Protein AF-0000000084700064 (afdb_homodimer)

Secondary structure (DSSP, 8-state):
--EEEEEES-TTS-HHHHHHHTTT--EEEEEESSHHHHHHHHHHS----SEEEEEEEE-S--HHHHHHHHHHHHTT----EEEEESS--HHHHHHHHHTT-SEEEESSPPHHHHHHHHHHHHHHHHHHHHHHHHHHHHHHHHHTS-HHHHHHHHHHHTT--HHHHHHHHT--HHHHHHHHHHHHHHHT--SHHHHHHHHHHHHHHHHH-/--EEEEEES-TTS-HHHHHHHTTT---EEEEESSHHHHHHHHHHS----SEEEEEEEE-S--HHHHHHHHHHHHTT----EEEEESS--HHHHHHHHHTT-SEEEESSPPHHHHHHHHHHHHHHHHHHHHHHHHHHHHHHHHHTS-HHHHHHHHHHHTT--HHHHHHHHT--HHHHHHHHHHHHHHHT--SHHHHHHHHHHHHHHHHH-

Solvent-accessible surface area (backbone atoms only — not comparable to full-atom values): 22577 Å² total; per-residue (Å²): 116,54,35,37,39,38,32,27,51,41,81,86,58,48,60,66,53,50,40,55,65,48,68,63,71,64,56,47,71,45,80,28,87,34,58,64,58,44,52,54,49,58,77,71,44,83,91,72,62,50,22,34,31,35,38,38,45,37,54,90,68,45,65,61,54,50,49,46,52,51,48,38,50,73,67,64,56,68,63,32,34,32,37,35,23,80,61,74,38,41,66,59,48,51,54,43,51,74,63,62,44,73,45,79,43,54,58,83,71,56,66,69,60,52,45,52,50,49,51,52,23,31,53,52,18,36,55,51,49,52,52,48,52,52,36,51,53,43,50,56,41,59,64,70,52,50,73,64,34,47,52,52,49,52,34,44,77,72,68,42,47,58,60,55,38,9,63,77,67,74,49,50,46,68,56,46,48,51,38,49,51,51,44,30,60,68,56,71,48,91,43,69,66,53,49,50,55,52,47,50,50,33,50,53,52,54,72,72,100,115,52,34,37,38,38,32,27,51,41,82,84,58,48,59,67,54,49,40,56,65,50,70,63,70,66,55,47,71,45,79,29,87,32,57,64,58,42,52,54,49,58,77,72,43,83,91,70,62,50,22,34,32,36,39,37,44,39,54,90,69,48,64,60,56,50,50,45,50,52,48,39,50,74,68,63,56,66,62,32,36,34,37,34,24,80,62,73,37,42,66,62,47,51,53,43,51,76,65,62,44,75,46,77,45,55,57,82,68,57,66,70,59,52,45,51,51,51,50,51,23,31,54,51,17,36,55,50,48,52,51,48,52,52,35,50,54,44,50,55,41,62,64,69,52,50,74,66,32,46,51,50,49,52,35,44,76,72,69,42,49,57,62,55,38,8,63,76,66,73,48,50,46,68,56,45,49,51,37,50,51,52,43,30,60,69,56,70,46,89,45,69,66,54,50,50,56,53,47,50,50,36,51,53,52,55,71,73,102

InterPro domains:
  IPR000792 Transcription regulator LuxR, C-terminal [PF00196] (144-197)
  IPR000792 Transcription regulator LuxR, C-terminal [PR00038] (145-159)
  IPR000792 Transcription regulator LuxR, C-terminal [PR00038] (159-175)
  IPR000792 Transcription regulator LuxR, C-terminal [PR00038] (175-187)
  IPR000792 Transcription regulator LuxR, C-terminal [PS50043] (138-203)
  IPR000792 Transcription regulator LuxR, C-terminal [SM00421] (142-199)
  IPR000792 Transcription regulator LuxR, C-terminal [cd06170] (145-196)
  IPR001789 Signal transduction response regulator, receiver domain [PF00072] (17-118)
  IPR001789 Signal transduction response regulator, receiver domain [PS50110] (4-122)
  IPR011006 CheY-like superfamily [SSF52172] (18-168)
  IPR016032 Signal transduction response regulator, C-terminal effector [SSF46894] (132-197)
  IPR036388 Winged helix-like DNA-binding domain superfamily [G3DSA:1.10.10.10] (134-199)

Radius of gyration: 26.42 Å; Cα contacts (8 Å, |Δi|>4): 545; chains: 2; bounding box: 53×73×58 Å

Organism: NCBI:txid1124991

Foldseek 3Di:
DAAEEEEECPPPCDPVLLCVLLVNSVYHYHYDDFLVRVVVVVVPDDDDDQFYAYEYEAEPDRVRVLVSLQVCVVVVPQQAYEYEYQDDDPVVVVSNVVSPHQYYYYPPDDSVVVSVSRVVRRVSSNVVVVLVVLLVLLVVLVVPQDPVLVLLLVCVLVPDDLCRSCVVVVHDSVVSVVSPVVSCVSNVHDDPVVSNVSVVSNVVVVVVD/DAAEEEEECPPVCDPVLLCVLLVNSVYHYHYDDFLVRVVVVVVPDDDDDQFYAYEYEAEPDRVRVLVSLQVCVVVVPQQAYEYEYQDDDPVVVVSNVVSPHQYYYHPPDDSVVVSVSRVVRRVSSNVVVVLVVLLVLLVVLVVPQDPVLVLLLVCVLVPDDLCRSCVVVVHDSVVSVVSPVVSCVSNVHDDPVVSNVSVVSNVVVVVVD

Sequence (418 aa):
MDAVIHLINCADLPGNNINFMLDNMNCEVKSYSSEQAFLKYYVNTPKEHARECIILEVGESSAEAFYLIDELKRLKSIIPVIVITAYPSFETCRRAFKAGILEFFKKPINSELLVNAIHDAFNQYENSLTKYHRYQRFKDKFSKLSAREKEVMDMILEGNTSKEAAQKLSLSPRTVEVHRSNMYTKLRIKSLLQLVQEYDFYKNYSDSIMDAVIHLINCADLPGNNINFMLDNMNCEVKSYSSEQAFLKYYVNTPKEHARECIILEVGESSAEAFYLIDELKRLKSIIPVIVITAYPSFETCRRAFKAGILEFFKKPINSELLVNAIHDAFNQYENSLTKYHRYQRFKDKFSKLSAREKEVMDMILEGNTSKEAAQKLSLSPRTVEVHRSNMYTKLRIKSLLQLVQEYDFYKNYSDSI

pLDDT: mean 91.68, std 9.05, range [56.03, 98.56]

Structure (mmCIF, N/CA/C/O backbone):
data_AF-0000000084700064-model_v1
#
loop_
_entity.id
_entity.type
_entity.pdbx_description
1 polymer 'Two-component nitrogen fixation transcriptional regulator FixJ'
#
loop_
_atom_site.group_PDB
_atom_site.id
_atom_site.type_symbol
_atom_site.label_atom_id
_atom_site.label_alt_id
_atom_site.label_comp_id
_atom_site.label_asym_id
_atom_site.label_entity_id
_atom_site.label_seq_id
_atom_site.pdbx_PDB_ins_code
_atom_site.Cartn_x
_atom_site.Cartn_y
_atom_site.Cartn_z
_atom_site.occupancy
_atom_site.B_iso_or_equiv
_atom_site.auth_seq_id
_atom_site.auth_comp_id
_atom_site.auth_asym_id
_atom_site.auth_atom_id
_atom_site.pdbx_PDB_model_num
ATOM 1 N N . MET A 1 1 ? 25.094 -4.039 7.844 1 57.53 1 MET A N 1
ATOM 2 C CA . MET A 1 1 ? 24.938 -2.791 7.105 1 57.53 1 MET A CA 1
ATOM 3 C C . MET A 1 1 ? 24.172 -1.764 7.93 1 57.53 1 MET A C 1
ATOM 5 O O . MET A 1 1 ? 23.25 -2.119 8.672 1 57.53 1 MET A O 1
ATOM 9 N N . ASP A 1 2 ? 24.656 -0.481 8.062 1 80.38 2 ASP A N 1
ATOM 10 C CA . ASP A 1 2 ? 24.438 0.455 9.164 1 80.38 2 ASP A CA 1
ATOM 11 C C . ASP A 1 2 ? 23.203 1.319 8.93 1 80.38 2 ASP A C 1
ATOM 13 O O . ASP A 1 2 ? 22.812 1.548 7.781 1 80.38 2 ASP A O 1
ATOM 17 N N . ALA A 1 3 ? 22.484 1.476 9.953 1 88.5 3 ALA A N 1
ATOM 18 C CA . ALA A 1 3 ? 21.391 2.434 9.992 1 88.5 3 ALA A CA 1
ATOM 19 C C . ALA A 1 3 ? 21.906 3.865 9.867 1 88.5 3 ALA A C 1
ATOM 21 O O . ALA A 1 3 ? 22.922 4.219 10.469 1 88.5 3 ALA A O 1
ATOM 22 N N . VAL A 1 4 ? 21.297 4.645 8.938 1 92 4 VAL A N 1
ATOM 23 C CA . VAL A 1 4 ? 21.719 6.027 8.727 1 92 4 VAL A CA 1
ATOM 24 C C . VAL A 1 4 ? 20.516 6.957 8.914 1 92 4 VAL A C 1
ATOM 26 O O . VAL A 1 4 ? 19.422 6.688 8.414 1 92 4 VAL A O 1
ATOM 29 N N . ILE A 1 5 ? 20.719 8.008 9.664 1 93.56 5 ILE A N 1
ATOM 30 C CA . ILE A 1 5 ? 19.734 9.078 9.812 1 93.56 5 ILE A CA 1
ATOM 31 C C . ILE A 1 5 ? 20.266 10.352 9.156 1 93.56 5 ILE A C 1
ATOM 33 O O . ILE A 1 5 ? 21.328 10.844 9.516 1 93.56 5 ILE A O 1
ATOM 37 N N . HIS A 1 6 ? 19.5 10.836 8.195 1 94.75 6 HIS A N 1
ATOM 38 C CA . HIS A 1 6 ? 19.859 12.086 7.527 1 94.75 6 HIS A CA 1
ATOM 39 C C . HIS A 1 6 ? 19.141 13.273 8.148 1 94.75 6 HIS A C 1
ATOM 41 O O . HIS A 1 6 ? 17.906 13.344 8.125 1 94.75 6 HIS A O 1
ATOM 47 N N . LEU A 1 7 ? 19.938 14.156 8.758 1 95 7 LEU A N 1
ATOM 48 C CA . LEU A 1 7 ? 19.391 15.383 9.336 1 95 7 LEU A CA 1
ATOM 49 C C . LEU A 1 7 ? 19.547 16.547 8.375 1 95 7 LEU A C 1
ATOM 51 O O . LEU A 1 7 ? 20.672 16.938 8.039 1 95 7 LEU A O 1
ATOM 55 N N . ILE A 1 8 ? 18.422 17.094 7.996 1 96.56 8 ILE A N 1
ATOM 56 C CA . ILE A 1 8 ? 18.469 18.219 7.062 1 96.56 8 ILE A CA 1
ATOM 57 C C . ILE A 1 8 ? 17.969 19.484 7.754 1 96.56 8 ILE A C 1
ATOM 59 O O . ILE A 1 8 ? 16.797 19.578 8.133 1 96.56 8 ILE A O 1
ATOM 63 N N . ASN A 1 9 ? 18.812 20.5 7.934 1 93.56 9 ASN A N 1
ATOM 64 C CA . ASN A 1 9 ? 18.531 21.797 8.547 1 93.56 9 ASN A CA 1
ATOM 65 C C . ASN A 1 9 ? 18.188 21.656 10.031 1 93.56 9 ASN A C 1
ATOM 67 O O . ASN A 1 9 ? 17.359 22.391 10.555 1 93.56 9 ASN A O 1
ATOM 71 N N . CYS A 1 10 ? 18.688 20.578 10.625 1 90.19 10 CYS A N 1
ATOM 72 C CA . CYS A 1 10 ? 18.375 20.312 12.031 1 90.19 10 CYS A CA 1
ATOM 73 C C . CYS A 1 10 ? 19.5 20.766 12.93 1 90.19 10 CYS A C 1
ATOM 75 O O . CYS A 1 10 ? 20.047 19.984 13.711 1 90.19 10 CYS A O 1
ATOM 77 N N . ALA A 1 11 ? 19.812 21.953 12.906 1 77.38 11 ALA A N 1
ATOM 78 C CA . ALA A 1 11 ? 20.953 22.469 13.664 1 77.38 11 ALA A CA 1
ATOM 79 C C . ALA A 1 11 ? 20.781 22.234 15.156 1 77.38 11 ALA A C 1
ATOM 81 O O . ALA A 1 11 ? 21.75 21.984 15.883 1 77.38 11 ALA A O 1
ATOM 82 N N . ASP A 1 12 ? 19.531 22.328 15.688 1 73.19 12 ASP A N 1
ATOM 83 C CA . ASP A 1 12 ? 19.281 22.25 17.125 1 73.19 12 ASP A CA 1
ATOM 84 C C . ASP A 1 12 ? 18.969 20.812 17.547 1 73.19 12 ASP A C 1
ATOM 86 O O . ASP A 1 12 ? 18.703 20.562 18.719 1 73.19 12 ASP A O 1
ATOM 90 N N . LEU A 1 13 ? 18.75 20.016 16.656 1 66.5 13 LEU A N 1
ATOM 91 C CA . LEU A 1 13 ? 18.578 18.609 16.984 1 66.5 13 LEU A CA 1
ATOM 92 C C . LEU A 1 13 ? 19.922 17.891 16.984 1 66.5 13 LEU A C 1
ATOM 94 O O . LEU A 1 13 ? 20.406 17.453 15.945 1 66.5 13 LEU A O 1
ATOM 98 N N . PRO A 1 14 ? 20.594 18.031 18.062 1 58.25 14 PRO A N 1
ATOM 99 C CA . PRO A 1 14 ? 21.953 17.484 17.984 1 58.25 14 PRO A CA 1
ATOM 100 C C . PRO A 1 14 ? 21.969 15.984 17.734 1 58.25 14 PRO A C 1
ATOM 102 O O . PRO A 1 14 ? 21.156 15.242 18.297 1 58.25 14 PRO A O 1
ATOM 105 N N . GLY A 1 15 ? 22.703 15.625 16.625 1 56.19 15 GLY A N 1
ATOM 106 C CA . GLY A 1 15 ? 22.969 14.234 16.281 1 56.19 15 GLY A CA 1
ATOM 107 C C . GLY A 1 15 ? 23.281 13.375 17.484 1 56.19 15 GLY A C 1
ATOM 108 O O . GLY A 1 15 ? 22.797 12.242 17.578 1 56.19 15 GLY A O 1
ATOM 109 N N . ASN A 1 16 ? 24.031 13.922 18.297 1 56.16 16 ASN A N 1
ATOM 110 C CA . ASN A 1 16 ? 24.406 13.203 19.5 1 56.16 16 ASN A CA 1
ATOM 111 C C . ASN A 1 16 ? 23.188 12.875 20.359 1 56.16 16 ASN A C 1
ATOM 113 O O . ASN A 1 16 ? 23.125 11.805 20.969 1 56.16 16 ASN A O 1
ATOM 117 N N . ASN A 1 17 ? 22.266 13.781 20.266 1 64.06 17 ASN A N 1
ATOM 118 C CA . ASN A 1 17 ? 21.062 13.555 21.031 1 64.06 17 ASN A CA 1
ATOM 119 C C . ASN A 1 17 ? 20.203 12.445 20.438 1 64.06 17 ASN A C 1
ATOM 121 O O . ASN A 1 17 ? 19.672 11.594 21.156 1 64.06 17 ASN A O 1
ATOM 125 N N . ILE A 1 18 ? 20.297 12.43 19.203 1 67.88 18 ILE A N 1
ATOM 126 C CA . ILE A 1 18 ? 19.5 11.406 18.547 1 67.88 18 ILE A CA 1
ATOM 127 C C . ILE A 1 18 ? 20.109 10.031 18.797 1 67.88 18 ILE A C 1
ATOM 129 O O . ILE A 1 18 ? 19.406 9.07 19.109 1 67.88 18 ILE A O 1
ATOM 133 N N . ASN A 1 19 ? 21.406 10.016 18.672 1 64.75 19 ASN A N 1
ATOM 134 C CA . ASN A 1 19 ? 22.094 8.742 18.922 1 64.75 19 ASN A CA 1
ATOM 135 C C . ASN A 1 19 ? 21.875 8.273 20.359 1 64.75 19 ASN A C 1
ATOM 137 O O . ASN A 1 19 ? 21.703 7.078 20.594 1 64.75 19 ASN A O 1
ATOM 141 N N . PHE A 1 20 ? 21.922 9.289 21.109 1 65.69 20 PHE A N 1
ATOM 142 C CA . PHE A 1 20 ? 21.688 8.938 22.5 1 65.69 20 PHE A CA 1
ATOM 143 C C . PHE A 1 20 ? 20.266 8.414 22.688 1 65.69 20 PHE A C 1
ATOM 145 O O . PHE A 1 20 ? 20.062 7.402 23.359 1 65.69 20 PHE A O 1
ATOM 152 N N . MET A 1 21 ? 19.422 9.031 22 1 68.88 21 MET A N 1
ATOM 153 C CA . MET A 1 21 ? 18.016 8.672 22.109 1 68.88 21 MET A CA 1
ATOM 154 C C . MET A 1 21 ? 17.766 7.277 21.547 1 68.88 21 MET A C 1
ATOM 156 O O . MET A 1 21 ? 16.922 6.539 22.047 1 68.88 21 MET A O 1
ATOM 160 N N . LEU A 1 22 ? 18.609 6.969 20.609 1 73.44 22 LEU A N 1
ATOM 161 C CA . LEU A 1 22 ? 18.391 5.691 19.938 1 73.44 22 LEU A CA 1
ATOM 162 C C . LEU A 1 22 ? 19.188 4.582 20.609 1 73.44 22 LEU A C 1
ATOM 164 O O . LEU A 1 22 ? 19.281 3.473 20.078 1 73.44 22 LEU A O 1
ATOM 168 N N . ASP A 1 23 ? 19.438 4.816 21.859 1 63.5 23 ASP A N 1
ATOM 169 C CA . ASP A 1 23 ? 20.156 3.889 22.719 1 63.5 23 ASP A CA 1
ATOM 170 C C . ASP A 1 23 ? 21.297 3.219 21.969 1 63.5 23 ASP A C 1
ATOM 172 O O . ASP A 1 23 ? 21.484 2.002 22.062 1 63.5 23 ASP A O 1
ATOM 176 N N . ASN A 1 24 ? 22.016 3.842 21.266 1 58.97 24 ASN A N 1
ATOM 177 C CA . ASN A 1 24 ? 23.266 3.404 20.656 1 58.97 24 ASN A CA 1
ATOM 178 C C . ASN A 1 24 ? 23.031 2.373 19.547 1 58.97 24 ASN A C 1
ATOM 180 O O . ASN A 1 24 ? 23.734 1.37 19.469 1 58.97 24 ASN A O 1
ATOM 184 N N . MET A 1 25 ? 21.969 2.389 18.828 1 62.66 25 MET A N 1
ATOM 185 C CA . MET A 1 25 ? 21.703 1.447 17.734 1 62.66 25 MET A CA 1
ATOM 186 C C . MET A 1 25 ? 22.781 1.546 16.656 1 62.66 25 MET A C 1
ATOM 188 O O . MET A 1 25 ? 22.703 0.854 15.648 1 62.66 25 MET A O 1
ATOM 192 N N . ASN A 1 26 ? 24 2.029 17.109 1 73.62 26 ASN A N 1
ATOM 193 C CA . ASN A 1 26 ? 25.062 2.141 16.109 1 73.62 26 ASN A CA 1
ATOM 194 C C . ASN A 1 26 ? 24.547 2.775 14.812 1 73.62 26 ASN A C 1
ATOM 196 O O . ASN A 1 26 ? 24.812 2.271 13.727 1 73.62 26 ASN A O 1
ATOM 200 N N . CYS A 1 27 ? 23.812 3.809 14.891 1 82.12 27 CYS A N 1
ATOM 201 C CA . CYS A 1 27 ? 23.266 4.535 13.75 1 82.12 27 CYS A CA 1
ATOM 202 C C . CYS A 1 27 ? 24.172 5.703 13.359 1 82.12 27 CYS A C 1
ATOM 204 O O . CYS A 1 27 ? 24.656 6.434 14.227 1 82.12 27 CYS A O 1
ATOM 206 N N . GLU A 1 28 ? 24.531 5.738 12.18 1 87.31 28 GLU A N 1
ATOM 207 C CA . GLU A 1 28 ? 25.266 6.895 11.664 1 87.31 28 GLU A CA 1
ATOM 208 C C . GLU A 1 28 ? 24.328 8.07 11.414 1 87.31 28 GLU A C 1
ATOM 210 O O . GLU A 1 28 ? 23.25 7.902 10.82 1 87.31 28 GLU A O 1
ATOM 215 N N . VAL A 1 29 ? 24.703 9.234 11.953 1 89.62 29 VAL A N 1
ATOM 216 C CA . VAL A 1 29 ? 23.906 10.445 11.727 1 89.62 29 VAL A CA 1
ATOM 217 C C . VAL A 1 29 ? 24.656 11.383 10.781 1 89.62 29 VAL A C 1
ATOM 219 O O . VAL A 1 29 ? 25.812 11.758 11.055 1 89.62 29 VAL A O 1
ATOM 222 N N . LYS A 1 30 ? 24.062 11.664 9.68 1 90.31 30 LYS A N 1
ATOM 223 C CA . LYS A 1 30 ? 24.625 12.594 8.711 1 90.31 30 LYS A CA 1
ATOM 224 C C . LYS A 1 30 ? 23.797 13.875 8.641 1 90.31 30 LYS A C 1
ATOM 226 O O . LYS A 1 30 ? 22.578 13.828 8.477 1 90.31 30 LYS A O 1
ATOM 231 N N . SER A 1 31 ? 24.516 15.023 8.734 1 92.94 31 SER A N 1
ATOM 232 C CA . SER A 1 31 ? 23.828 16.312 8.734 1 92.94 31 SER A CA 1
ATOM 233 C C . SER A 1 31 ? 24.078 17.078 7.434 1 92.94 31 SER A C 1
ATOM 235 O O . SER A 1 31 ? 25.188 17.047 6.895 1 92.94 31 SER A O 1
ATOM 237 N N . TYR A 1 32 ? 23 17.75 7 1 95.06 32 TYR A N 1
ATOM 238 C CA . TYR A 1 32 ? 23.062 18.578 5.801 1 95.06 32 TYR A CA 1
ATOM 239 C C . TYR A 1 32 ? 22.547 19.984 6.09 1 95.06 32 TYR A C 1
ATOM 241 O O . TYR A 1 32 ? 21.547 20.156 6.801 1 95.06 32 TYR A O 1
ATOM 249 N N . SER A 1 33 ? 23.188 21.016 5.516 1 93.31 33 SER A N 1
ATOM 250 C CA . SER A 1 33 ? 22.859 22.406 5.805 1 93.31 33 SER A CA 1
ATOM 251 C C . SER A 1 33 ? 21.734 22.906 4.91 1 93.31 33 SER A C 1
ATOM 253 O O . SER A 1 33 ? 21.25 24.031 5.086 1 93.31 33 SER A O 1
ATOM 255 N N . SER A 1 34 ? 21.453 22.094 3.918 1 95.81 34 SER A N 1
ATOM 256 C CA . SER A 1 34 ? 20.359 22.5 3.023 1 95.81 34 SER A CA 1
ATOM 257 C C . SER A 1 34 ? 19.719 21.281 2.371 1 95.81 34 SER A C 1
ATOM 259 O O . SER A 1 34 ? 20.312 20.203 2.336 1 95.81 34 SER A O 1
ATOM 261 N N . GLU A 1 35 ? 18.516 21.438 1.84 1 97.81 35 GLU A N 1
ATOM 262 C CA . GLU A 1 35 ? 17.828 20.422 1.065 1 97.81 35 GLU A CA 1
ATOM 263 C C . GLU A 1 35 ? 18.625 20.031 -0.177 1 97.81 35 GLU A C 1
ATOM 265 O O . GLU A 1 35 ? 18.719 18.844 -0.51 1 97.81 35 GLU A O 1
ATOM 270 N N . GLN A 1 36 ? 19.203 21.031 -0.753 1 97.12 36 GLN A N 1
ATOM 271 C CA . GLN A 1 36 ? 19.969 20.812 -1.973 1 97.12 36 GLN A CA 1
ATOM 272 C C . GLN A 1 36 ? 21.203 19.953 -1.693 1 97.12 36 GLN A C 1
ATOM 274 O O . GLN A 1 36 ? 21.578 19.109 -2.508 1 97.12 36 GLN A O 1
ATOM 279 N N . ALA A 1 37 ? 21.875 20.219 -0.598 1 97.06 37 ALA A N 1
ATOM 280 C CA . ALA A 1 37 ? 23.062 19.438 -0.228 1 97.06 37 ALA A CA 1
ATOM 281 C C . ALA A 1 37 ? 22.703 17.969 -0.072 1 97.06 37 ALA A C 1
ATOM 283 O O . ALA A 1 37 ? 23.438 17.094 -0.539 1 97.06 37 ALA A O 1
ATOM 284 N N . PHE A 1 38 ? 21.625 17.688 0.531 1 97.81 38 PHE A N 1
ATOM 285 C CA . PHE A 1 38 ? 21.203 16.297 0.691 1 97.81 38 PHE A CA 1
ATOM 286 C C . PHE A 1 38 ? 20.859 15.68 -0.656 1 97.81 38 PHE A C 1
ATOM 288 O O . PHE A 1 38 ? 21.25 14.547 -0.948 1 97.81 38 PHE A O 1
ATOM 295 N N . LEU A 1 39 ? 20.016 16.422 -1.473 1 97.38 39 LEU A N 1
ATOM 296 C CA . LEU A 1 39 ? 19.594 15.906 -2.773 1 97.38 39 LEU A CA 1
ATOM 297 C C . LEU A 1 39 ? 20.812 15.539 -3.627 1 97.38 39 LEU A C 1
ATOM 299 O O . LEU A 1 39 ? 20.797 14.516 -4.316 1 97.38 39 LEU A O 1
ATOM 303 N N . LYS A 1 40 ? 21.859 16.375 -3.553 1 96 40 LYS A N 1
ATOM 304 C CA . LYS A 1 40 ? 23.109 16.078 -4.266 1 96 40 LYS A CA 1
ATOM 305 C C . LYS A 1 40 ? 23.719 14.773 -3.775 1 96 40 LYS A C 1
ATOM 307 O O . LYS A 1 40 ? 24.125 13.938 -4.582 1 96 40 LYS A O 1
ATOM 312 N N . TYR A 1 41 ? 23.766 14.633 -2.508 1 94.44 41 TYR A N 1
ATOM 313 C CA . TYR A 1 41 ? 24.25 13.391 -1.924 1 94.44 41 TYR A CA 1
ATOM 314 C C . TYR A 1 41 ? 23.391 12.211 -2.379 1 94.44 41 TYR A C 1
ATOM 316 O O . TYR 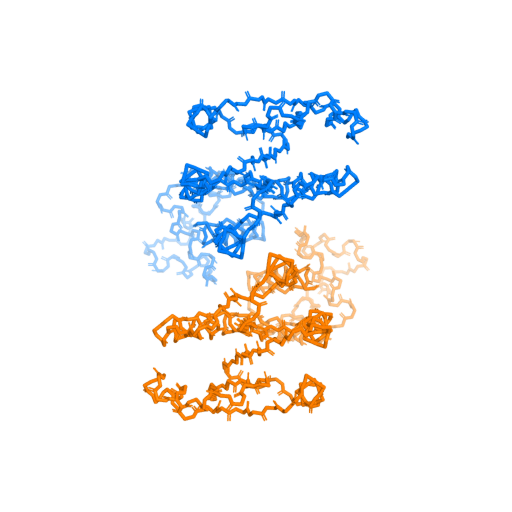A 1 41 ? 23.922 11.188 -2.814 1 94.44 41 TYR A O 1
ATOM 324 N N . TYR A 1 42 ? 22.062 12.32 -2.297 1 95.31 42 TYR A N 1
ATOM 325 C CA . TYR A 1 42 ? 21.109 11.266 -2.584 1 95.31 42 TYR A CA 1
ATOM 326 C C . TYR A 1 42 ? 21.266 10.758 -4.012 1 95.31 42 TYR A C 1
ATOM 328 O O . TYR A 1 42 ? 21.281 9.547 -4.25 1 95.31 42 TYR A O 1
ATOM 336 N N . VAL A 1 43 ? 21.406 11.648 -4.969 1 93.5 43 VAL A N 1
ATOM 337 C CA . VAL A 1 43 ? 21.422 11.281 -6.379 1 93.5 43 VAL A CA 1
ATOM 338 C C . VAL A 1 43 ? 22.781 10.672 -6.734 1 93.5 43 VAL A C 1
ATOM 340 O O . VAL A 1 43 ? 22.891 9.883 -7.676 1 93.5 43 VAL A O 1
ATOM 343 N N . ASN A 1 44 ? 23.812 11 -5.891 1 91.38 44 ASN A N 1
ATOM 344 C CA . ASN A 1 44 ? 25.156 10.609 -6.262 1 91.38 44 ASN A CA 1
ATOM 345 C C . ASN A 1 44 ? 25.625 9.398 -5.453 1 91.38 44 ASN A C 1
ATOM 347 O O . ASN A 1 44 ? 26.734 8.898 -5.668 1 91.38 44 ASN A O 1
ATOM 351 N N . THR A 1 45 ? 24.859 8.969 -4.535 1 84.19 45 THR A N 1
ATOM 352 C CA . THR A 1 45 ? 25.297 7.879 -3.672 1 84.19 45 THR A CA 1
ATOM 353 C C . THR A 1 45 ? 24.453 6.629 -3.904 1 84.19 45 THR A C 1
ATOM 355 O O . THR A 1 45 ? 23.234 6.707 -3.973 1 84.19 45 THR A O 1
ATOM 358 N N . PRO A 1 46 ? 25.156 5.504 -4.023 1 76.5 46 PRO A N 1
ATOM 359 C CA . PRO A 1 46 ? 24.406 4.254 -4.156 1 76.5 46 PRO A CA 1
ATOM 360 C C . PRO A 1 46 ? 23.547 3.949 -2.93 1 76.5 46 PRO A C 1
ATOM 362 O O . PRO A 1 46 ? 23.906 4.312 -1.81 1 76.5 46 PRO A O 1
ATOM 365 N N . LYS A 1 47 ? 22.438 3.342 -3.094 1 72.12 47 LYS A N 1
ATOM 366 C CA . LYS A 1 47 ? 21.5 3.008 -2.021 1 72.12 47 LYS A CA 1
ATOM 367 C C . LYS A 1 47 ? 21.828 1.646 -1.415 1 72.12 47 LYS A C 1
ATOM 369 O O . LYS A 1 47 ? 21.344 0.617 -1.888 1 72.12 47 LYS A O 1
ATOM 374 N N . GLU A 1 48 ? 22.719 1.656 -0.438 1 76.56 48 GLU A N 1
ATOM 375 C CA . GLU A 1 48 ? 23.25 0.391 0.064 1 76.56 48 GLU A CA 1
ATOM 376 C C . GLU A 1 48 ? 22.969 0.23 1.556 1 76.56 48 GLU A C 1
ATOM 378 O O . GLU A 1 48 ? 23.281 -0.808 2.143 1 76.56 48 GLU A O 1
ATOM 383 N N . HIS A 1 49 ? 22.359 1.173 2.064 1 80.94 49 HIS A N 1
ATOM 384 C CA . HIS A 1 49 ? 22.172 1.1 3.51 1 80.94 49 HIS A CA 1
ATOM 385 C C . HIS A 1 49 ? 21.047 0.151 3.871 1 80.94 49 HIS A C 1
ATOM 387 O O . HIS A 1 49 ? 20.109 -0.027 3.09 1 80.94 49 HIS A O 1
ATOM 393 N N . ALA A 1 50 ? 21.219 -0.392 5.055 1 84.62 50 ALA A N 1
ATOM 394 C CA . ALA A 1 50 ? 20.219 -1.354 5.516 1 84.62 50 ALA A CA 1
ATOM 395 C C . ALA A 1 50 ? 18.953 -0.647 5.996 1 84.62 50 ALA A C 1
ATOM 397 O O . ALA A 1 50 ? 17.859 -1.168 5.84 1 84.62 50 ALA A O 1
ATOM 398 N N . ARG A 1 51 ? 19.188 0.463 6.633 1 92.44 51 ARG A N 1
ATOM 399 C CA . ARG A 1 51 ? 18.109 1.302 7.121 1 92.44 51 ARG A CA 1
ATOM 400 C C . ARG A 1 51 ? 18.422 2.781 6.934 1 92.44 51 ARG A C 1
ATOM 402 O O . ARG A 1 51 ? 19.547 3.213 7.188 1 92.44 51 ARG A O 1
ATOM 409 N N . GLU A 1 52 ? 17.438 3.566 6.527 1 94 52 GLU A N 1
ATOM 410 C CA . GLU A 1 52 ? 17.609 5.004 6.336 1 94 52 GLU A CA 1
ATOM 411 C C . GLU A 1 52 ? 16.344 5.766 6.715 1 94 52 GLU A C 1
ATOM 413 O O . GLU A 1 52 ? 15.234 5.25 6.566 1 94 52 GLU A O 1
ATOM 418 N N . CYS A 1 53 ? 16.594 6.895 7.199 1 95.56 53 CYS A N 1
ATOM 419 C CA . CYS A 1 53 ? 15.516 7.816 7.523 1 95.56 53 CYS A CA 1
ATOM 420 C C . CYS A 1 53 ? 15.945 9.266 7.328 1 95.56 53 CYS A C 1
ATOM 422 O O . CYS A 1 53 ? 17.109 9.602 7.57 1 95.56 53 CYS A O 1
ATOM 424 N N . ILE A 1 54 ? 15.039 10.062 6.859 1 97.06 54 ILE A N 1
ATOM 425 C CA . ILE A 1 54 ? 15.281 11.492 6.723 1 97.06 54 ILE A CA 1
ATOM 426 C C . ILE A 1 54 ? 14.508 12.25 7.797 1 97.06 54 ILE A C 1
ATOM 428 O O . ILE A 1 54 ? 13.32 12.008 8 1 97.06 54 ILE A O 1
ATOM 432 N N . ILE A 1 55 ? 15.148 13.039 8.516 1 96.56 55 ILE A N 1
ATOM 433 C CA . ILE A 1 55 ? 14.523 14.039 9.375 1 96.56 55 ILE A CA 1
ATOM 434 C C . ILE A 1 55 ? 14.766 15.438 8.812 1 96.56 55 ILE A C 1
ATOM 436 O O . ILE A 1 55 ? 15.914 15.875 8.688 1 96.56 55 ILE A O 1
ATOM 440 N N . LEU A 1 56 ? 13.711 16.094 8.438 1 97.5 56 LEU A N 1
ATOM 441 C CA . LEU A 1 56 ? 13.758 17.359 7.734 1 97.5 56 LEU A CA 1
ATOM 442 C C . LEU A 1 56 ? 13.102 18.469 8.562 1 97.5 56 LEU A C 1
ATOM 444 O O . LEU A 1 56 ? 11.914 18.391 8.883 1 97.5 56 LEU A O 1
ATOM 448 N N . GLU A 1 57 ? 13.859 19.406 8.938 1 95.62 57 GLU A N 1
ATOM 449 C CA . GLU A 1 57 ? 13.266 20.562 9.617 1 95.62 57 GLU A CA 1
ATOM 450 C C . GLU A 1 57 ? 12.789 21.609 8.609 1 95.62 57 GLU A C 1
ATOM 452 O O . GLU A 1 57 ? 13.555 22.047 7.75 1 95.62 57 GLU A O 1
ATOM 457 N N . VAL A 1 58 ? 11.555 21.953 8.742 1 96.06 58 VAL A N 1
ATOM 458 C CA . VAL A 1 58 ? 10.945 22.953 7.867 1 96.06 58 VAL A CA 1
ATOM 459 C C . VAL A 1 58 ? 10.852 24.281 8.594 1 96.06 58 VAL A C 1
ATOM 461 O O . VAL A 1 58 ? 10.344 24.359 9.719 1 96.06 58 VAL A O 1
ATOM 464 N N . GLY A 1 59 ? 11.32 25.359 7.977 1 93.81 59 GLY A N 1
ATOM 465 C CA . GLY A 1 59 ? 11.266 26.688 8.555 1 93.81 59 GLY A CA 1
ATOM 466 C C . GLY A 1 59 ? 9.992 27.438 8.203 1 93.81 59 GLY A C 1
ATOM 467 O O . GLY A 1 59 ? 8.984 26.828 7.84 1 93.81 59 GLY A O 1
ATOM 468 N N . GLU A 1 60 ? 10.086 28.75 8.406 1 93.25 60 GLU A N 1
ATOM 469 C CA . GLU A 1 60 ? 8.945 29.594 8.062 1 93.25 60 GLU A CA 1
ATOM 470 C C . GLU A 1 60 ? 8.57 29.453 6.594 1 93.25 60 GLU A C 1
ATOM 472 O O . GLU A 1 60 ? 7.39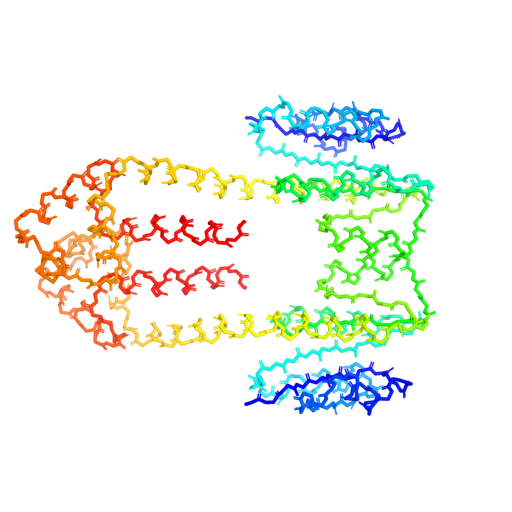1 29.344 6.254 1 93.25 60 GLU A O 1
ATOM 477 N N . SER A 1 61 ? 9.656 29.547 5.848 1 94.31 61 SER A N 1
ATOM 478 C CA . SER A 1 61 ? 9.453 29.219 4.441 1 94.31 61 SER A CA 1
ATOM 479 C C . SER A 1 61 ? 9.609 27.719 4.195 1 94.31 61 SER A C 1
ATOM 481 O O . SER A 1 61 ? 10.586 27.109 4.641 1 94.31 61 SER A O 1
ATOM 483 N N . SER A 1 62 ? 8.656 27.156 3.541 1 95.38 62 SER A N 1
ATOM 484 C CA . SER A 1 62 ? 8.664 25.703 3.387 1 95.38 62 SER A CA 1
ATOM 485 C C . SER A 1 62 ? 8.93 25.297 1.938 1 95.38 62 SER A C 1
ATOM 487 O O . SER A 1 62 ? 8.875 24.125 1.597 1 95.38 62 SER A O 1
ATOM 489 N N . ALA A 1 63 ? 9.227 26.188 1.082 1 96.06 63 ALA A N 1
ATOM 490 C CA . ALA A 1 63 ? 9.328 25.938 -0.353 1 96.06 63 ALA A CA 1
ATOM 491 C C . ALA A 1 63 ? 10.422 24.922 -0.655 1 96.06 63 ALA A C 1
ATOM 493 O O . ALA A 1 63 ? 10.188 23.953 -1.386 1 96.06 63 ALA A O 1
ATOM 494 N N . GLU A 1 64 ? 11.57 25.109 -0.117 1 97.12 64 GLU A N 1
ATOM 495 C CA . GLU A 1 64 ? 12.695 24.219 -0.389 1 97.12 64 GLU A CA 1
ATOM 496 C C . GLU A 1 64 ? 12.438 22.812 0.175 1 97.12 64 GLU A C 1
ATOM 498 O O . GLU A 1 64 ? 12.797 21.812 -0.447 1 97.12 64 GLU A O 1
ATOM 503 N N . ALA A 1 65 ? 11.891 22.797 1.313 1 97.75 65 ALA A N 1
ATOM 504 C CA . ALA A 1 65 ? 11.555 21.516 1.935 1 97.75 65 ALA A CA 1
ATOM 505 C C . ALA A 1 65 ? 10.594 20.719 1.06 1 97.75 65 ALA A C 1
ATOM 507 O O . ALA A 1 65 ? 10.805 19.531 0.826 1 97.75 65 ALA A O 1
ATOM 508 N N . PHE A 1 66 ? 9.609 21.359 0.54 1 97.69 66 PHE A N 1
ATOM 509 C CA . PHE A 1 66 ? 8.602 20.656 -0.252 1 97.69 66 PHE A CA 1
ATOM 510 C C . PHE A 1 66 ? 9.141 20.328 -1.639 1 97.69 66 PHE A C 1
ATOM 512 O O . PHE A 1 66 ? 8.773 19.312 -2.227 1 97.69 66 PHE A O 1
ATOM 519 N N . TYR A 1 67 ? 10.023 21.156 -2.133 1 97.81 67 TYR A N 1
ATOM 520 C CA . TYR A 1 67 ? 10.719 20.781 -3.354 1 97.81 67 TYR A CA 1
ATOM 521 C C . TYR A 1 67 ? 11.469 19.453 -3.164 1 97.81 67 TYR A C 1
ATOM 523 O O . TYR A 1 67 ? 11.383 18.562 -4.004 1 97.81 67 TYR A O 1
ATOM 531 N N . LEU A 1 68 ? 12.18 19.359 -2.074 1 98.38 68 LEU A N 1
ATOM 532 C CA . LEU A 1 68 ? 12.914 18.125 -1.774 1 98.38 68 LEU A CA 1
ATOM 533 C C . LEU A 1 68 ? 11.969 16.938 -1.684 1 98.38 68 LEU A C 1
ATOM 535 O O . LEU A 1 68 ? 12.211 15.891 -2.291 1 98.38 68 LEU A O 1
ATOM 539 N N . ILE A 1 69 ? 10.898 17.078 -0.937 1 98.12 69 ILE A N 1
ATOM 540 C CA . ILE A 1 69 ? 9.938 16 -0.735 1 98.12 69 ILE A CA 1
ATOM 541 C C . ILE A 1 69 ? 9.359 15.562 -2.082 1 98.12 69 ILE A C 1
ATOM 543 O O . ILE A 1 69 ? 9.281 14.367 -2.369 1 98.12 69 ILE A O 1
ATOM 547 N N . ASP A 1 70 ? 9.008 16.516 -2.932 1 97.75 70 ASP A N 1
ATOM 548 C CA . ASP A 1 70 ? 8.469 16.203 -4.254 1 97.75 70 ASP A CA 1
ATOM 549 C C . ASP A 1 70 ? 9.508 15.508 -5.129 1 97.75 70 ASP A C 1
ATOM 551 O O . ASP A 1 70 ? 9.172 14.578 -5.871 1 97.75 70 ASP A O 1
ATOM 555 N N . GLU A 1 71 ? 10.727 15.961 -5.074 1 97.5 71 GLU A N 1
ATOM 556 C CA . GLU A 1 71 ? 11.789 15.344 -5.852 1 97.5 71 GLU A CA 1
ATOM 557 C C . GLU A 1 71 ? 12.031 13.906 -5.41 1 97.5 71 GLU A C 1
ATOM 559 O O . GLU A 1 71 ? 12.227 13.016 -6.242 1 97.5 71 GLU A O 1
ATOM 564 N N . LEU A 1 72 ? 12.055 13.688 -4.152 1 97.19 72 LEU A N 1
ATOM 565 C CA . LEU A 1 72 ? 12.227 12.336 -3.629 1 97.19 72 LEU A CA 1
ATOM 566 C C . LEU A 1 72 ? 11.125 11.414 -4.129 1 97.19 72 LEU A C 1
ATOM 568 O O . LEU A 1 72 ? 11.383 10.266 -4.496 1 97.19 72 LEU A O 1
ATOM 572 N N . LYS A 1 73 ? 9.938 11.945 -4.113 1 95.88 73 LYS A N 1
ATOM 573 C CA . LYS A 1 73 ? 8.805 11.188 -4.641 1 95.88 73 LYS A CA 1
ATOM 574 C C . LYS A 1 73 ? 8.984 10.883 -6.121 1 95.88 73 LYS A C 1
ATOM 576 O O . LYS A 1 73 ? 8.758 9.758 -6.562 1 95.88 73 LYS A O 1
ATOM 581 N N . ARG A 1 74 ? 9.328 11.906 -6.863 1 95.06 74 ARG A N 1
ATOM 582 C CA . ARG A 1 74 ? 9.562 11.75 -8.297 1 95.06 74 ARG A CA 1
ATOM 583 C C . ARG A 1 74 ? 10.617 10.68 -8.562 1 95.06 74 ARG A C 1
ATOM 585 O O . ARG A 1 74 ? 10.477 9.891 -9.5 1 95.06 74 ARG A O 1
ATOM 592 N N . LEU A 1 75 ? 11.594 10.641 -7.73 1 93.81 75 LEU A N 1
ATOM 593 C CA . LEU A 1 75 ? 12.703 9.711 -7.879 1 93.81 75 LEU A CA 1
ATOM 594 C C . LEU A 1 75 ? 12.359 8.352 -7.281 1 93.81 75 LEU A C 1
ATOM 596 O O . LEU A 1 75 ? 13.211 7.457 -7.23 1 93.81 75 LEU A O 1
ATOM 600 N N . LYS A 1 76 ? 11.148 8.211 -6.773 1 92.12 76 LYS A N 1
ATOM 601 C CA . LYS A 1 76 ? 10.641 6.977 -6.184 1 92.12 76 LYS A CA 1
ATOM 602 C C . LYS A 1 76 ? 11.508 6.527 -5.016 1 92.12 76 LYS A C 1
ATOM 604 O O . LYS A 1 76 ? 11.836 5.344 -4.895 1 92.12 76 LYS A O 1
ATOM 609 N N . SER A 1 77 ? 11.93 7.496 -4.219 1 95.25 77 SER A N 1
ATOM 610 C CA . SER A 1 77 ? 12.719 7.188 -3.033 1 95.25 77 SER A CA 1
ATOM 611 C C . SER A 1 77 ? 11.922 6.344 -2.045 1 95.25 77 SER A C 1
ATOM 613 O O . SER A 1 77 ? 10.742 6.605 -1.807 1 95.25 77 SER A O 1
ATOM 615 N N . ILE A 1 78 ? 12.609 5.387 -1.431 1 94.88 78 ILE A N 1
ATOM 616 C CA . ILE A 1 78 ? 11.93 4.551 -0.444 1 94.88 78 ILE A CA 1
ATOM 617 C C . ILE A 1 78 ? 12.297 5.016 0.964 1 94.88 78 ILE A C 1
ATOM 619 O O . ILE A 1 78 ? 11.844 4.438 1.953 1 94.88 78 ILE A O 1
ATOM 623 N N . ILE A 1 79 ? 13.18 6.082 1.088 1 96.94 79 ILE A N 1
ATOM 624 C CA . ILE A 1 79 ? 13.594 6.559 2.404 1 96.94 79 ILE A CA 1
ATOM 625 C C . ILE A 1 79 ? 12.445 7.332 3.051 1 96.94 79 ILE A C 1
ATOM 627 O O . ILE A 1 79 ? 12 8.352 2.52 1 96.94 79 ILE A O 1
ATOM 631 N N . PRO A 1 80 ? 11.953 6.922 4.211 1 98.12 80 PRO A N 1
ATOM 632 C CA . PRO A 1 80 ? 10.867 7.652 4.871 1 98.12 80 PRO A CA 1
ATOM 633 C C . PRO A 1 80 ? 11.297 9.031 5.371 1 98.12 80 PRO A C 1
ATOM 635 O O . PRO A 1 80 ? 12.438 9.203 5.812 1 98.12 80 PRO A O 1
ATOM 638 N N . VAL A 1 81 ? 10.383 9.938 5.352 1 98.56 81 VAL A N 1
ATOM 639 C CA . VAL A 1 81 ? 10.68 11.312 5.734 1 98.56 81 VAL A CA 1
ATOM 640 C C . VAL A 1 81 ? 9.875 11.688 6.98 1 98.56 81 VAL A C 1
ATOM 642 O O . VAL A 1 81 ? 8.656 11.5 7.02 1 98.56 81 VAL A O 1
ATOM 645 N N . ILE A 1 82 ? 10.523 12.125 7.941 1 98 82 ILE A N 1
ATOM 646 C CA . ILE A 1 82 ? 9.945 12.742 9.133 1 98 82 ILE A CA 1
ATOM 647 C C . ILE A 1 82 ? 10.188 14.25 9.102 1 98 82 ILE A C 1
ATOM 649 O O . ILE A 1 82 ? 11.336 14.695 8.984 1 98 82 ILE A O 1
ATOM 653 N N . VAL A 1 83 ? 9.156 15 9.211 1 98 83 VAL A N 1
ATOM 654 C CA . VAL A 1 83 ? 9.266 16.453 9.18 1 98 83 VAL A CA 1
ATOM 655 C C . VAL A 1 83 ? 9.125 17.016 10.594 1 98 83 VAL A C 1
ATOM 657 O O . VAL A 1 83 ? 8.289 16.562 11.367 1 98 83 VAL A O 1
ATOM 660 N N . ILE A 1 84 ? 9.906 17.984 10.906 1 95.81 84 ILE A N 1
ATOM 661 C CA . ILE A 1 84 ? 9.805 18.719 12.156 1 95.81 84 ILE A CA 1
ATOM 662 C C . ILE A 1 84 ? 9.773 20.219 11.875 1 95.81 84 ILE A C 1
ATOM 664 O O . ILE A 1 84 ? 10.383 20.688 10.914 1 95.81 84 ILE A O 1
ATOM 668 N N . THR A 1 85 ? 9.047 20.953 12.688 1 95.81 85 THR A N 1
ATOM 669 C CA . THR A 1 85 ? 8.984 22.391 12.453 1 95.81 85 THR A CA 1
ATOM 670 C C . THR A 1 85 ? 8.633 23.141 13.734 1 95.81 85 THR A C 1
ATOM 672 O O . THR A 1 85 ? 7.977 22.578 14.625 1 95.81 85 THR A O 1
ATOM 675 N N . ALA A 1 86 ? 9.023 24.359 13.867 1 94.94 86 ALA A N 1
ATOM 676 C CA . ALA A 1 86 ? 8.578 25.266 14.914 1 94.94 86 ALA A CA 1
ATOM 677 C C . ALA A 1 86 ? 7.391 26.109 14.453 1 94.94 86 ALA A C 1
ATOM 679 O O . ALA A 1 86 ? 6.797 26.844 15.242 1 94.94 86 ALA A O 1
ATOM 680 N N . TYR A 1 87 ? 7.031 26.016 13.18 1 95.88 87 TYR A N 1
ATOM 681 C CA . TYR A 1 87 ? 5.977 26.812 12.57 1 95.88 87 TYR A CA 1
ATOM 682 C C . TYR A 1 87 ? 4.883 25.938 11.992 1 95.88 87 TYR A C 1
ATOM 684 O O . TYR A 1 87 ? 4.613 25.969 10.789 1 95.88 87 TYR A O 1
ATOM 692 N N . PRO A 1 88 ? 4.246 25.172 12.867 1 95.75 88 PRO A N 1
ATOM 693 C CA . PRO A 1 88 ? 3.23 24.25 12.352 1 95.75 88 PRO A CA 1
ATOM 694 C C . PRO A 1 88 ? 2.025 24.969 11.758 1 95.75 88 PRO A C 1
ATOM 696 O O . PRO A 1 88 ? 1.573 25.984 12.297 1 95.75 88 PRO A O 1
ATOM 699 N N . SER A 1 89 ? 1.567 24.562 10.617 1 96.62 89 SER A N 1
ATOM 700 C CA . SER 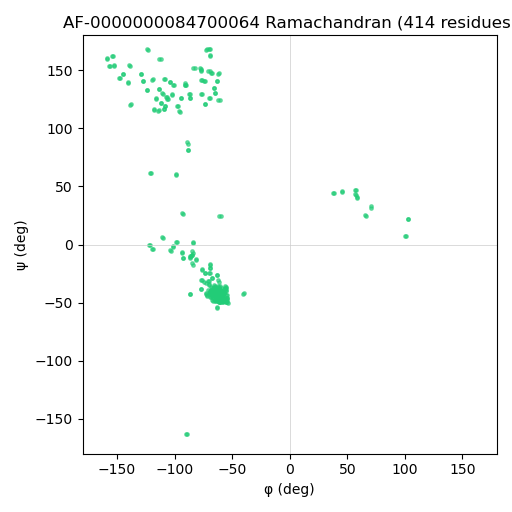A 1 89 ? 0.337 25.047 10.008 1 96.62 89 SER A CA 1
ATOM 701 C C . SER A 1 89 ? -0.459 23.922 9.375 1 96.62 89 SER A C 1
ATOM 703 O O . SER A 1 89 ? 0.093 22.859 9.078 1 96.62 89 SER A O 1
ATOM 705 N N . PHE A 1 90 ? -1.723 24.125 9.289 1 96.94 90 PHE A N 1
ATOM 706 C CA . PHE A 1 90 ? -2.59 23.156 8.609 1 96.94 90 PHE A CA 1
ATOM 707 C C . PHE A 1 90 ? -2.102 22.906 7.191 1 96.94 90 PHE A C 1
ATOM 709 O O . PHE A 1 90 ? -1.992 21.75 6.77 1 96.94 90 PHE A O 1
ATOM 716 N N . GLU A 1 91 ? -1.737 23.938 6.488 1 96.25 91 GLU A N 1
ATOM 717 C CA . GLU A 1 91 ? -1.377 23.859 5.074 1 96.25 91 GLU A CA 1
ATOM 718 C C . GLU A 1 91 ? -0.133 23 4.863 1 96.25 91 GLU A C 1
ATOM 720 O O . GLU A 1 91 ? -0.118 22.125 3.998 1 96.25 91 GLU A O 1
ATOM 725 N N . THR A 1 92 ? 0.871 23.25 5.648 1 97 92 THR A N 1
ATOM 726 C CA . THR A 1 92 ? 2.109 22.5 5.473 1 97 92 THR A CA 1
ATOM 727 C C . THR A 1 92 ? 1.931 21.047 5.906 1 97 92 THR A C 1
ATOM 729 O O . THR A 1 92 ? 2.496 20.141 5.297 1 97 92 THR A O 1
ATOM 732 N N . CYS A 1 93 ? 1.145 20.875 6.895 1 98 93 CYS A N 1
ATOM 733 C CA . CYS A 1 93 ? 0.854 19.516 7.363 1 98 93 CYS A CA 1
ATOM 734 C C . CYS A 1 93 ? 0.135 18.703 6.289 1 98 93 CYS A C 1
ATOM 736 O O . CYS A 1 93 ? 0.588 17.625 5.914 1 98 93 CYS A O 1
ATOM 738 N N . ARG A 1 94 ? -0.944 19.234 5.801 1 98 94 ARG A N 1
ATOM 739 C CA . ARG A 1 94 ? -1.72 18.578 4.754 1 98 94 ARG A CA 1
ATOM 740 C C . ARG A 1 94 ? -0.85 18.266 3.541 1 98 94 ARG A C 1
ATOM 742 O O . ARG A 1 94 ? -0.862 17.141 3.035 1 98 94 ARG A O 1
ATOM 749 N N . ARG A 1 95 ? -0.126 19.234 3.09 1 97.19 95 ARG A N 1
ATOM 750 C CA . ARG A 1 95 ? 0.718 19.062 1.911 1 97.19 95 ARG A CA 1
ATOM 751 C C . ARG A 1 95 ? 1.749 17.969 2.127 1 97.19 95 ARG A C 1
ATOM 753 O O . ARG A 1 95 ? 1.992 17.141 1.232 1 97.19 95 ARG A O 1
ATOM 760 N N . ALA A 1 96 ? 2.373 17.984 3.279 1 98.12 96 ALA A N 1
ATOM 761 C CA . ALA A 1 96 ? 3.418 17 3.584 1 98.12 96 ALA A CA 1
ATOM 762 C C . ALA A 1 96 ? 2.865 15.586 3.564 1 98.12 96 ALA A C 1
ATOM 764 O O . ALA A 1 96 ? 3.445 14.695 2.938 1 98.12 96 ALA A O 1
ATOM 765 N N . PHE A 1 97 ? 1.737 15.359 4.215 1 98 97 PHE A N 1
ATOM 766 C CA . PHE A 1 97 ? 1.168 14.016 4.266 1 98 97 PHE A CA 1
ATOM 767 C C . PHE A 1 97 ? 0.677 13.586 2.893 1 98 97 PHE A C 1
ATOM 769 O O . PHE A 1 97 ? 0.828 12.422 2.512 1 98 97 PHE A O 1
ATOM 776 N N . LYS A 1 98 ? 0.122 14.547 2.148 1 96.56 98 LYS A N 1
ATOM 777 C CA . LYS A 1 98 ? -0.294 14.242 0.785 1 96.56 98 LYS A CA 1
ATOM 778 C C . LYS A 1 98 ? 0.902 13.859 -0.083 1 96.56 98 LYS A C 1
ATOM 780 O O . LYS A 1 98 ? 0.764 13.094 -1.035 1 96.56 98 LYS A O 1
ATOM 785 N N . ALA A 1 99 ? 2.035 14.352 0.284 1 96.62 99 ALA A N 1
ATOM 786 C CA . ALA A 1 99 ? 3.248 14.039 -0.468 1 96.62 99 ALA A CA 1
ATOM 787 C C . ALA A 1 99 ? 3.861 12.719 -0.001 1 96.62 99 ALA A C 1
ATOM 789 O O . ALA A 1 99 ? 4.832 12.242 -0.589 1 96.62 99 ALA A O 1
ATOM 790 N N . GLY A 1 100 ? 3.34 12.18 1.072 1 96.62 100 GLY A N 1
ATOM 791 C CA . GLY A 1 100 ? 3.701 10.812 1.432 1 96.62 100 GLY A CA 1
ATOM 792 C C . GLY A 1 100 ? 4.711 10.742 2.561 1 96.62 100 GLY A C 1
ATOM 793 O O . GLY A 1 100 ? 5.43 9.75 2.697 1 96.62 100 GLY A O 1
ATOM 794 N N . ILE A 1 101 ? 4.84 11.773 3.383 1 98.25 101 ILE A N 1
ATOM 795 C CA . ILE A 1 101 ? 5.766 11.703 4.508 1 98.25 101 ILE A CA 1
ATOM 796 C C . ILE A 1 101 ? 5.25 10.703 5.543 1 98.25 101 ILE A C 1
ATOM 798 O O . ILE A 1 101 ? 4.066 10.344 5.535 1 98.25 101 ILE A O 1
ATOM 802 N N . LEU A 1 102 ? 6.141 10.297 6.41 1 98.25 102 LEU A N 1
ATOM 803 C CA . LEU A 1 102 ? 5.797 9.297 7.418 1 98.25 102 LEU A CA 1
ATOM 804 C C . LEU A 1 102 ? 5.188 9.961 8.648 1 98.25 102 LEU A C 1
ATOM 806 O O . LEU A 1 102 ? 4.254 9.43 9.25 1 98.25 102 LEU A O 1
ATOM 810 N N . GLU A 1 103 ? 5.82 11.094 9.031 1 98.19 103 GLU A N 1
ATOM 811 C CA . GLU A 1 103 ? 5.445 11.75 10.281 1 98.19 103 GLU A CA 1
ATOM 812 C C . GLU A 1 103 ? 5.73 13.25 10.219 1 98.19 103 GLU A C 1
ATOM 814 O O . GLU A 1 103 ? 6.605 13.688 9.469 1 98.19 103 GLU A O 1
ATOM 819 N N . PHE A 1 104 ? 4.996 14 11.016 1 98.19 104 PHE A N 1
ATOM 820 C CA . PHE A 1 104 ? 5.156 15.445 11.117 1 98.19 104 PHE A CA 1
ATOM 821 C C . PHE A 1 104 ? 5.055 15.898 12.57 1 98.19 104 PHE A C 1
ATOM 823 O O . PHE A 1 104 ? 4.004 15.758 13.195 1 98.19 104 PHE A O 1
ATOM 830 N N . PHE A 1 105 ? 6.152 16.531 13.055 1 96.5 105 PHE A N 1
ATOM 831 C CA . PHE A 1 105 ? 6.168 16.938 14.461 1 96.5 105 PHE A CA 1
ATOM 832 C C . PHE A 1 105 ? 6.305 18.453 14.586 1 96.5 105 PHE A C 1
ATOM 834 O O . PHE A 1 105 ? 7.043 19.078 13.828 1 96.5 105 PHE A O 1
ATOM 841 N N . LYS A 1 106 ? 5.605 18.953 15.555 1 95.81 106 LYS A N 1
ATOM 842 C CA . LYS A 1 106 ? 5.812 20.328 16.016 1 95.81 106 LYS A CA 1
ATOM 843 C C . LYS A 1 106 ? 6.832 20.391 17.141 1 95.81 106 LYS A C 1
ATOM 845 O O . LYS A 1 106 ? 6.801 19.562 18.062 1 95.81 106 LYS A O 1
ATOM 850 N N . LYS A 1 107 ? 7.746 21.391 17.094 1 91.88 107 LYS A N 1
ATOM 851 C CA . LYS A 1 107 ? 8.711 21.609 18.172 1 91.88 107 LYS A CA 1
ATOM 852 C C . LYS A 1 107 ? 8.062 22.297 19.359 1 91.88 107 LYS A C 1
ATOM 854 O O . LYS A 1 107 ? 7.133 23.094 19.188 1 91.88 107 LYS A O 1
ATOM 859 N N . PRO A 1 108 ? 8.539 22.047 20.578 1 90.69 108 PRO A N 1
ATOM 860 C CA . PRO A 1 108 ? 9.562 21.047 20.938 1 90.69 108 PRO A CA 1
ATOM 861 C C . PRO A 1 108 ? 9.055 19.609 20.797 1 90.69 108 PRO A C 1
ATOM 863 O O . PRO A 1 108 ? 7.875 19.344 21.047 1 90.69 108 PRO A O 1
ATOM 866 N N . ILE A 1 109 ? 9.945 18.734 20.484 1 87.62 109 ILE A N 1
ATOM 867 C CA . ILE A 1 109 ? 9.547 17.359 20.203 1 87.62 109 ILE A CA 1
ATOM 868 C C . ILE A 1 109 ? 9.836 16.484 21.438 1 87.62 109 ILE A C 1
ATOM 870 O O . ILE A 1 109 ? 10.875 16.641 22.078 1 87.62 109 ILE A O 1
ATOM 874 N N . ASN A 1 110 ? 8.891 15.664 21.703 1 87.06 110 ASN A N 1
ATOM 875 C CA . ASN A 1 110 ? 9.117 14.602 22.672 1 87.06 110 ASN A CA 1
ATOM 876 C C . ASN A 1 110 ? 10.094 13.555 22.156 1 87.06 110 ASN A C 1
ATOM 878 O O . ASN A 1 110 ? 9.883 12.977 21.094 1 87.06 110 ASN A O 1
ATOM 882 N N . SER A 1 111 ? 11.133 13.312 22.938 1 85.62 111 SER A N 1
ATOM 883 C CA . SER A 1 111 ? 12.211 12.422 22.5 1 85.62 111 SER A CA 1
ATOM 884 C C . SER A 1 111 ? 11.688 11.016 22.234 1 85.62 111 SER A C 1
ATOM 886 O O . SER A 1 111 ? 12.094 10.367 21.281 1 85.62 111 SER A O 1
ATOM 888 N N . GLU A 1 112 ? 10.812 10.586 23.094 1 87.94 112 GLU A N 1
ATOM 889 C CA . GLU A 1 112 ? 10.258 9.242 22.938 1 87.94 112 GLU A CA 1
ATOM 890 C C . GLU A 1 112 ? 9.453 9.117 21.656 1 87.94 112 GLU A C 1
ATOM 892 O O . GLU A 1 112 ? 9.539 8.102 20.953 1 87.94 112 GLU A O 1
ATOM 897 N N . LEU A 1 113 ? 8.734 10.141 21.281 1 91.38 113 LEU A N 1
ATOM 898 C CA . LEU A 1 113 ? 7.934 10.141 20.062 1 91.38 113 LEU A CA 1
ATOM 899 C C . LEU A 1 113 ? 8.828 10.141 18.828 1 91.38 113 LEU A C 1
ATOM 901 O O . LEU A 1 113 ? 8.547 9.453 17.844 1 91.38 113 LEU A O 1
ATOM 905 N N . LEU A 1 114 ? 9.867 10.898 18.938 1 91.81 114 LEU A N 1
ATOM 906 C CA . LEU A 1 114 ? 10.805 10.953 17.828 1 91.81 114 LEU A CA 1
ATOM 907 C C . LEU A 1 114 ? 11.492 9.602 17.625 1 91.81 114 LEU A C 1
ATOM 909 O O . LEU A 1 114 ? 11.617 9.125 16.5 1 91.81 114 LEU A O 1
ATOM 913 N N . VAL A 1 115 ? 11.867 8.961 18.703 1 90.5 115 VAL A N 1
ATOM 914 C CA . VAL A 1 115 ? 12.531 7.664 18.656 1 90.5 115 VAL A CA 1
ATOM 915 C C . VAL A 1 115 ? 11.586 6.633 18.031 1 90.5 115 VAL A C 1
ATOM 917 O O . VAL A 1 115 ? 12 5.852 17.172 1 90.5 115 VAL A O 1
ATOM 920 N N . ASN A 1 116 ? 10.391 6.672 18.469 1 93.56 116 ASN A N 1
ATOM 921 C CA . ASN A 1 116 ? 9.406 5.746 17.906 1 93.56 116 ASN A CA 1
ATOM 922 C C . ASN A 1 116 ? 9.211 5.977 16.406 1 93.56 116 ASN A C 1
ATOM 924 O O . ASN A 1 116 ? 9.133 5.02 15.641 1 93.56 116 ASN A O 1
ATOM 928 N N . ALA A 1 117 ? 9.18 7.234 16.031 1 95.44 117 ALA A N 1
ATOM 929 C CA . ALA A 1 117 ? 9.023 7.559 14.609 1 95.44 117 ALA A CA 1
ATOM 930 C C . ALA A 1 117 ? 10.219 7.078 13.797 1 95.44 117 ALA A C 1
ATOM 932 O O . ALA A 1 117 ? 10.062 6.617 12.664 1 95.44 117 ALA A O 1
ATOM 933 N N . ILE A 1 118 ? 11.367 7.152 14.359 1 94.38 118 ILE A N 1
ATOM 934 C CA . ILE A 1 118 ? 12.586 6.703 13.688 1 94.38 118 ILE A CA 1
ATOM 935 C C . ILE A 1 118 ? 12.547 5.184 13.516 1 94.38 118 ILE A C 1
ATOM 937 O O . ILE A 1 118 ? 12.875 4.664 12.453 1 94.38 118 ILE A O 1
ATOM 941 N N . HIS A 1 119 ? 12.117 4.523 14.531 1 93.69 119 HIS A N 1
ATOM 942 C CA . HIS A 1 119 ? 11.984 3.076 14.43 1 93.69 119 HIS A CA 1
ATOM 943 C C . HIS A 1 119 ? 10.969 2.689 13.359 1 93.69 119 HIS A C 1
ATOM 945 O O . HIS A 1 119 ? 11.211 1.776 12.57 1 93.69 119 HIS A O 1
ATOM 951 N N . ASP A 1 120 ? 9.859 3.379 13.359 1 96.69 120 ASP A N 1
ATOM 952 C CA . ASP A 1 120 ? 8.867 3.143 12.32 1 96.69 120 ASP A CA 1
ATOM 953 C C . ASP A 1 120 ? 9.461 3.367 10.93 1 96.69 120 ASP A C 1
ATOM 955 O O . ASP A 1 120 ? 9.203 2.594 10.008 1 96.69 120 ASP A O 1
ATOM 959 N N . ALA A 1 121 ? 10.25 4.375 10.805 1 96.81 121 ALA A N 1
ATOM 960 C CA . ALA A 1 121 ? 10.898 4.707 9.539 1 96.81 121 ALA A CA 1
ATOM 961 C C . ALA A 1 121 ? 11.859 3.604 9.109 1 96.81 121 ALA A C 1
ATOM 963 O O . ALA A 1 121 ? 11.867 3.193 7.945 1 96.81 121 ALA A O 1
ATOM 964 N N . PHE A 1 122 ? 12.602 3.123 10.039 1 94.81 122 PHE A N 1
ATOM 965 C CA . PHE A 1 122 ? 13.555 2.055 9.75 1 94.81 122 PHE A CA 1
ATOM 966 C C . PHE A 1 122 ? 12.828 0.792 9.305 1 94.81 122 PHE A C 1
ATOM 968 O O . PHE A 1 122 ? 13.234 0.152 8.328 1 94.81 122 PHE A O 1
ATOM 975 N N . ASN A 1 123 ? 11.797 0.497 10.008 1 95.94 123 ASN A N 1
ATOM 976 C CA . ASN A 1 123 ? 11.016 -0.678 9.633 1 95.94 123 ASN A CA 1
ATOM 977 C C . ASN A 1 123 ? 10.422 -0.537 8.234 1 95.94 123 ASN A C 1
ATOM 979 O O . ASN A 1 123 ? 10.477 -1.475 7.438 1 95.94 123 ASN A O 1
ATOM 983 N N . GLN A 1 124 ? 9.891 0.607 7.973 1 96.81 124 GLN A N 1
ATOM 984 C CA . GLN A 1 124 ? 9.336 0.862 6.648 1 96.81 124 GLN A CA 1
ATOM 985 C C . GLN A 1 124 ? 10.406 0.753 5.57 1 96.81 124 GLN A C 1
ATOM 987 O O . GLN A 1 124 ? 10.18 0.154 4.516 1 96.81 124 GLN A O 1
ATOM 992 N N . TYR A 1 125 ? 11.492 1.319 5.82 1 96.12 125 TYR A N 1
ATOM 993 C CA . TYR A 1 125 ? 12.594 1.27 4.863 1 96.12 125 TYR A CA 1
ATOM 994 C C . TYR A 1 125 ? 13.023 -0.169 4.602 1 96.12 125 TYR A C 1
ATOM 996 O O . TYR A 1 125 ? 13.156 -0.582 3.447 1 96.12 125 TYR A O 1
ATOM 1004 N N . GLU A 1 126 ? 13.242 -0.945 5.648 1 95 126 GLU A N 1
ATOM 1005 C CA . GLU A 1 126 ? 13.703 -2.326 5.527 1 95 126 GLU A CA 1
ATOM 1006 C C . GLU A 1 126 ? 12.734 -3.162 4.699 1 95 126 GLU A C 1
ATOM 1008 O O . GLU A 1 126 ? 13.148 -3.947 3.848 1 95 126 GLU A O 1
ATOM 1013 N N . ASN A 1 127 ? 11.523 -2.988 4.957 1 94.38 127 ASN A N 1
ATOM 1014 C CA . ASN A 1 127 ? 10.508 -3.715 4.203 1 94.38 127 ASN A CA 1
ATOM 1015 C C . ASN A 1 127 ? 10.531 -3.346 2.723 1 94.38 127 ASN A C 1
ATOM 1017 O O . ASN A 1 127 ? 10.477 -4.223 1.858 1 94.38 127 ASN A O 1
ATOM 1021 N N . SER A 1 128 ? 10.617 -2.08 2.482 1 94.75 128 SER A N 1
ATOM 1022 C CA . SER A 1 128 ? 10.664 -1.606 1.103 1 94.75 128 SER A CA 1
ATOM 1023 C C . SER A 1 128 ? 11.938 -2.07 0.403 1 94.75 128 SER A C 1
ATOM 1025 O O . SER A 1 128 ? 11.906 -2.473 -0.761 1 94.75 128 SER A O 1
ATOM 1027 N N . LEU A 1 129 ? 13.008 -1.998 1.118 1 94.31 129 LEU A N 1
ATOM 1028 C CA . LEU A 1 129 ? 14.297 -2.398 0.561 1 94.31 129 LEU A CA 1
ATOM 1029 C C . LEU A 1 129 ? 14.297 -3.883 0.208 1 94.31 129 LEU A C 1
ATOM 1031 O O . LEU A 1 129 ? 14.789 -4.27 -0.853 1 94.31 129 LEU A O 1
ATOM 1035 N N . THR A 1 130 ? 13.789 -4.66 1.115 1 94.31 130 THR A N 1
ATOM 1036 C CA . THR A 1 130 ? 13.711 -6.098 0.886 1 94.31 130 THR A CA 1
ATOM 1037 C C . THR A 1 130 ? 12.93 -6.398 -0.391 1 94.31 130 THR A C 1
ATOM 1039 O O . THR A 1 130 ? 13.383 -7.191 -1.224 1 94.31 130 THR A O 1
ATOM 1042 N N . LYS A 1 131 ? 11.836 -5.793 -0.55 1 94 131 LYS A N 1
ATOM 1043 C CA . LYS A 1 131 ? 11.023 -5.984 -1.75 1 94 131 LYS A CA 1
ATOM 1044 C C . LYS A 1 131 ? 11.75 -5.48 -2.992 1 94 131 LYS A C 1
ATOM 1046 O O . LYS A 1 131 ? 11.711 -6.121 -4.043 1 94 131 LYS A O 1
ATOM 1051 N N . TYR A 1 132 ? 12.375 -4.391 -2.832 1 93.62 132 TYR A N 1
ATOM 1052 C CA . TYR A 1 132 ? 13.109 -3.803 -3.947 1 93.62 132 TYR A CA 1
ATOM 1053 C C . TYR A 1 132 ? 14.242 -4.719 -4.398 1 93.62 132 TYR A C 1
ATOM 1055 O O . TYR A 1 132 ? 14.422 -4.949 -5.598 1 93.62 132 TYR A O 1
ATOM 1063 N N . HIS A 1 133 ? 14.992 -5.238 -3.475 1 94.38 133 HIS A N 1
ATOM 1064 C CA . HIS A 1 133 ? 16.094 -6.137 -3.805 1 94.38 133 HIS A CA 1
ATOM 1065 C C . HIS A 1 133 ? 15.578 -7.41 -4.469 1 94.38 133 HIS A C 1
ATOM 1067 O O . HIS A 1 133 ? 16.188 -7.906 -5.422 1 94.38 133 HIS A O 1
ATOM 1073 N N . ARG A 1 134 ? 14.508 -7.906 -3.92 1 94.81 134 ARG A N 1
ATOM 1074 C CA . ARG A 1 134 ? 13.906 -9.086 -4.523 1 94.81 134 ARG A CA 1
ATOM 1075 C C . ARG A 1 134 ? 13.477 -8.812 -5.957 1 94.81 134 ARG A C 1
ATOM 1077 O O . ARG A 1 134 ? 13.75 -9.609 -6.859 1 94.81 134 ARG A O 1
ATOM 1084 N N . TYR A 1 135 ? 12.836 -7.688 -6.152 1 96 135 TYR A N 1
ATOM 1085 C CA . TYR A 1 135 ? 12.422 -7.27 -7.484 1 96 135 TYR A CA 1
ATOM 1086 C C . TYR A 1 135 ? 13.617 -7.156 -8.422 1 96 135 TYR A C 1
ATOM 1088 O O . TYR A 1 135 ? 13.578 -7.664 -9.547 1 96 135 TYR A O 1
ATOM 1096 N N . GLN A 1 136 ? 14.664 -6.535 -7.965 1 94.69 136 GLN A N 1
ATOM 1097 C CA . GLN A 1 136 ? 15.844 -6.332 -8.797 1 94.69 136 GLN A CA 1
ATOM 1098 C C . GLN A 1 136 ? 16.484 -7.668 -9.18 1 94.69 136 GLN A C 1
ATOM 1100 O O . GLN A 1 136 ? 16.922 -7.844 -10.32 1 94.69 136 GLN A O 1
ATOM 1105 N N . ARG A 1 137 ? 16.547 -8.539 -8.242 1 95.88 137 ARG A N 1
ATOM 1106 C CA . ARG A 1 137 ? 17.078 -9.867 -8.508 1 95.88 137 ARG A CA 1
ATOM 1107 C C . ARG A 1 137 ? 16.297 -10.57 -9.609 1 95.88 137 ARG A C 1
ATOM 1109 O O . ARG A 1 137 ? 16.891 -11.148 -10.531 1 95.88 137 ARG A O 1
ATOM 1116 N N . PHE A 1 138 ? 14.977 -10.5 -9.492 1 96.5 138 PHE A N 1
ATOM 1117 C CA . PHE A 1 138 ? 14.141 -11.156 -10.492 1 96.5 138 PHE A CA 1
ATOM 1118 C C . PHE A 1 138 ? 14.242 -10.438 -11.836 1 96.5 138 PHE A C 1
ATOM 1120 O O . PHE A 1 138 ? 14.258 -11.086 -12.883 1 96.5 138 PHE A O 1
ATOM 1127 N N . LYS A 1 139 ? 14.266 -9.18 -11.82 1 95.88 139 LYS A N 1
ATOM 1128 C CA . LYS A 1 139 ? 14.445 -8.406 -13.039 1 95.88 139 LYS A CA 1
ATOM 1129 C C . LYS A 1 139 ? 15.703 -8.828 -13.789 1 95.88 139 LYS A C 1
ATOM 1131 O O . LYS A 1 139 ? 15.672 -9.039 -15 1 95.88 139 LYS A O 1
ATOM 1136 N N . ASP A 1 140 ? 16.766 -8.961 -13.047 1 96.19 140 ASP A N 1
ATOM 1137 C CA . ASP A 1 140 ? 18.031 -9.406 -13.617 1 96.19 140 ASP A CA 1
ATOM 1138 C C . ASP A 1 140 ? 17.906 -10.812 -14.195 1 96.19 140 ASP A C 1
ATOM 1140 O O . ASP A 1 140 ? 18.406 -11.086 -15.289 1 96.19 140 ASP A O 1
ATOM 1144 N N . LYS A 1 141 ? 17.266 -11.656 -13.438 1 95.81 141 LYS A N 1
ATOM 1145 C CA . LYS A 1 141 ? 17.062 -13.031 -13.883 1 95.81 141 LYS A CA 1
ATOM 1146 C C . LYS A 1 141 ? 16.281 -13.07 -15.195 1 95.81 141 LYS A C 1
ATOM 1148 O O . LYS A 1 141 ? 16.703 -13.711 -16.156 1 95.81 141 LYS A O 1
ATOM 1153 N N . PHE A 1 142 ? 15.227 -12.352 -15.242 1 96.81 142 PHE A N 1
ATOM 1154 C CA . PHE A 1 142 ? 14.336 -12.414 -16.391 1 96.81 142 PHE A CA 1
ATOM 1155 C C . PHE A 1 142 ? 14.953 -11.719 -17.594 1 96.81 142 PHE A C 1
ATOM 1157 O O . PHE A 1 142 ? 14.617 -12.039 -18.734 1 96.81 142 PHE A O 1
ATOM 1164 N N . SER A 1 143 ? 15.844 -10.797 -17.375 1 96.56 143 SER A N 1
ATOM 1165 C CA . SER A 1 143 ? 16.5 -10.07 -18.453 1 96.56 143 SER A CA 1
ATOM 1166 C C . SER A 1 143 ? 17.438 -10.977 -19.234 1 96.56 143 SER A C 1
ATOM 1168 O O . SER A 1 143 ? 17.828 -10.656 -20.359 1 96.56 143 SER A O 1
ATOM 1170 N N . LYS A 1 144 ? 17.812 -12.062 -18.734 1 96.62 144 LYS A N 1
ATOM 1171 C CA . LYS A 1 144 ? 18.766 -12.984 -19.359 1 96.62 144 LYS A CA 1
ATOM 1172 C C . LYS A 1 144 ? 18.078 -13.859 -20.391 1 96.62 144 LYS A C 1
ATOM 1174 O O . LYS A 1 144 ? 18.75 -14.539 -21.188 1 96.62 144 LYS A O 1
ATOM 1179 N N . LEU A 1 145 ? 16.781 -13.852 -20.375 1 97.81 145 LEU A N 1
ATOM 1180 C CA . LEU A 1 145 ? 16.047 -14.711 -21.297 1 97.81 145 LEU A CA 1
ATOM 1181 C C . LEU A 1 145 ? 16.109 -14.164 -22.719 1 97.81 145 LEU A C 1
ATOM 1183 O O . LEU A 1 145 ? 16.031 -12.953 -22.922 1 97.81 145 LEU A O 1
ATOM 1187 N N . SER A 1 146 ? 16.25 -15.047 -23.719 1 96.81 146 SER A N 1
ATOM 1188 C CA . SER A 1 146 ? 16.125 -14.672 -25.125 1 96.81 146 SER A CA 1
ATOM 1189 C C . SER A 1 146 ? 14.688 -14.312 -25.484 1 96.81 146 SER A C 1
ATOM 1191 O O . SER A 1 146 ? 13.766 -14.609 -24.719 1 96.81 146 SER A O 1
ATOM 1193 N N . ALA A 1 147 ? 14.516 -13.75 -26.641 1 96.38 147 ALA A N 1
ATOM 1194 C CA . ALA A 1 147 ? 13.18 -13.375 -27.094 1 96.38 147 ALA A CA 1
ATOM 1195 C C . ALA A 1 147 ? 12.273 -14.602 -27.188 1 96.38 147 ALA A C 1
ATOM 1197 O O . ALA A 1 147 ? 11.117 -14.547 -26.766 1 96.38 147 ALA A O 1
ATOM 1198 N N . ARG A 1 148 ? 12.805 -15.578 -27.656 1 95.69 148 ARG A N 1
ATOM 1199 C CA . ARG A 1 148 ? 12.016 -16.797 -27.828 1 95.69 148 ARG A CA 1
ATOM 1200 C C . ARG A 1 148 ? 11.672 -17.422 -26.484 1 95.69 148 ARG A C 1
ATOM 1202 O O . ARG A 1 148 ? 10.555 -17.922 -26.297 1 95.69 148 ARG A O 1
ATOM 1209 N N . GLU A 1 149 ? 12.617 -17.453 -25.578 1 96.75 149 GLU A N 1
ATOM 1210 C CA . GLU A 1 149 ? 12.375 -18 -24.25 1 96.75 149 GLU A CA 1
ATOM 1211 C C . GLU A 1 149 ? 11.305 -17.188 -23.516 1 96.75 149 GLU A C 1
ATOM 1213 O O . GLU A 1 149 ? 10.477 -17.766 -22.812 1 96.75 149 GLU A O 1
ATOM 1218 N N . LYS A 1 150 ? 11.359 -15.922 -23.719 1 97.12 150 LYS A N 1
ATOM 1219 C CA . LYS A 1 150 ? 10.336 -15.062 -23.125 1 97.12 150 LYS A CA 1
ATOM 1220 C C . LYS A 1 150 ? 8.953 -15.383 -23.688 1 97.12 150 LYS A C 1
ATOM 1222 O O . LYS A 1 150 ? 7.969 -15.406 -22.953 1 97.12 150 LYS A O 1
ATOM 1227 N N . GLU A 1 151 ? 8.898 -15.562 -24.891 1 97.06 151 GLU A N 1
ATOM 1228 C CA . GLU A 1 151 ? 7.633 -15.938 -25.531 1 97.06 151 GLU A CA 1
ATOM 1229 C C . GLU A 1 151 ? 7.086 -17.234 -24.938 1 97.06 151 GLU A C 1
ATOM 1231 O O . GLU A 1 151 ? 5.895 -17.328 -24.625 1 97.06 151 GLU A O 1
ATOM 1236 N N . VAL A 1 152 ? 7.93 -18.188 -24.859 1 96.5 152 VAL A N 1
ATOM 1237 C CA . VAL A 1 152 ? 7.527 -19.469 -24.297 1 96.5 152 VAL A CA 1
ATOM 1238 C C . VAL A 1 152 ? 7.062 -19.281 -22.859 1 96.5 152 VAL A C 1
ATOM 1240 O O . VAL A 1 152 ? 6.043 -19.844 -22.438 1 96.5 152 VAL A O 1
ATOM 1243 N N . MET A 1 153 ? 7.816 -18.516 -22.078 1 96.06 153 MET A N 1
ATOM 1244 C CA . MET A 1 153 ? 7.445 -18.219 -20.703 1 96.06 153 MET A CA 1
ATOM 1245 C C . MET A 1 153 ? 6.039 -17.625 -20.641 1 96.06 153 MET A C 1
ATOM 1247 O O . MET A 1 153 ? 5.223 -18.062 -19.828 1 96.06 153 MET A O 1
ATOM 1251 N N . ASP A 1 154 ? 5.816 -16.672 -21.5 1 95.88 154 ASP A N 1
ATOM 1252 C CA . ASP A 1 154 ? 4.512 -16.016 -21.531 1 95.88 154 ASP A CA 1
ATOM 1253 C C . ASP A 1 154 ? 3.398 -17.016 -21.812 1 95.88 154 ASP A C 1
ATOM 1255 O O . ASP A 1 154 ? 2.342 -16.984 -21.188 1 95.88 154 ASP A O 1
ATOM 1259 N N . MET A 1 155 ? 3.615 -17.891 -22.703 1 94.38 155 MET A N 1
ATOM 1260 C CA . MET A 1 155 ? 2.633 -18.922 -23.047 1 94.38 155 MET A CA 1
ATOM 1261 C C . MET A 1 155 ? 2.344 -19.828 -21.859 1 94.38 155 MET A C 1
ATOM 1263 O O . MET A 1 155 ? 1.185 -20.141 -21.578 1 94.38 155 MET A O 1
ATOM 1267 N N . ILE A 1 156 ? 3.361 -20.156 -21.188 1 91.81 156 ILE A N 1
ATOM 1268 C CA . ILE A 1 156 ? 3.232 -21.047 -20.031 1 91.81 156 ILE A CA 1
ATOM 1269 C C . ILE A 1 156 ? 2.469 -20.328 -18.922 1 91.81 156 ILE A C 1
ATOM 1271 O O . ILE A 1 156 ? 1.566 -20.906 -18.312 1 91.81 156 ILE A O 1
ATOM 1275 N N . LEU A 1 157 ? 2.809 -19.109 -18.703 1 93.31 157 LEU A N 1
ATOM 1276 C CA . LEU A 1 157 ? 2.193 -18.328 -17.625 1 93.31 157 LEU A CA 1
ATOM 1277 C C . LEU A 1 157 ? 0.732 -18.031 -17.953 1 93.31 157 LEU A C 1
ATOM 1279 O O . LEU A 1 157 ? -0.046 -17.688 -17.062 1 93.31 157 LEU A O 1
ATOM 1283 N N . GLU A 1 158 ? 0.424 -18.125 -19.203 1 91.75 158 GLU A N 1
ATOM 1284 C CA . GLU A 1 158 ? -0.964 -17.969 -19.625 1 91.75 158 GLU A CA 1
ATOM 1285 C C . GLU A 1 158 ? -1.739 -19.266 -19.484 1 91.75 158 GLU A C 1
ATOM 1287 O O . GLU A 1 158 ? -2.949 -19.312 -19.719 1 91.75 158 GLU A O 1
ATOM 1292 N N . GLY A 1 159 ? -1.062 -20.359 -19.156 1 89.31 159 GLY A N 1
ATOM 1293 C CA . GLY A 1 159 ? -1.719 -21.625 -18.891 1 89.31 159 GLY A CA 1
ATOM 1294 C C . GLY A 1 159 ? -1.652 -22.594 -20.047 1 89.31 159 GLY A C 1
ATOM 1295 O O . GLY A 1 159 ? -2.266 -23.672 -20 1 89.31 159 GLY A O 1
ATOM 1296 N N . ASN A 1 160 ? -0.92 -22.297 -21.078 1 91.12 160 ASN A N 1
ATOM 1297 C CA . ASN A 1 160 ? -0.81 -23.172 -22.234 1 91.12 160 ASN A CA 1
ATOM 1298 C C . ASN A 1 160 ? 0.112 -24.359 -21.953 1 91.12 160 ASN A C 1
ATOM 1300 O O . ASN A 1 160 ? 1.134 -24.203 -21.281 1 91.12 160 ASN A O 1
ATOM 1304 N N . THR A 1 161 ? -0.285 -25.547 -22.484 1 88.25 161 THR A N 1
ATOM 1305 C CA . THR A 1 161 ? 0.612 -26.703 -22.5 1 88.25 161 THR A CA 1
ATOM 1306 C C . THR A 1 161 ? 1.729 -26.516 -23.516 1 88.25 161 THR A C 1
ATOM 1308 O O . THR A 1 161 ? 1.67 -25.594 -24.344 1 88.25 161 THR A O 1
ATOM 1311 N N . SER A 1 162 ? 2.697 -27.422 -23.391 1 89.88 162 SER A N 1
ATOM 1312 C CA . SER A 1 162 ? 3.773 -27.359 -24.375 1 89.88 162 SER A CA 1
ATOM 1313 C C . SER A 1 162 ? 3.236 -27.531 -25.797 1 89.88 162 SER A C 1
ATOM 1315 O O . SER A 1 162 ? 3.705 -26.891 -26.734 1 89.88 162 SER A O 1
ATOM 1317 N N . LYS A 1 163 ? 2.273 -28.375 -25.906 1 93.56 163 LYS A N 1
ATOM 1318 C CA . LYS A 1 163 ? 1.663 -28.641 -27.203 1 93.56 163 LYS A CA 1
ATOM 1319 C C . LYS A 1 163 ? 0.928 -27.406 -27.719 1 93.56 163 LYS A C 1
ATOM 1321 O O . LYS A 1 163 ? 1.083 -27.016 -28.875 1 93.56 163 LYS A O 1
ATOM 1326 N N . GLU A 1 164 ? 0.186 -26.812 -26.891 1 94.75 164 GLU A N 1
ATOM 1327 C CA . GLU A 1 164 ? -0.554 -25.609 -27.25 1 94.75 164 GLU A CA 1
ATOM 1328 C C . GLU A 1 164 ? 0.393 -24.453 -27.594 1 94.75 164 GLU A C 1
ATOM 1330 O O . GLU A 1 164 ? 0.168 -23.734 -28.562 1 94.75 164 GLU A O 1
ATOM 1335 N N . ALA A 1 165 ? 1.385 -24.312 -26.781 1 95.44 165 ALA A N 1
ATOM 1336 C CA . ALA A 1 165 ? 2.383 -23.281 -27.031 1 95.44 165 ALA A CA 1
ATOM 1337 C C . ALA A 1 165 ? 3.064 -23.484 -28.391 1 95.44 165 ALA A C 1
ATOM 1339 O O . ALA A 1 165 ? 3.32 -22.531 -29.109 1 95.44 165 ALA A O 1
ATOM 1340 N N . ALA A 1 166 ? 3.332 -24.719 -28.703 1 96.75 166 ALA A N 1
ATOM 1341 C CA . ALA A 1 166 ? 3.959 -25.047 -29.969 1 96.75 166 ALA A CA 1
ATOM 1342 C C . ALA A 1 166 ? 3.1 -24.578 -31.141 1 96.75 166 ALA A C 1
ATOM 1344 O O . ALA A 1 166 ? 3.602 -23.969 -32.094 1 96.75 166 ALA A O 1
ATOM 1345 N N . GLN A 1 167 ? 1.864 -24.828 -31.094 1 96.75 167 GLN A N 1
ATOM 1346 C CA . GLN A 1 167 ? 0.923 -24.438 -32.125 1 96.75 167 GLN A CA 1
ATOM 1347 C C . GLN A 1 167 ? 0.861 -22.922 -32.281 1 96.75 167 GLN A C 1
ATOM 1349 O O . GLN A 1 167 ? 0.96 -22.391 -33.375 1 96.75 167 GLN A O 1
ATOM 1354 N N . LYS A 1 168 ? 0.779 -22.25 -31.172 1 95.75 168 LYS A N 1
ATOM 1355 C CA . LYS A 1 168 ? 0.604 -20.797 -31.188 1 95.75 168 LYS A CA 1
ATOM 1356 C C . LYS A 1 168 ? 1.872 -20.094 -31.672 1 95.75 168 LYS A C 1
ATOM 1358 O O . LYS A 1 168 ? 1.804 -19.016 -32.281 1 95.75 168 LYS A O 1
ATOM 1363 N N . LEU A 1 169 ? 3.004 -20.672 -31.391 1 96.31 169 LEU A N 1
ATOM 1364 C CA . LEU A 1 169 ? 4.273 -20.031 -31.734 1 96.31 169 LEU A CA 1
ATOM 1365 C C . LEU A 1 169 ? 4.832 -20.609 -33.031 1 96.31 169 LEU A C 1
ATOM 1367 O O . LEU A 1 169 ? 5.93 -20.234 -33.469 1 96.31 169 LEU A O 1
ATOM 1371 N N . SER A 1 170 ? 4.105 -21.516 -33.625 1 96.5 170 SER A N 1
ATOM 1372 C CA . SER A 1 170 ? 4.535 -22.172 -34.875 1 96.5 170 SER A CA 1
ATOM 1373 C C . SER A 1 170 ? 5.883 -22.859 -34.688 1 96.5 170 SER A C 1
ATOM 1375 O O . SER A 1 170 ? 6.793 -22.672 -35.5 1 96.5 170 SER A O 1
ATOM 1377 N N . LEU A 1 171 ? 5.992 -23.578 -33.625 1 96.44 171 LEU A N 1
ATOM 1378 C CA . LEU A 1 171 ? 7.148 -24.406 -33.281 1 96.44 171 LEU A CA 1
ATOM 1379 C C . LEU A 1 171 ? 6.73 -25.859 -33.062 1 96.44 171 LEU A C 1
ATOM 1381 O O . LEU A 1 171 ? 5.539 -26.156 -33.031 1 96.44 171 LEU A O 1
ATOM 1385 N N . SER A 1 172 ? 7.734 -26.75 -33 1 95.44 172 SER A N 1
ATOM 1386 C CA . SER A 1 172 ? 7.438 -28.125 -32.562 1 95.44 172 SER A CA 1
ATOM 1387 C C . SER A 1 172 ? 7.391 -28.219 -31.047 1 95.44 172 SER A C 1
ATOM 1389 O O . SER A 1 172 ? 8.062 -27.453 -30.344 1 95.44 172 SER A O 1
ATOM 1391 N N . PRO A 1 173 ? 6.625 -29.156 -30.562 1 95.44 173 PRO A N 1
ATOM 1392 C CA . PRO A 1 173 ? 6.621 -29.359 -29.109 1 95.44 173 PRO A CA 1
ATOM 1393 C C . PRO A 1 173 ? 8.016 -29.625 -28.547 1 95.44 173 PRO A C 1
ATOM 1395 O O . PRO A 1 173 ? 8.328 -29.203 -27.438 1 95.44 173 PRO A O 1
ATOM 1398 N N . ARG A 1 174 ? 8.797 -30.312 -29.297 1 96.12 174 ARG A N 1
ATOM 1399 C CA . ARG A 1 174 ? 10.156 -30.594 -28.875 1 96.12 174 ARG A CA 1
ATOM 1400 C C . ARG A 1 174 ? 10.961 -29.312 -28.719 1 96.12 174 ARG A C 1
ATOM 1402 O O . ARG A 1 174 ? 11.688 -29.141 -27.734 1 96.12 174 ARG A O 1
ATOM 1409 N N . THR A 1 175 ? 10.859 -28.375 -29.594 1 96.31 175 THR A N 1
ATOM 1410 C CA . THR A 1 175 ? 11.562 -27.109 -29.547 1 96.31 175 THR A CA 1
ATOM 1411 C C . THR A 1 175 ? 11.109 -26.281 -28.344 1 96.31 175 THR A C 1
ATOM 1413 O O . THR A 1 175 ? 11.922 -25.641 -27.672 1 96.31 175 THR A O 1
ATOM 1416 N N . VAL A 1 176 ? 9.789 -26.266 -28.141 1 96.5 176 VAL A N 1
ATOM 1417 C CA . VAL A 1 176 ? 9.25 -25.547 -26.984 1 96.5 176 VAL A CA 1
ATOM 1418 C C . VAL A 1 176 ? 9.867 -26.094 -25.703 1 96.5 176 VAL A C 1
ATOM 1420 O O . VAL A 1 176 ? 10.242 -25.344 -24.812 1 96.5 176 VAL A O 1
ATOM 1423 N N . GLU A 1 177 ? 9.992 -27.359 -25.672 1 95.69 177 GLU A N 1
ATOM 1424 C CA . GLU A 1 177 ? 10.562 -28 -24.484 1 95.69 177 GLU A CA 1
ATOM 1425 C C . GLU A 1 177 ? 12.023 -27.609 -24.297 1 95.69 177 GLU A C 1
ATOM 1427 O O . GLU A 1 177 ? 12.484 -27.438 -23.172 1 95.69 177 GLU A O 1
ATOM 1432 N N . VAL A 1 178 ? 12.719 -27.562 -25.344 1 96.62 178 VAL A N 1
ATOM 1433 C CA . VAL A 1 178 ? 14.109 -27.125 -25.281 1 96.62 178 VAL A CA 1
ATOM 1434 C C . VAL A 1 178 ? 14.195 -25.703 -24.719 1 96.62 178 VAL A C 1
ATOM 1436 O O . VAL A 1 178 ? 14.984 -25.438 -23.828 1 96.62 178 VAL A O 1
ATOM 1439 N N . HIS A 1 179 ? 13.375 -24.797 -25.234 1 96.62 179 HIS A N 1
ATOM 1440 C CA . HIS A 1 179 ? 13.359 -23.438 -24.75 1 96.62 179 HIS A CA 1
ATOM 1441 C C . HIS A 1 179 ? 12.953 -23.375 -23.266 1 96.62 179 HIS A C 1
ATOM 1443 O O . HIS A 1 179 ? 13.492 -22.578 -22.5 1 96.62 179 HIS A O 1
ATOM 1449 N N . ARG A 1 180 ? 12.016 -24.156 -22.953 1 95 180 ARG A N 1
ATOM 1450 C CA . ARG A 1 180 ? 11.586 -24.234 -21.562 1 95 180 ARG A CA 1
ATOM 1451 C C . ARG A 1 180 ? 12.742 -24.656 -20.656 1 95 180 ARG A C 1
ATOM 1453 O O . ARG A 1 180 ? 12.969 -24.062 -19.609 1 95 180 ARG A O 1
ATOM 1460 N N . SER A 1 181 ? 13.383 -25.688 -21.078 1 95.69 181 SER A N 1
ATOM 1461 C CA . SER A 1 181 ? 14.508 -26.203 -20.312 1 95.69 181 SER A CA 1
ATOM 1462 C C . SER A 1 181 ? 15.602 -25.141 -20.172 1 95.69 181 SER A C 1
ATOM 1464 O O . SER A 1 181 ? 16.141 -24.938 -19.094 1 95.69 181 SER A O 1
ATOM 1466 N N . ASN A 1 182 ? 15.93 -24.484 -21.234 1 96.75 182 ASN A N 1
ATOM 1467 C CA . ASN A 1 182 ? 16.922 -23.406 -21.219 1 96.75 182 ASN A CA 1
ATOM 1468 C C . ASN A 1 182 ? 16.5 -22.266 -20.281 1 96.75 182 ASN A C 1
ATOM 1470 O O . ASN A 1 182 ? 17.328 -21.734 -19.547 1 96.75 182 ASN A O 1
ATOM 1474 N N . MET A 1 183 ? 15.234 -21.922 -20.422 1 96.5 183 MET A N 1
ATOM 1475 C CA . MET A 1 183 ? 14.68 -20.875 -19.562 1 96.5 183 MET A CA 1
ATOM 1476 C C . MET A 1 183 ? 14.844 -21.234 -18.094 1 96.5 183 MET A C 1
ATOM 1478 O O . MET A 1 183 ? 15.312 -20.422 -17.297 1 96.5 183 MET A O 1
ATOM 1482 N N . TYR A 1 184 ? 14.477 -22.422 -17.734 1 95.19 184 TYR A N 1
ATOM 1483 C CA . TYR A 1 184 ? 14.594 -22.875 -16.344 1 95.19 184 TYR A CA 1
ATOM 1484 C C . TYR A 1 184 ? 16.031 -22.812 -15.867 1 95.19 184 TYR A C 1
ATOM 1486 O O . TYR A 1 184 ? 16.312 -22.375 -14.742 1 95.19 184 TYR A O 1
ATOM 1494 N N . THR A 1 185 ? 16.906 -23.25 -16.703 1 96 185 THR A N 1
ATOM 1495 C CA . THR A 1 185 ? 18.328 -23.25 -16.375 1 96 185 THR A CA 1
ATOM 1496 C C . THR A 1 185 ? 18.828 -21.812 -16.156 1 96 185 THR A C 1
ATOM 1498 O O . THR A 1 185 ? 19.453 -21.531 -15.141 1 96 185 THR A O 1
ATOM 1501 N N . LYS A 1 186 ? 18.484 -20.906 -17.016 1 95.81 186 LYS A N 1
ATOM 1502 C CA . LYS A 1 186 ? 18.922 -19.516 -16.906 1 95.81 186 LYS A CA 1
ATOM 1503 C C . LYS A 1 186 ? 18.328 -18.844 -15.672 1 95.81 186 LYS A C 1
ATOM 1505 O O . LYS A 1 186 ? 19 -18.031 -15.031 1 95.81 186 LYS A O 1
ATOM 1510 N N . LEU A 1 187 ? 17.141 -19.25 -15.414 1 96.5 187 LEU A N 1
ATOM 1511 C CA . LEU A 1 187 ? 16.438 -18.641 -14.281 1 96.5 187 LEU A CA 1
ATOM 1512 C C . LEU A 1 187 ? 16.781 -19.375 -12.984 1 96.5 187 LEU A C 1
ATOM 1514 O O . LEU A 1 187 ? 16.406 -18.922 -11.898 1 96.5 187 LEU A O 1
ATOM 1518 N N . ARG A 1 188 ? 17.422 -20.453 -13.07 1 94.69 188 ARG A N 1
ATOM 1519 C CA . ARG A 1 188 ? 17.797 -21.281 -11.922 1 94.69 188 ARG A CA 1
ATOM 1520 C C . ARG A 1 188 ? 16.562 -21.688 -11.125 1 94.69 188 ARG A C 1
ATOM 1522 O O . ARG A 1 188 ? 16.516 -21.516 -9.898 1 94.69 188 ARG A O 1
ATOM 1529 N N . ILE A 1 189 ? 15.562 -22.047 -11.836 1 93.06 189 ILE A N 1
ATOM 1530 C CA . ILE A 1 189 ? 14.352 -22.547 -11.188 1 93.06 189 ILE A CA 1
ATOM 1531 C C . ILE A 1 189 ? 14.18 -24.031 -11.492 1 93.06 189 ILE A C 1
ATOM 1533 O O . ILE A 1 189 ? 14.719 -24.547 -12.484 1 93.06 189 ILE A O 1
ATOM 1537 N N . LYS A 1 190 ? 13.367 -24.734 -10.625 1 88.25 190 LYS A N 1
ATOM 1538 C CA . LYS A 1 190 ? 13.25 -26.188 -10.742 1 88.25 190 LYS A CA 1
ATOM 1539 C C . LYS A 1 190 ? 11.812 -26.594 -11.047 1 88.25 190 LYS A C 1
ATOM 1541 O O . LYS A 1 190 ? 11.531 -27.781 -11.219 1 88.25 190 LYS A O 1
ATOM 1546 N N . SER A 1 191 ? 10.945 -25.609 -11.062 1 87.75 191 SER A N 1
ATOM 1547 C CA . SER A 1 191 ? 9.539 -25.984 -11.211 1 87.75 191 SER A CA 1
ATOM 1548 C C . SER A 1 191 ? 8.711 -24.812 -11.734 1 87.75 191 SER A C 1
ATOM 1550 O O . SER A 1 191 ? 9.141 -23.656 -11.648 1 87.75 191 SER A O 1
ATOM 1552 N N . LEU A 1 192 ? 7.625 -25.203 -12.242 1 88.12 192 LEU A N 1
ATOM 1553 C CA . LEU A 1 192 ? 6.664 -24.203 -12.68 1 88.12 192 LEU A CA 1
ATOM 1554 C C . LEU A 1 192 ? 6.207 -23.344 -11.5 1 88.12 192 LEU A C 1
ATOM 1556 O O . LEU A 1 192 ? 6.004 -22.125 -11.648 1 88.12 192 LEU A O 1
ATOM 1560 N N . LEU A 1 193 ? 6.07 -23.953 -10.391 1 89.56 193 LEU A N 1
ATOM 1561 C CA . LEU A 1 193 ? 5.668 -23.25 -9.188 1 89.56 193 LEU A CA 1
ATOM 1562 C C . LEU A 1 193 ? 6.602 -22.062 -8.914 1 89.56 193 LEU A C 1
ATOM 1564 O O . LEU A 1 193 ? 6.141 -20.953 -8.68 1 89.56 193 LEU A O 1
ATOM 1568 N N . GLN A 1 194 ? 7.844 -22.312 -8.945 1 91.44 194 GLN A N 1
ATOM 1569 C CA . GLN A 1 194 ? 8.836 -21.281 -8.688 1 91.44 194 GLN A CA 1
ATOM 1570 C C . GLN A 1 194 ? 8.773 -20.188 -9.734 1 91.44 194 GLN A C 1
ATOM 1572 O O . GLN A 1 194 ? 8.898 -19 -9.414 1 91.44 194 GLN A O 1
ATOM 1577 N N . LEU A 1 195 ? 8.586 -20.594 -10.969 1 93.5 195 LEU A N 1
ATOM 1578 C CA . LEU A 1 195 ? 8.469 -19.625 -12.047 1 93.5 195 LEU A CA 1
ATOM 1579 C C . LEU A 1 195 ? 7.312 -18.656 -11.781 1 93.5 195 LEU A C 1
ATOM 1581 O O . LEU A 1 195 ? 7.477 -17.438 -11.859 1 93.5 195 LEU A O 1
ATOM 1585 N N . VAL A 1 196 ? 6.188 -19.219 -11.438 1 93 196 VAL A N 1
ATOM 1586 C CA . VAL A 1 196 ? 4.973 -18.438 -11.242 1 93 196 VAL A CA 1
ATOM 1587 C C . VAL A 1 196 ? 5.156 -17.484 -10.055 1 93 196 VAL A C 1
ATOM 1589 O O . VAL A 1 196 ? 4.855 -16.297 -10.156 1 93 196 VAL A O 1
ATOM 1592 N N . GLN A 1 197 ? 5.633 -17.938 -8.992 1 91.62 197 GLN A N 1
ATOM 1593 C CA . GLN A 1 197 ? 5.812 -17.141 -7.789 1 91.62 197 GLN A CA 1
ATOM 1594 C C . GLN A 1 197 ? 6.781 -15.992 -8.039 1 91.62 197 GLN A C 1
ATOM 1596 O O . GLN A 1 197 ? 6.504 -14.852 -7.656 1 91.62 197 GLN A O 1
ATOM 1601 N N . GLU A 1 198 ? 7.918 -16.328 -8.703 1 94 198 GLU A N 1
ATOM 1602 C CA . GLU A 1 198 ? 8.922 -15.305 -8.953 1 94 198 GLU A CA 1
ATOM 1603 C C . GLU A 1 198 ? 8.406 -14.266 -9.945 1 94 198 GLU A C 1
ATOM 1605 O O . GLU A 1 198 ? 8.594 -13.062 -9.742 1 94 198 GLU A O 1
ATOM 1610 N N . TYR A 1 199 ? 7.719 -14.719 -10.898 1 94.19 199 TYR A N 1
ATOM 1611 C CA . TYR A 1 199 ? 7.242 -13.805 -11.922 1 94.19 199 TYR A CA 1
ATOM 1612 C C . TYR A 1 199 ? 6.109 -12.93 -11.391 1 94.19 199 TYR A C 1
ATOM 1614 O O . TYR A 1 199 ? 6.043 -11.734 -11.695 1 94.19 199 TYR A O 1
ATOM 1622 N N . ASP A 1 200 ? 5.203 -13.531 -10.641 1 91.12 200 ASP A N 1
ATOM 1623 C CA . ASP A 1 200 ? 4.102 -12.766 -10.062 1 91.12 200 ASP A CA 1
ATOM 1624 C C . ASP A 1 200 ? 4.617 -11.656 -9.156 1 91.12 200 ASP A C 1
ATOM 1626 O O . ASP A 1 200 ? 4.113 -10.531 -9.195 1 91.12 200 ASP A O 1
ATOM 1630 N N . PHE A 1 201 ? 5.578 -12 -8.352 1 92.62 201 PHE A N 1
ATOM 1631 C CA . PHE A 1 201 ? 6.164 -10.969 -7.504 1 92.62 201 PHE A CA 1
ATOM 1632 C C . PHE A 1 201 ? 6.777 -9.859 -8.352 1 92.62 201 PHE A C 1
ATOM 1634 O O . PHE A 1 201 ? 6.512 -8.68 -8.117 1 92.62 201 PHE A O 1
ATOM 1641 N N . TYR A 1 202 ? 7.551 -10.258 -9.328 1 95.19 202 TYR A N 1
ATOM 1642 C CA . TYR A 1 202 ? 8.234 -9.32 -10.211 1 95.19 202 TYR A CA 1
ATOM 1643 C C . TYR A 1 202 ? 7.234 -8.391 -10.891 1 95.19 202 TYR A C 1
ATOM 1645 O O . TYR A 1 202 ? 7.387 -7.168 -10.844 1 95.19 202 TYR A O 1
ATOM 1653 N N . LYS A 1 203 ? 6.227 -8.953 -11.422 1 92.75 203 LYS A N 1
ATOM 1654 C CA . LYS A 1 203 ? 5.242 -8.172 -12.172 1 92.75 203 LYS A CA 1
ATOM 1655 C C . LYS A 1 203 ? 4.449 -7.254 -11.25 1 92.75 203 LYS A C 1
ATOM 1657 O O . LYS A 1 203 ? 4.234 -6.082 -11.562 1 92.75 203 LYS A O 1
ATOM 1662 N N . ASN A 1 204 ? 4.016 -7.805 -10.148 1 89.88 204 ASN A N 1
ATOM 1663 C CA . ASN A 1 204 ? 3.225 -7.023 -9.203 1 89.88 204 ASN A CA 1
ATOM 1664 C C . ASN A 1 204 ? 4.02 -5.848 -8.641 1 89.88 204 ASN A C 1
ATOM 1666 O O . ASN A 1 204 ? 3.488 -4.742 -8.5 1 89.88 204 ASN A O 1
ATOM 1670 N N . TYR A 1 205 ? 5.242 -6.117 -8.328 1 93 205 TYR A N 1
ATOM 1671 C CA . TYR A 1 205 ? 6.086 -5.035 -7.824 1 93 205 TYR A CA 1
ATOM 1672 C C . TYR A 1 205 ? 6.312 -3.977 -8.898 1 93 205 TYR A C 1
ATOM 1674 O O . TYR A 1 205 ? 6.219 -2.777 -8.625 1 93 205 TYR A O 1
ATOM 1682 N N . SER A 1 206 ? 6.594 -4.418 -10.078 1 92.88 206 SER A N 1
ATOM 1683 C CA . SER A 1 206 ? 6.812 -3.508 -11.203 1 92.88 206 SER A CA 1
ATOM 1684 C C . SER A 1 206 ? 5.605 -2.604 -11.422 1 92.88 206 SER A C 1
ATOM 1686 O O . SER A 1 206 ? 5.758 -1.403 -11.664 1 92.88 206 SER A O 1
ATOM 1688 N N . ASP A 1 207 ? 4.453 -3.193 -11.312 1 89.06 207 ASP A N 1
ATOM 1689 C CA . ASP A 1 207 ? 3.219 -2.443 -11.516 1 89.06 207 ASP A CA 1
ATOM 1690 C C . ASP A 1 207 ? 2.988 -1.442 -10.383 1 89.06 207 ASP A C 1
ATOM 1692 O O . ASP A 1 207 ? 2.26 -0.463 -10.555 1 89.06 207 ASP A O 1
ATOM 1696 N N . SER A 1 208 ? 3.568 -1.736 -9.242 1 87.06 208 SER A N 1
ATOM 1697 C CA . SER A 1 208 ? 3.32 -0.916 -8.055 1 87.06 208 SER A CA 1
ATOM 1698 C C . SER A 1 208 ? 4.238 0.301 -8.031 1 87.06 208 SER A C 1
ATOM 1700 O O . SER A 1 208 ? 4.02 1.231 -7.25 1 87.06 208 SER A O 1
ATOM 1702 N N . ILE A 1 209 ? 5.34 0.325 -8.805 1 81.12 209 ILE A N 1
ATOM 1703 C CA . ILE A 1 209 ? 6.289 1.434 -8.773 1 81.12 209 ILE A CA 1
ATOM 1704 C C . ILE A 1 209 ? 6.227 2.205 -10.094 1 81.12 209 ILE A C 1
ATOM 1706 O O . ILE A 1 209 ? 5.848 1.65 -11.125 1 81.12 209 ILE A O 1
ATOM 1710 N N . MET B 1 1 ? -24.438 -0.993 -9.984 1 58.09 1 MET B N 1
ATOM 1711 C CA . MET B 1 1 ? -24.406 -0.761 -8.539 1 58.09 1 MET B CA 1
ATOM 1712 C C . MET B 1 1 ? -23.906 0.641 -8.227 1 58.09 1 MET B C 1
ATOM 1714 O O . MET B 1 1 ? -23 1.143 -8.891 1 58.09 1 MET B O 1
ATOM 1718 N N . ASP B 1 2 ? -24.609 1.45 -7.367 1 80.5 2 ASP B N 1
ATOM 1719 C CA . ASP B 1 2 ? -24.641 2.91 -7.359 1 80.5 2 ASP B CA 1
ATOM 1720 C C . ASP B 1 2 ? -23.562 3.48 -6.438 1 80.5 2 ASP B C 1
ATOM 1722 O O . ASP B 1 2 ? -23.141 2.814 -5.496 1 80.5 2 ASP B O 1
ATOM 1726 N N . ALA B 1 3 ? -22.984 4.48 -6.895 1 88.5 3 ALA B N 1
ATOM 1727 C CA . ALA B 1 3 ? -22.078 5.297 -6.094 1 88.5 3 ALA B CA 1
ATOM 1728 C C . ALA B 1 3 ? -22.828 5.988 -4.957 1 88.5 3 ALA B C 1
ATOM 1730 O O . ALA B 1 3 ? -23.938 6.488 -5.148 1 88.5 3 ALA B O 1
ATOM 1731 N N . VAL B 1 4 ? -22.266 5.867 -3.719 1 92.06 4 VAL B N 1
ATOM 1732 C CA . VAL B 1 4 ? -22.906 6.48 -2.555 1 92.06 4 VAL B CA 1
ATOM 1733 C C . VAL B 1 4 ? -21.906 7.41 -1.857 1 92.06 4 VAL B C 1
ATOM 1735 O O . VAL B 1 4 ? -20.75 7.051 -1.656 1 92.06 4 VAL B O 1
ATOM 1738 N N . ILE B 1 5 ? -22.359 8.594 -1.542 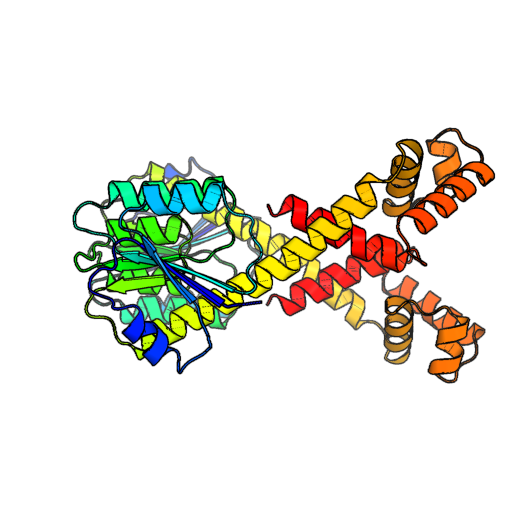1 93.56 5 ILE B N 1
ATOM 1739 C CA . ILE B 1 5 ? -21.594 9.539 -0.728 1 93.56 5 ILE B CA 1
ATOM 1740 C C . ILE B 1 5 ? -22.281 9.719 0.625 1 93.56 5 ILE B C 1
ATOM 1742 O O . ILE B 1 5 ? -23.453 10.102 0.689 1 93.56 5 ILE B O 1
ATOM 1746 N N . HIS B 1 6 ? -21.547 9.422 1.662 1 94.69 6 HIS B N 1
ATOM 1747 C CA . HIS B 1 6 ? -22.062 9.602 3.014 1 94.69 6 HIS B CA 1
ATOM 1748 C C . HIS B 1 6 ? -21.609 10.938 3.598 1 94.69 6 HIS B C 1
ATOM 1750 O O . HIS B 1 6 ? -20.422 11.188 3.77 1 94.69 6 HIS B O 1
ATOM 1756 N N . LEU B 1 7 ? -22.609 11.797 3.834 1 94.94 7 LEU B N 1
ATOM 1757 C CA . LEU B 1 7 ? -22.344 13.094 4.453 1 94.94 7 LEU B CA 1
ATOM 1758 C C . LEU B 1 7 ? -22.625 13.047 5.953 1 94.94 7 LEU B C 1
ATOM 1760 O O . LEU B 1 7 ? -23.766 12.828 6.367 1 94.94 7 LEU B O 1
ATOM 1764 N N . ILE B 1 8 ? -21.578 13.297 6.703 1 96.56 8 ILE B N 1
ATOM 1765 C CA . ILE B 1 8 ? -21.734 13.25 8.148 1 96.56 8 ILE B CA 1
ATOM 1766 C C . ILE B 1 8 ? -21.531 14.648 8.734 1 96.56 8 ILE B C 1
ATOM 1768 O O . ILE B 1 8 ? -20.438 15.211 8.664 1 96.56 8 ILE B O 1
ATOM 1772 N N . ASN B 1 9 ? -22.562 15.258 9.328 1 93.5 9 ASN B N 1
ATOM 1773 C CA . ASN B 1 9 ? -22.562 16.562 9.969 1 93.5 9 ASN B CA 1
ATOM 1774 C C . ASN B 1 9 ? -22.328 17.688 8.945 1 93.5 9 ASN B C 1
ATOM 1776 O O . ASN B 1 9 ? -21.703 18.688 9.266 1 93.5 9 ASN B O 1
ATOM 1780 N N . CYS B 1 10 ? -22.672 17.406 7.699 1 90.25 10 CYS B N 1
ATOM 1781 C CA . CYS B 1 10 ? -22.438 18.375 6.641 1 90.25 10 CYS B CA 1
ATOM 1782 C C . CYS B 1 10 ? -23.719 19.156 6.324 1 90.25 10 CYS B C 1
ATOM 1784 O O . CYS B 1 10 ? -24.172 19.172 5.18 1 90.25 10 CYS B O 1
ATOM 1786 N N . ALA B 1 11 ? -24.219 19.812 7.219 1 77.31 11 ALA B N 1
ATOM 1787 C CA . ALA B 1 11 ? -25.5 20.5 7.043 1 77.31 11 ALA B CA 1
ATOM 1788 C C . ALA B 1 11 ? -25.406 21.547 5.938 1 77.31 11 ALA B C 1
ATOM 1790 O O . ALA B 1 11 ? -26.375 21.781 5.211 1 77.31 11 ALA B O 1
ATOM 1791 N N . ASP B 1 12 ? -24.234 22.234 5.789 1 73.25 12 ASP B N 1
ATOM 1792 C CA . ASP B 1 12 ? -24.109 23.344 4.844 1 73.25 12 ASP B CA 1
ATOM 1793 C C . ASP B 1 12 ? -23.594 22.844 3.492 1 73.25 12 ASP B C 1
ATOM 1795 O O . ASP B 1 12 ? -23.391 23.641 2.576 1 73.25 12 ASP B O 1
ATOM 1799 N N . LEU B 1 13 ? -23.172 21.703 3.457 1 67 13 LEU B N 1
ATOM 1800 C CA . LEU B 1 13 ? -22.797 21.125 2.168 1 67 13 LEU B CA 1
ATOM 1801 C C . LEU B 1 13 ? -23.984 20.453 1.501 1 67 13 LEU B C 1
ATOM 1803 O O . LEU B 1 13 ? -24.281 19.281 1.774 1 67 13 LEU B O 1
ATOM 1807 N N . PRO B 1 14 ? -24.766 21.234 0.894 1 58.25 14 PRO B N 1
ATOM 1808 C CA . PRO B 1 14 ? -25.984 20.609 0.401 1 58.25 14 PRO B CA 1
ATOM 1809 C C . PRO B 1 14 ? -25.719 19.484 -0.594 1 58.25 14 PRO B C 1
ATOM 1811 O O . PRO B 1 14 ? -24.844 19.609 -1.448 1 58.25 14 PRO B O 1
ATOM 1814 N N . GLY B 1 15 ? -26.281 18.266 -0.241 1 56.03 15 GLY B N 1
ATOM 1815 C CA . GLY B 1 15 ? -26.266 17.109 -1.113 1 56.03 15 GLY B CA 1
ATOM 1816 C C . GLY B 1 15 ? -26.516 17.453 -2.57 1 56.03 15 GLY B C 1
ATOM 1817 O O . GLY B 1 15 ? -25.844 16.922 -3.461 1 56.03 15 GLY B O 1
ATOM 1818 N N . ASN B 1 16 ? -27.406 18.281 -2.721 1 56.16 16 ASN B N 1
ATOM 1819 C CA . ASN B 1 16 ? -27.75 18.703 -4.074 1 56.16 16 ASN B CA 1
ATOM 1820 C C . ASN B 1 16 ? -26.578 19.391 -4.766 1 56.16 16 ASN B C 1
ATOM 1822 O O . ASN B 1 16 ? -26.359 19.203 -5.965 1 56.16 16 ASN B O 1
ATOM 1826 N N . ASN B 1 17 ? -25.812 20.016 -3.928 1 64 17 ASN B N 1
ATOM 1827 C CA . ASN B 1 17 ? -24.656 20.703 -4.488 1 64 17 ASN B CA 1
ATOM 1828 C C . ASN B 1 17 ? -23.562 19.703 -4.891 1 64 17 ASN B C 1
ATOM 1830 O O . ASN B 1 17 ? -22.953 19.844 -5.957 1 64 17 ASN B O 1
ATOM 1834 N N . ILE B 1 18 ? -23.562 18.734 -4.141 1 67.62 18 ILE B N 1
ATOM 1835 C CA . ILE B 1 18 ? -22.531 17.734 -4.453 1 67.62 18 ILE B CA 1
ATOM 1836 C C . ILE B 1 18 ? -22.906 16.984 -5.73 1 67.62 18 ILE B C 1
ATOM 1838 O O . ILE B 1 18 ? -22.062 16.766 -6.602 1 67.62 18 ILE B O 1
ATOM 1842 N N . ASN B 1 19 ? -24.172 16.641 -5.762 1 64.69 19 ASN B N 1
ATOM 1843 C CA . ASN B 1 19 ? -24.625 15.953 -6.961 1 64.69 19 ASN B CA 1
ATOM 1844 C C . ASN B 1 19 ? -24.453 16.812 -8.211 1 64.69 19 ASN B C 1
ATOM 1846 O O . ASN B 1 19 ? -24.109 16.297 -9.273 1 64.69 19 ASN B O 1
ATOM 1850 N N . PHE B 1 20 ? -24.75 18 -7.914 1 65.56 20 PHE B N 1
ATOM 1851 C CA . PHE B 1 20 ? -24.578 18.906 -9.039 1 65.56 20 PHE B CA 1
ATOM 1852 C C . PHE B 1 20 ? -23.109 18.984 -9.445 1 65.56 20 PHE B C 1
ATOM 1854 O O . PHE B 1 20 ? -22.781 18.906 -10.625 1 65.56 20 PHE B O 1
ATOM 1861 N N . MET B 1 21 ? -22.328 18.969 -8.453 1 68.56 21 MET B N 1
ATOM 1862 C CA . MET B 1 21 ? -20.891 19.078 -8.68 1 68.56 21 MET B CA 1
ATOM 1863 C C . MET B 1 21 ? -20.359 17.844 -9.375 1 68.56 21 MET B C 1
ATOM 1865 O O . MET B 1 21 ? -19.438 17.922 -10.188 1 68.56 21 MET B O 1
ATOM 1869 N N . LEU B 1 22 ? -21.062 16.797 -9.094 1 73.5 22 LEU B N 1
ATOM 1870 C CA . LEU B 1 22 ? -20.562 15.531 -9.641 1 73.5 22 LEU B CA 1
ATOM 1871 C C . LEU B 1 22 ? -21.203 15.219 -10.984 1 73.5 22 LEU B C 1
ATOM 1873 O O . LEU B 1 22 ? -21.047 14.117 -11.516 1 73.5 22 LEU B O 1
ATOM 1877 N N . ASP B 1 23 ? -21.578 16.281 -11.617 1 63.31 23 ASP B N 1
ATOM 1878 C CA . ASP B 1 23 ? -22.188 16.25 -12.945 1 63.31 23 ASP B CA 1
ATOM 1879 C C . ASP B 1 23 ? -23.125 15.047 -13.086 1 63.31 23 ASP B C 1
ATOM 1881 O O . ASP B 1 23 ? -23.078 14.336 -14.094 1 63.31 23 ASP B O 1
ATOM 1885 N N . ASN B 1 24 ? -23.875 14.766 -12.219 1 58.84 24 ASN B N 1
ATOM 1886 C CA . ASN B 1 24 ? -24.984 13.812 -12.273 1 58.84 24 ASN B CA 1
ATOM 1887 C C . ASN B 1 24 ? -24.469 12.375 -12.352 1 58.84 24 ASN B C 1
ATOM 1889 O O . ASN B 1 24 ? -24.969 11.57 -13.133 1 58.84 24 ASN B O 1
ATOM 1893 N N . MET B 1 25 ? -23.375 12.008 -11.773 1 62.62 25 MET B N 1
ATOM 1894 C CA . MET B 1 25 ? -22.859 10.641 -11.789 1 62.62 25 MET B CA 1
ATOM 1895 C C . MET B 1 25 ? -23.844 9.688 -11.125 1 62.62 25 MET B C 1
ATOM 1897 O O . MET B 1 25 ? -23.578 8.492 -11.008 1 62.62 25 MET B O 1
ATOM 1901 N N . ASN B 1 26 ? -25.156 10.102 -11.117 1 73.56 26 ASN B N 1
ATOM 1902 C CA . ASN B 1 26 ? -26.141 9.219 -10.492 1 73.56 26 ASN B CA 1
ATOM 1903 C C . ASN B 1 26 ? -25.641 8.695 -9.148 1 73.56 26 ASN B C 1
ATOM 1905 O O . ASN B 1 26 ? -25.734 7.496 -8.875 1 73.56 26 ASN B O 1
ATOM 1909 N N . CYS B 1 27 ? -25.109 9.516 -8.328 1 82.25 27 CYS B N 1
ATOM 1910 C CA . CYS B 1 27 ? -24.609 9.172 -7.004 1 82.25 27 CYS B CA 1
ATOM 1911 C C . CYS B 1 27 ? -25.656 9.422 -5.938 1 82.25 27 CYS B C 1
ATOM 1913 O O . CYS B 1 27 ? -26.344 10.445 -5.961 1 82.25 27 CYS B O 1
ATOM 1915 N N . GLU B 1 28 ? -25.922 8.453 -5.203 1 87.44 28 GLU B N 1
ATOM 1916 C CA . GLU B 1 28 ? -26.797 8.633 -4.051 1 87.44 28 GLU B CA 1
ATOM 1917 C C . GLU B 1 28 ? -26.062 9.328 -2.906 1 87.44 28 GLU B C 1
ATOM 1919 O O . GLU B 1 28 ? -24.922 8.969 -2.578 1 87.44 28 GLU B O 1
ATOM 1924 N N . VAL B 1 29 ? -26.688 10.398 -2.375 1 89.62 29 VAL B N 1
ATOM 1925 C CA . VAL B 1 29 ? -26.109 11.102 -1.238 1 89.62 29 VAL B CA 1
ATOM 1926 C C . VAL B 1 29 ? -26.922 10.82 0.02 1 89.62 29 VAL B C 1
ATOM 1928 O O . VAL B 1 29 ? -28.141 11.047 0.043 1 89.62 29 VAL B O 1
ATOM 1931 N N . LYS B 1 30 ? -26.281 10.242 0.981 1 90.44 30 LYS B N 1
ATOM 1932 C CA . LYS B 1 30 ? -26.906 9.969 2.268 1 90.44 30 LYS B CA 1
ATOM 1933 C C . LYS B 1 30 ? -26.328 10.852 3.367 1 90.44 30 LYS B C 1
ATOM 1935 O O . LYS B 1 30 ? -25.109 10.914 3.537 1 90.44 30 LYS B O 1
ATOM 1940 N N . SER B 1 31 ? -27.25 11.5 4.117 1 92.88 31 SER B N 1
ATOM 1941 C CA . SER B 1 31 ? -26.812 12.406 5.168 1 92.88 31 SER B CA 1
ATOM 1942 C C . SER B 1 31 ? -27.078 11.828 6.551 1 92.88 31 SER B C 1
ATOM 1944 O O . SER B 1 31 ? -28.109 11.195 6.777 1 92.88 31 SER B O 1
ATOM 1946 N N . TYR B 1 32 ? -26.094 12.102 7.438 1 95.06 32 TYR B N 1
ATOM 1947 C CA . TYR B 1 32 ? -26.203 11.672 8.828 1 95.06 32 TYR B CA 1
ATOM 1948 C C . TYR B 1 32 ? -25.969 12.844 9.781 1 95.06 32 TYR B C 1
ATOM 1950 O O . TYR B 1 32 ? -25.078 13.672 9.547 1 95.06 32 TYR B O 1
ATOM 1958 N N . SER B 1 33 ? -26.734 12.922 10.867 1 93.19 33 SER B N 1
ATOM 1959 C CA . SER B 1 33 ? -26.688 14.055 11.789 1 93.19 33 SER B CA 1
ATOM 1960 C C . SER B 1 33 ? -25.609 13.875 12.836 1 93.19 33 SER B C 1
ATOM 1962 O O . SER B 1 33 ? -25.344 14.789 13.633 1 93.19 33 SER B O 1
ATOM 1964 N N . SER B 1 34 ? -25.078 12.672 12.875 1 95.75 34 SER B N 1
ATOM 1965 C CA . SER B 1 34 ? -24.016 12.422 13.836 1 95.75 34 SER B CA 1
ATOM 1966 C C . SER B 1 34 ? -23.109 11.289 13.367 1 95.75 34 SER B C 1
ATOM 1968 O O . SER B 1 34 ? -23.5 10.492 12.508 1 95.75 34 SER B O 1
ATOM 1970 N N . GLU B 1 35 ? -21.922 11.195 13.938 1 97.81 35 GLU B N 1
ATOM 1971 C CA . GLU B 1 35 ? -20.984 10.094 13.695 1 97.81 35 GLU B CA 1
ATOM 1972 C C . GLU B 1 35 ? -21.594 8.758 14.117 1 97.81 35 GLU B C 1
ATOM 1974 O O . GLU B 1 35 ? -21.453 7.762 13.406 1 97.81 35 GLU B O 1
ATOM 1979 N N . GLN B 1 36 ? -22.297 8.828 15.195 1 97.06 36 GLN B N 1
ATOM 1980 C CA . GLN B 1 36 ? -22.906 7.609 15.727 1 97.06 36 GLN B CA 1
ATOM 1981 C C . GLN B 1 36 ? -23.984 7.086 14.797 1 97.06 36 GLN B C 1
ATOM 1983 O O . GLN B 1 36 ? -24.141 5.871 14.625 1 97.06 36 GLN B O 1
ATOM 1988 N N . ALA B 1 37 ? -24.797 7.977 14.258 1 97 37 ALA B N 1
ATOM 1989 C CA . ALA B 1 37 ? -25.844 7.57 13.32 1 97 37 ALA B CA 1
ATOM 1990 C C . ALA B 1 37 ? -25.25 6.852 12.117 1 97 37 ALA B C 1
ATOM 1992 O O . ALA B 1 37 ? -25.766 5.824 11.68 1 97 37 ALA B O 1
ATOM 1993 N N . PHE B 1 38 ? -24.188 7.34 11.602 1 97.75 38 PHE B N 1
ATOM 1994 C CA . PHE B 1 38 ? -23.547 6.688 10.469 1 97.75 38 PHE B CA 1
ATOM 1995 C C . PHE B 1 38 ? -22.969 5.336 10.883 1 97.75 38 PHE B C 1
ATOM 1997 O O . PHE B 1 38 ? -23.125 4.348 10.156 1 97.75 38 PHE B O 1
ATOM 2004 N N . LEU B 1 39 ? -22.219 5.305 12.039 1 97.38 39 LEU B N 1
ATOM 2005 C CA . LEU B 1 39 ? -21.594 4.066 12.508 1 97.38 39 LEU B CA 1
ATOM 2006 C C . LEU B 1 39 ? -22.641 2.963 12.656 1 97.38 39 LEU B C 1
ATOM 2008 O O . LEU B 1 39 ? -22.375 1.809 12.305 1 97.38 39 LEU B O 1
ATOM 2012 N N . LYS B 1 40 ? -23.828 3.346 13.164 1 95.94 40 LYS B N 1
ATOM 2013 C CA . LYS B 1 40 ? -24.922 2.393 13.281 1 95.94 40 LYS B CA 1
ATOM 2014 C C . LYS B 1 40 ? -25.328 1.854 11.906 1 95.94 40 LYS B C 1
ATOM 2016 O O . LYS B 1 40 ? -25.516 0.648 11.742 1 95.94 40 LYS B O 1
ATOM 2021 N N . TYR B 1 41 ? -25.469 2.736 11.008 1 94.38 41 TYR B N 1
ATOM 2022 C CA . TYR B 1 41 ? -25.766 2.334 9.633 1 94.38 41 TYR B CA 1
ATOM 2023 C C . TYR B 1 41 ? -24.688 1.415 9.086 1 94.38 41 TYR B C 1
ATOM 2025 O O . TYR B 1 41 ? -24.984 0.356 8.531 1 94.38 41 TYR B O 1
ATOM 2033 N N . TYR B 1 42 ? -23.422 1.782 9.234 1 95.31 42 TYR B N 1
ATOM 2034 C CA . TYR B 1 42 ? -22.25 1.086 8.68 1 95.31 42 TYR B CA 1
ATOM 2035 C C . TYR B 1 42 ? -22.203 -0.352 9.188 1 95.31 42 TYR B C 1
ATOM 2037 O O . TYR B 1 42 ? -21.984 -1.281 8.406 1 95.31 42 TYR B O 1
ATOM 2045 N N . VAL B 1 43 ? -22.406 -0.566 10.469 1 93.5 43 VAL B N 1
ATOM 2046 C CA . VAL B 1 43 ? -22.234 -1.882 11.07 1 93.5 43 VAL B CA 1
ATOM 2047 C C . VAL B 1 43 ? -23.422 -2.771 10.719 1 93.5 43 VAL B C 1
ATOM 2049 O O . VAL B 1 43 ? -23.312 -3.998 10.711 1 93.5 43 VAL B O 1
ATOM 2052 N N . ASN B 1 44 ? -24.562 -2.1 10.352 1 91.31 44 ASN B N 1
ATOM 2053 C CA . ASN B 1 44 ? -25.797 -2.873 10.172 1 91.31 44 ASN B CA 1
ATOM 2054 C C . ASN B 1 44 ? -26.109 -3.078 8.695 1 91.31 44 ASN B C 1
ATOM 2056 O O . ASN B 1 44 ? -27.094 -3.748 8.352 1 91.31 44 ASN B O 1
ATOM 2060 N N . THR B 1 45 ? -25.359 -2.492 7.844 1 84.06 45 THR B N 1
ATOM 2061 C CA . THR B 1 45 ? -25.672 -2.578 6.422 1 84.06 45 THR B CA 1
ATOM 2062 C C . THR B 1 45 ? -24.609 -3.371 5.676 1 84.06 45 THR B C 1
ATOM 2064 O O . THR B 1 45 ? -23.406 -3.152 5.879 1 84.06 45 THR B O 1
ATOM 2067 N N . PRO B 1 46 ? -25.078 -4.281 4.84 1 76.44 46 PRO B N 1
ATOM 2068 C CA . PRO B 1 46 ? -24.109 -5.016 4.023 1 76.44 46 PRO B CA 1
ATOM 2069 C C . PRO B 1 46 ? -23.312 -4.105 3.082 1 76.44 46 PRO B C 1
ATOM 2071 O O . PRO B 1 46 ? -23.844 -3.086 2.621 1 76.44 46 PRO B O 1
ATOM 2074 N N . LYS B 1 47 ? -22.125 -4.402 2.805 1 72.12 47 LYS B N 1
ATOM 2075 C CA . LYS B 1 47 ? -21.25 -3.617 1.944 1 72.12 47 LYS B CA 1
ATOM 2076 C C . LYS B 1 47 ? -21.375 -4.043 0.485 1 72.12 47 LYS B C 1
ATOM 2078 O O . LYS B 1 47 ? -20.688 -4.957 0.034 1 72.12 47 LYS B O 1
ATOM 2083 N N . GLU B 1 48 ? -22.328 -3.424 -0.201 1 76.5 48 GLU B N 1
ATOM 2084 C CA . GLU B 1 48 ? -22.656 -3.906 -1.536 1 76.5 48 GLU B CA 1
ATOM 2085 C C . GLU B 1 48 ? -22.484 -2.809 -2.58 1 76.5 48 GLU B C 1
ATOM 2087 O O . GLU B 1 48 ? -22.656 -3.051 -3.777 1 76.5 48 GLU B O 1
ATOM 2092 N N . HIS B 1 49 ? -22.109 -1.735 -2.127 1 80.94 49 HIS B N 1
ATOM 2093 C CA . HIS B 1 49 ? -22.031 -0.634 -3.08 1 80.94 49 HIS B CA 1
ATOM 2094 C C . HIS B 1 49 ? -20.797 -0.735 -3.949 1 80.94 49 HIS B C 1
ATOM 2096 O O . HIS B 1 49 ? -19.766 -1.282 -3.518 1 80.94 49 HIS B O 1
ATOM 2102 N N . ALA B 1 50 ? -20.969 -0.185 -5.137 1 84.69 50 ALA B N 1
ATOM 2103 C CA . ALA B 1 50 ? -19.875 -0.24 -6.09 1 84.69 50 ALA B CA 1
ATOM 2104 C C . ALA B 1 50 ? -18.797 0.786 -5.742 1 84.69 50 ALA B C 1
ATOM 2106 O O . ALA B 1 50 ? -17.609 0.544 -5.961 1 84.69 50 ALA B O 1
ATOM 2107 N N . ARG B 1 51 ? -19.266 1.908 -5.316 1 92.5 51 ARG B N 1
ATOM 2108 C CA . ARG B 1 51 ? -18.391 2.99 -4.883 1 92.5 51 ARG B CA 1
ATOM 2109 C C . ARG B 1 51 ? -18.953 3.693 -3.652 1 92.5 51 ARG B C 1
ATOM 2111 O O . ARG B 1 51 ? -20.156 3.949 -3.57 1 92.5 51 ARG B O 1
ATOM 2118 N N . GLU B 1 52 ? -18.094 4.039 -2.703 1 94.06 52 GLU B N 1
ATOM 2119 C CA . GLU B 1 52 ? -18.5 4.742 -1.491 1 94.06 52 GLU B CA 1
ATOM 2120 C C . GLU B 1 52 ? -17.422 5.73 -1.042 1 94.06 52 GLU B C 1
ATOM 2122 O O . GLU B 1 52 ? -16.234 5.496 -1.251 1 94.06 52 GLU B O 1
ATOM 2127 N N . CYS B 1 53 ? -17.906 6.754 -0.494 1 95.56 53 CYS B N 1
ATOM 2128 C CA . CYS B 1 53 ? -17.031 7.762 0.097 1 95.56 53 CYS B CA 1
ATOM 2129 C C . CYS B 1 53 ? -17.703 8.422 1.298 1 95.56 53 CYS B C 1
ATOM 2131 O O . CYS B 1 53 ? -18.922 8.609 1.312 1 95.56 53 CYS B O 1
ATOM 2133 N N . ILE B 1 54 ? -16.906 8.719 2.283 1 97 54 ILE B N 1
ATOM 2134 C CA . ILE B 1 54 ? -17.391 9.445 3.455 1 97 54 ILE B CA 1
ATOM 2135 C C . ILE B 1 54 ? -16.859 10.875 3.428 1 97 54 ILE B C 1
ATOM 2137 O O . ILE B 1 54 ? -15.664 11.102 3.207 1 97 54 ILE B O 1
ATOM 2141 N N . ILE B 1 55 ? -17.688 11.789 3.527 1 96.5 55 ILE B N 1
ATOM 2142 C CA . ILE B 1 55 ? -17.328 13.172 3.807 1 96.5 55 ILE B CA 1
ATOM 2143 C C . ILE B 1 55 ? -17.766 13.547 5.219 1 96.5 55 ILE B C 1
ATOM 2145 O O . ILE B 1 55 ? -18.969 13.508 5.535 1 96.5 55 ILE B O 1
ATOM 2149 N N . LEU B 1 56 ? -16.812 13.859 6.043 1 97.44 56 LEU B N 1
ATOM 2150 C CA . LEU B 1 56 ? -17.031 14.094 7.469 1 97.44 56 LEU B CA 1
ATOM 2151 C C . LEU B 1 56 ? -16.656 15.523 7.848 1 97.44 56 LEU B C 1
ATOM 2153 O O . LEU B 1 56 ? -15.5 15.93 7.68 1 97.44 56 LEU B O 1
ATOM 2157 N N . GLU B 1 57 ? -17.594 16.25 8.273 1 95.56 57 GLU B N 1
ATOM 2158 C CA . GLU B 1 57 ? -17.281 17.578 8.789 1 95.56 57 GLU B CA 1
ATOM 2159 C C . GLU B 1 57 ? -16.906 17.531 10.266 1 95.56 57 GLU B C 1
ATOM 2161 O O . GLU B 1 57 ? -17.656 17 11.086 1 95.56 57 GLU B O 1
ATOM 2166 N N . VAL B 1 58 ? -15.758 18.078 10.547 1 96 58 VAL B N 1
ATOM 2167 C CA . VAL B 1 58 ? -15.258 18.125 11.914 1 96 58 VAL B CA 1
ATOM 2168 C C . VAL B 1 58 ? -15.469 19.516 12.5 1 96 58 VAL B C 1
ATOM 2170 O O . VAL B 1 58 ? -15.086 20.516 11.891 1 96 58 VAL B O 1
ATOM 2173 N N . GLY B 1 59 ? -16.078 19.609 13.68 1 93.75 59 GLY B N 1
ATOM 2174 C CA . GLY B 1 59 ? -16.312 20.875 14.344 1 93.75 59 GLY B CA 1
ATOM 2175 C C . GLY B 1 59 ? -15.164 21.297 15.258 1 93.75 59 GLY B C 1
ATOM 2176 O O . GLY B 1 59 ? -14.039 20.812 15.102 1 93.75 59 GLY B O 1
ATOM 2177 N N . GLU B 1 60 ? -15.5 22.234 16.125 1 93.12 60 GLU B N 1
ATOM 2178 C CA . GLU B 1 60 ? -14.508 22.688 17.094 1 93.12 60 GLU B CA 1
ATOM 2179 C C . GLU B 1 60 ? -13.992 21.547 17.953 1 93.12 60 GLU B C 1
ATOM 2181 O O . GLU B 1 60 ? -12.789 21.422 18.172 1 93.12 60 GLU B O 1
ATOM 2186 N N . SER B 1 61 ? -15 20.828 18.391 1 94.19 61 SER B N 1
ATOM 2187 C CA . SER B 1 61 ? -14.625 19.578 19.047 1 94.19 61 SER B CA 1
ATOM 2188 C C . SER B 1 61 ? -14.492 18.438 18.031 1 94.19 61 SER B C 1
ATOM 2190 O O . SER B 1 61 ? -15.375 18.234 17.203 1 94.19 61 SER B O 1
ATOM 2192 N N . SER B 1 62 ? -13.398 17.766 18.094 1 95.25 62 SER B N 1
ATOM 2193 C CA . SER B 1 62 ? -13.133 16.75 17.078 1 95.25 62 SER B CA 1
ATOM 2194 C C . SER B 1 62 ? -13.203 15.344 17.656 1 95.25 62 SER B C 1
ATOM 2196 O O . SER B 1 62 ? -12.906 14.367 16.969 1 95.25 62 SER B O 1
ATOM 2198 N N . ALA B 1 63 ? -13.578 15.195 18.859 1 96 63 ALA B N 1
ATOM 2199 C CA . ALA B 1 63 ? -13.508 13.914 19.578 1 96 63 ALA B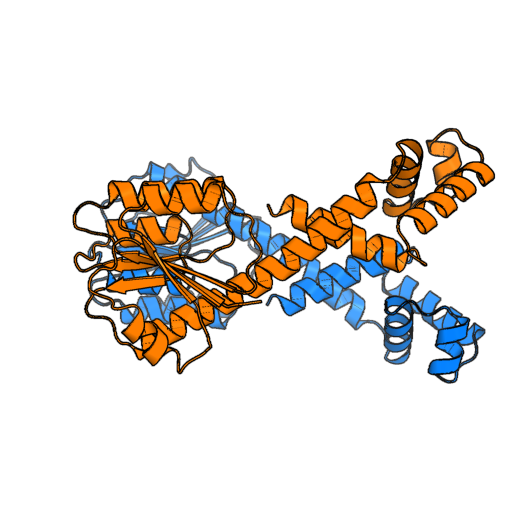 CA 1
ATOM 2200 C C . ALA B 1 63 ? -14.367 12.859 18.891 1 96 63 ALA B C 1
ATOM 2202 O O . ALA B 1 63 ? -13.906 11.75 18.625 1 96 63 ALA B O 1
ATOM 2203 N N . GLU B 1 64 ? -15.586 13.18 18.594 1 97.06 64 GLU B N 1
ATOM 2204 C CA . GLU B 1 64 ? -16.5 12.227 17.984 1 97.06 64 GLU B CA 1
ATOM 2205 C C . GLU B 1 64 ? -16.062 11.852 16.562 1 97.06 64 GLU B C 1
ATOM 2207 O O . GLU B 1 64 ? -16.172 10.695 16.156 1 97.06 64 GLU B O 1
ATOM 2212 N N . ALA B 1 65 ? -15.617 12.812 15.867 1 97.69 65 ALA B N 1
ATOM 2213 C CA . ALA B 1 65 ? -15.117 12.562 14.523 1 97.69 65 ALA B CA 1
ATOM 2214 C C . ALA B 1 65 ? -13.953 11.57 14.539 1 97.69 65 ALA B C 1
ATOM 2216 O O . ALA B 1 65 ? -13.93 10.617 13.75 1 97.69 65 ALA B O 1
ATOM 2217 N N . PHE B 1 66 ? -13.055 11.734 15.453 1 97.69 66 PHE B N 1
ATOM 2218 C CA . PHE B 1 66 ? -11.875 10.875 15.5 1 97.69 66 PHE B CA 1
ATOM 2219 C C . PHE B 1 66 ? -12.227 9.516 16.078 1 97.69 66 PHE B C 1
ATOM 2221 O O . PHE B 1 66 ? -11.633 8.5 15.695 1 97.69 66 PHE B O 1
ATOM 2228 N N . TYR B 1 67 ? -13.195 9.484 16.953 1 97.81 67 TYR B N 1
ATOM 2229 C CA . TYR B 1 67 ? -13.711 8.188 17.375 1 97.81 67 TYR B CA 1
ATOM 2230 C C . TYR B 1 67 ? -14.227 7.395 16.172 1 97.81 67 TYR B C 1
ATOM 2232 O O . TYR B 1 67 ? -13.906 6.211 16.016 1 97.81 67 TYR B O 1
ATOM 2240 N N . LEU B 1 68 ? -14.992 8.039 15.344 1 98.38 68 LEU B N 1
ATOM 2241 C CA . LEU B 1 68 ? -15.523 7.387 14.148 1 98.38 68 LEU B CA 1
ATOM 2242 C C . LEU B 1 68 ? -14.391 6.898 13.258 1 98.38 68 LEU B C 1
ATOM 2244 O O . LEU B 1 68 ? -14.398 5.746 12.812 1 98.38 68 LEU B O 1
ATOM 2248 N N . ILE B 1 69 ? -13.43 7.746 12.984 1 98.12 69 ILE B N 1
ATOM 2249 C CA . ILE B 1 69 ? -12.312 7.406 12.102 1 98.12 69 ILE B CA 1
ATOM 2250 C C . ILE B 1 69 ? -11.555 6.207 12.664 1 98.12 69 ILE B C 1
ATOM 2252 O O . ILE B 1 69 ? -11.234 5.27 11.93 1 98.12 69 ILE B O 1
ATOM 2256 N N . ASP B 1 70 ? -11.305 6.199 13.961 1 97.69 70 ASP B N 1
ATOM 2257 C CA . ASP B 1 70 ? -10.609 5.094 14.617 1 97.69 70 ASP B CA 1
ATOM 2258 C C . ASP B 1 70 ? -11.422 3.805 14.539 1 97.69 70 ASP B C 1
ATOM 2260 O O . ASP B 1 70 ? -10.867 2.727 14.32 1 97.69 70 ASP B O 1
ATOM 2264 N N . GLU B 1 71 ? -12.695 3.91 14.742 1 97.5 71 GLU B N 1
ATOM 2265 C CA . GLU B 1 71 ? -13.57 2.74 14.672 1 97.5 71 GLU B CA 1
ATOM 2266 C C . GLU B 1 71 ? -13.586 2.156 13.258 1 97.5 71 GLU B C 1
ATOM 2268 O O . GLU B 1 71 ? -13.547 0.936 13.086 1 97.5 71 GLU B O 1
ATOM 2273 N N . LEU B 1 72 ? -13.672 2.986 12.305 1 97.19 72 LEU B N 1
ATOM 2274 C CA . LEU B 1 72 ? -13.648 2.531 10.914 1 97.19 72 LEU B CA 1
ATOM 2275 C C . LEU B 1 72 ? -12.352 1.777 10.617 1 97.19 72 LEU B C 1
ATOM 2277 O O . LEU B 1 72 ? -12.375 0.746 9.938 1 97.19 72 LEU B O 1
ATOM 2281 N N . LYS B 1 73 ? -11.289 2.326 11.117 1 95.88 73 LYS B N 1
ATOM 2282 C CA . LYS B 1 73 ? -10 1.663 10.961 1 95.88 73 LYS B CA 1
ATOM 2283 C C . LYS B 1 73 ? -9.992 0.3 11.648 1 95.88 73 LYS B C 1
ATOM 2285 O O . LYS B 1 73 ? -9.531 -0.688 11.078 1 95.88 73 LYS B O 1
ATOM 2290 N N . ARG B 1 74 ? -10.453 0.298 12.875 1 95.12 74 ARG B N 1
ATOM 2291 C CA . ARG B 1 74 ? -10.523 -0.942 13.641 1 95.12 74 ARG B CA 1
ATOM 2292 C C . ARG B 1 74 ? -11.344 -1.995 12.898 1 95.12 74 ARG B C 1
ATOM 2294 O O . ARG B 1 74 ? -10.984 -3.174 12.891 1 95.12 74 ARG B O 1
ATOM 2301 N N . LEU B 1 75 ? -12.367 -1.547 12.25 1 93.81 75 LEU B N 1
ATOM 2302 C CA . LEU B 1 75 ? -13.281 -2.432 11.531 1 93.81 75 LEU B CA 1
ATOM 2303 C C . LEU B 1 75 ? -12.75 -2.744 10.141 1 93.81 75 LEU B C 1
ATOM 2305 O O . LEU B 1 75 ? -13.422 -3.406 9.344 1 93.81 75 LEU B O 1
ATOM 2309 N N . LYS B 1 76 ? -11.578 -2.217 9.812 1 92.06 76 LYS B N 1
ATOM 2310 C CA . LYS B 1 76 ? -10.914 -2.43 8.531 1 92.06 76 LYS B CA 1
ATOM 2311 C C . LYS B 1 76 ? -11.789 -1.963 7.371 1 92.06 76 LYS B C 1
ATOM 2313 O O . LYS B 1 76 ? -11.914 -2.656 6.359 1 92.06 76 LYS B O 1
ATOM 2318 N N . SER B 1 77 ? -12.438 -0.826 7.578 1 95.25 77 SER B N 1
ATOM 2319 C CA . SER B 1 77 ? -13.258 -0.243 6.523 1 95.25 77 SER B CA 1
ATOM 2320 C C . SER B 1 77 ? -12.414 0.146 5.312 1 95.25 77 SER B C 1
ATOM 2322 O O . SER B 1 77 ? -11.328 0.707 5.461 1 95.25 77 SER B O 1
ATOM 2324 N N . ILE B 1 78 ? -12.969 -0.098 4.137 1 94.88 78 ILE B N 1
ATOM 2325 C CA . ILE B 1 78 ? -12.25 0.27 2.922 1 94.88 78 ILE B CA 1
ATOM 2326 C C . ILE B 1 78 ? -12.812 1.573 2.361 1 94.88 78 ILE B C 1
ATOM 2328 O O . ILE B 1 78 ? -12.352 2.061 1.326 1 94.88 78 ILE B O 1
ATOM 2332 N N . ILE B 1 79 ? -13.891 2.158 3.027 1 96.88 79 ILE B N 1
ATOM 2333 C CA . ILE B 1 79 ? -14.484 3.393 2.529 1 96.88 79 ILE B CA 1
ATOM 2334 C C . ILE B 1 79 ? -13.555 4.57 2.812 1 96.88 79 ILE B C 1
ATOM 2336 O O . ILE B 1 79 ? -13.258 4.867 3.971 1 96.88 79 ILE B O 1
ATOM 2340 N N . PRO B 1 80 ? -13.102 5.305 1.802 1 98.12 80 PRO B N 1
ATOM 2341 C CA . PRO B 1 80 ? -12.219 6.453 2.037 1 98.12 80 PRO B CA 1
ATOM 2342 C C . PRO B 1 80 ? -12.93 7.605 2.746 1 98.12 80 PRO B C 1
ATOM 2344 O O . PRO B 1 80 ? -14.117 7.848 2.506 1 98.12 80 PRO B O 1
ATOM 2347 N N . VAL B 1 81 ? -12.195 8.312 3.535 1 98.56 81 VAL B N 1
ATOM 2348 C CA . VAL B 1 81 ? -12.758 9.398 4.328 1 98.56 81 VAL B CA 1
ATOM 2349 C C . VAL B 1 81 ? -12.148 10.727 3.898 1 98.56 81 VAL B C 1
ATOM 2351 O O . VAL B 1 81 ? -10.922 10.867 3.838 1 98.56 81 VAL B O 1
ATOM 2354 N N . ILE B 1 82 ? -12.953 11.617 3.566 1 98 82 ILE B N 1
ATOM 2355 C CA . ILE B 1 82 ? -12.602 13.016 3.34 1 98 82 ILE B CA 1
ATOM 2356 C C . ILE B 1 82 ? -13.102 13.867 4.5 1 98 82 ILE B C 1
ATOM 2358 O O . ILE B 1 82 ? -14.289 13.844 4.824 1 98 82 ILE B O 1
ATOM 2362 N N . VAL B 1 83 ? -12.219 14.609 5.098 1 97.94 83 VAL B N 1
ATOM 2363 C CA . VAL B 1 83 ? -12.586 15.453 6.23 1 97.94 83 VAL B CA 1
ATOM 2364 C C . VAL B 1 83 ? -12.672 16.906 5.777 1 97.94 83 VAL B C 1
ATOM 2366 O O . VAL B 1 83 ? -11.836 17.375 5 1 97.94 83 VAL B O 1
ATOM 2369 N N . ILE B 1 84 ? -13.633 17.594 6.254 1 95.81 84 ILE B N 1
ATOM 2370 C CA . ILE B 1 84 ? -13.773 19.031 6.031 1 95.81 84 ILE B CA 1
ATOM 2371 C C . ILE B 1 84 ? -13.984 19.75 7.367 1 95.81 84 ILE B C 1
ATOM 2373 O O . ILE B 1 84 ? -14.586 19.188 8.289 1 95.81 84 ILE B O 1
ATOM 2377 N N . THR B 1 85 ? -13.492 20.953 7.48 1 95.75 85 THR B N 1
ATOM 2378 C CA . THR B 1 85 ? -13.664 21.672 8.742 1 95.75 85 THR B CA 1
ATOM 2379 C C . THR B 1 85 ? -13.555 23.172 8.531 1 95.75 85 THR B C 1
ATOM 2381 O O . THR B 1 85 ? -12.891 23.641 7.598 1 95.75 85 THR B O 1
ATOM 2384 N N . ALA B 1 86 ? -14.164 23.953 9.367 1 94.94 86 ALA B N 1
ATOM 2385 C CA . ALA B 1 86 ? -13.984 25.391 9.438 1 94.94 86 ALA B CA 1
ATOM 2386 C C . ALA B 1 86 ? -12.922 25.766 10.477 1 94.94 86 ALA B C 1
ATOM 2388 O O . ALA B 1 86 ? -12.547 26.938 10.594 1 94.94 86 ALA B O 1
ATOM 2389 N N . TYR B 1 87 ? -12.445 24.812 11.242 1 95.81 87 TYR B N 1
ATOM 2390 C CA . TYR B 1 87 ? -11.5 25.016 12.328 1 95.81 87 TYR B CA 1
ATOM 2391 C C . TYR B 1 87 ? -10.219 24.219 12.109 1 95.81 87 TYR B C 1
ATOM 2393 O O . TYR B 1 87 ? -9.859 23.375 12.922 1 95.81 87 TYR B O 1
ATOM 2401 N N . PRO B 1 88 ? -9.547 24.547 11.023 1 95.75 88 PRO B N 1
ATOM 2402 C CA . PRO B 1 88 ? -8.344 23.766 10.719 1 95.75 88 PRO B CA 1
ATOM 2403 C C . PRO B 1 88 ? -7.234 23.953 11.75 1 95.75 88 PRO B C 1
ATOM 2405 O O . PRO B 1 88 ? -7.016 25.078 12.219 1 95.75 88 PRO B O 1
ATOM 2408 N N . SER B 1 89 ? -6.609 22.922 12.195 1 96.62 89 SER B N 1
ATOM 2409 C CA . SER B 1 89 ? -5.434 22.984 13.062 1 96.62 89 SER B CA 1
ATOM 2410 C C . SER B 1 89 ? -4.398 21.938 12.656 1 96.62 89 SER B C 1
ATOM 2412 O O . SER B 1 89 ? -4.727 20.969 11.977 1 96.62 89 SER B O 1
ATOM 2414 N N . PHE B 1 90 ? -3.186 22.219 12.977 1 97 90 PHE B N 1
ATOM 2415 C CA . PHE B 1 90 ? -2.107 21.266 12.742 1 97 90 PHE B CA 1
ATOM 2416 C C . PHE B 1 90 ? -2.418 19.922 13.391 1 97 90 PHE B C 1
ATOM 2418 O O . PHE B 1 90 ? -2.285 18.859 12.758 1 97 90 PHE B O 1
ATOM 2425 N N . GLU B 1 91 ? -2.906 19.938 14.594 1 96.19 91 GLU B N 1
ATOM 2426 C CA . GLU B 1 91 ? -3.125 18.75 15.406 1 96.19 91 GLU B CA 1
ATOM 2427 C C . GLU B 1 91 ? -4.176 17.844 14.773 1 96.19 91 GLU B C 1
ATOM 2429 O O . GLU B 1 91 ? -3.959 16.625 14.648 1 96.19 91 GLU B O 1
ATOM 2434 N N . THR B 1 92 ? -5.27 18.422 14.391 1 96.94 92 THR B N 1
ATOM 2435 C CA . THR B 1 92 ? -6.336 17.594 13.82 1 96.94 92 THR B CA 1
ATOM 2436 C C . THR B 1 92 ? -5.941 17.078 12.445 1 96.94 92 THR B C 1
ATOM 2438 O O . THR B 1 92 ? -6.285 15.945 12.086 1 96.94 92 THR B O 1
ATOM 2441 N N . CYS B 1 93 ? -5.219 17.859 11.742 1 98 93 CYS B N 1
ATOM 2442 C CA . CYS B 1 93 ? -4.734 17.453 10.43 1 98 93 CYS B CA 1
ATOM 2443 C C . CYS B 1 93 ? -3.793 16.25 10.555 1 98 93 CYS B C 1
ATOM 2445 O O . CYS B 1 93 ? -4.012 15.219 9.922 1 98 93 CYS B O 1
ATOM 2447 N N . ARG B 1 94 ? -2.787 16.391 11.359 1 98 94 ARG B N 1
ATOM 2448 C CA . ARG B 1 94 ? -1.819 15.312 11.578 1 98 94 ARG B CA 1
ATOM 2449 C C . ARG B 1 94 ? -2.512 14.031 12.031 1 98 94 ARG B C 1
ATOM 2451 O O . ARG B 1 94 ? -2.26 12.961 11.492 1 98 94 ARG B O 1
ATOM 2458 N N . ARG B 1 95 ? -3.35 14.156 13 1 97.19 95 ARG B N 1
ATOM 2459 C CA . ARG B 1 95 ? -4.047 12.992 13.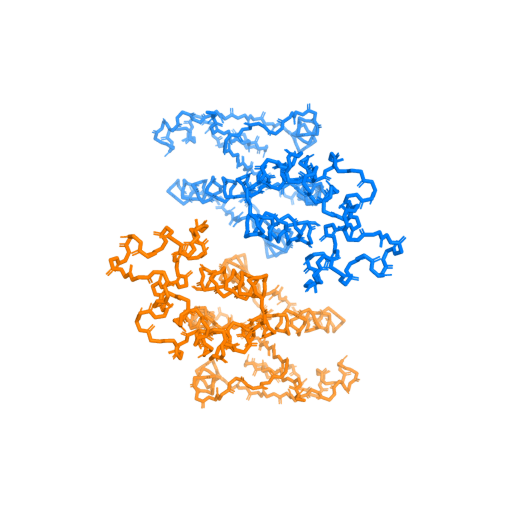555 1 97.19 95 ARG B CA 1
ATOM 2460 C C . ARG B 1 95 ? -4.883 12.297 12.484 1 97.19 95 ARG B C 1
ATOM 2462 O O . ARG B 1 95 ? -4.898 11.07 12.406 1 97.19 95 ARG B O 1
ATOM 2469 N N . ALA B 1 96 ? -5.598 13.086 11.719 1 98.12 96 ALA B N 1
ATOM 2470 C CA . ALA B 1 96 ? -6.473 12.539 10.688 1 98.12 96 ALA B CA 1
ATOM 2471 C C . ALA B 1 96 ? -5.676 11.75 9.648 1 98.12 96 ALA B C 1
ATOM 2473 O O . ALA B 1 96 ? -6.035 10.617 9.312 1 98.12 96 ALA B O 1
ATOM 2474 N N . PHE B 1 97 ? -4.586 12.312 9.156 1 98.06 97 PHE B N 1
ATOM 2475 C CA . PHE B 1 97 ? -3.793 11.633 8.141 1 98.06 97 PHE B CA 1
ATOM 2476 C C . PHE B 1 97 ? -3.117 10.398 8.719 1 98.06 97 PHE B C 1
ATOM 2478 O O . PHE B 1 97 ? -3.025 9.359 8.055 1 98.06 97 PHE B O 1
ATOM 2485 N N . LYS B 1 98 ? -2.68 10.516 9.984 1 96.62 98 LYS B N 1
ATOM 2486 C CA . LYS B 1 98 ? -2.098 9.352 10.648 1 96.62 98 LYS B CA 1
ATOM 2487 C C . LYS B 1 98 ? -3.129 8.234 10.805 1 96.62 98 LYS B C 1
ATOM 2489 O O . LYS B 1 98 ? -2.773 7.055 10.828 1 96.62 98 LYS B O 1
ATOM 2494 N N . ALA B 1 99 ? -4.359 8.609 10.852 1 96.62 99 ALA B N 1
ATOM 2495 C CA . ALA B 1 99 ? -5.43 7.625 10.984 1 96.62 99 ALA B CA 1
ATOM 2496 C C . ALA B 1 99 ? -5.836 7.066 9.625 1 96.62 99 ALA B C 1
ATOM 2498 O O . ALA B 1 99 ? -6.652 6.145 9.547 1 96.62 99 ALA B O 1
ATOM 2499 N N . GLY B 1 100 ? -5.32 7.656 8.57 1 96.56 100 GLY B N 1
ATOM 2500 C CA . GLY B 1 100 ? -5.465 7.031 7.266 1 96.56 100 GLY B CA 1
ATOM 2501 C C . GLY B 1 100 ? -6.539 7.676 6.41 1 96.56 100 GLY B C 1
ATOM 2502 O O . GLY B 1 100 ? -7.078 7.043 5.5 1 96.56 100 GLY B O 1
ATOM 2503 N N . ILE B 1 101 ? -6.914 8.914 6.672 1 98.25 101 ILE B N 1
ATOM 2504 C CA . ILE B 1 101 ? -7.906 9.578 5.828 1 98.25 101 ILE B CA 1
ATOM 2505 C C . ILE B 1 101 ? -7.312 9.852 4.449 1 98.25 101 ILE B C 1
ATOM 2507 O O . ILE B 1 101 ? -6.09 9.836 4.277 1 98.25 101 ILE B O 1
ATOM 2511 N N . LEU B 1 102 ? -8.188 10.109 3.502 1 98.25 102 LEU B N 1
ATOM 2512 C CA . LEU B 1 102 ? -7.758 10.328 2.127 1 98.25 102 LEU B CA 1
ATOM 2513 C C . LEU B 1 102 ? -7.387 11.797 1.904 1 98.25 102 LEU B C 1
ATOM 2515 O O . LEU B 1 102 ? -6.426 12.094 1.19 1 98.25 102 LEU B O 1
ATOM 2519 N N . GLU B 1 103 ? -8.242 12.672 2.473 1 98.12 103 GLU B N 1
ATOM 2520 C CA . GLU B 1 103 ? -8.102 14.102 2.219 1 98.12 103 GLU B CA 1
ATOM 2521 C C . GLU B 1 103 ? -8.641 14.922 3.387 1 98.12 103 GLU B C 1
ATOM 2523 O O . GLU B 1 103 ? -9.5 14.453 4.137 1 98.12 103 GLU B O 1
ATOM 2528 N N . PHE B 1 104 ? -8.125 16.109 3.533 1 98.19 104 PHE B N 1
ATOM 2529 C CA . PHE B 1 104 ? -8.547 17.047 4.562 1 98.19 104 PHE B CA 1
ATOM 2530 C C . PHE B 1 104 ? -8.656 18.469 3.998 1 98.19 104 PHE B C 1
ATOM 2532 O O . PHE B 1 104 ? -7.656 19.047 3.576 1 98.19 104 PHE B O 1
ATOM 2539 N N . PHE B 1 105 ? -9.883 19.047 4.094 1 96.5 105 PHE B N 1
ATOM 2540 C CA . PHE B 1 105 ? -10.094 20.359 3.514 1 96.5 105 PHE B CA 1
ATOM 2541 C C . PHE B 1 105 ? -10.508 21.375 4.586 1 96.5 105 PHE B C 1
ATOM 2543 O O . PHE B 1 105 ? -11.273 21.047 5.488 1 96.5 105 PHE B O 1
ATOM 2550 N N . LYS B 1 106 ? -9.984 22.562 4.426 1 95.81 106 LYS B N 1
ATOM 2551 C CA . LYS B 1 106 ? -10.469 23.719 5.18 1 95.81 106 LYS B CA 1
ATOM 2552 C C . LYS B 1 106 ? -11.578 24.438 4.422 1 95.81 106 LYS B C 1
ATOM 2554 O O . LYS B 1 106 ? -11.477 24.641 3.211 1 95.81 106 LYS B O 1
ATOM 2559 N N . LYS B 1 107 ? -12.656 24.844 5.145 1 91.94 107 LYS B N 1
ATOM 2560 C CA . LYS B 1 107 ? -13.734 25.625 4.555 1 91.94 107 LYS B CA 1
ATOM 2561 C C . LYS B 1 107 ? -13.328 27.094 4.387 1 91.94 107 LYS B C 1
ATOM 2563 O O . LYS B 1 107 ? -12.547 27.609 5.184 1 91.94 107 LYS B O 1
ATOM 2568 N N . PRO B 1 108 ? -13.844 27.797 3.383 1 90.56 108 PRO B N 1
ATOM 2569 C CA . PRO B 1 108 ? -14.695 27.266 2.311 1 90.56 108 PRO B CA 1
ATOM 2570 C C . PRO B 1 108 ? -13.938 26.375 1.331 1 90.56 108 PRO B C 1
ATOM 2572 O O . PRO B 1 108 ? -12.75 26.609 1.075 1 90.56 108 PRO B O 1
ATOM 2575 N N . ILE B 1 109 ? -14.625 25.438 0.781 1 87.75 109 ILE B N 1
ATOM 2576 C CA . ILE B 1 109 ? -13.969 24.453 -0.075 1 87.75 109 ILE B CA 1
ATOM 2577 C C . ILE B 1 109 ? -14.195 24.812 -1.541 1 87.75 109 ILE B C 1
ATOM 2579 O O . ILE B 1 109 ? -15.297 25.203 -1.924 1 87.75 109 ILE B O 1
ATOM 2583 N N . ASN B 1 110 ? -13.141 24.672 -2.275 1 86.94 110 ASN B N 1
ATOM 2584 C CA . ASN B 1 110 ? -13.258 24.75 -3.729 1 86.94 110 ASN B CA 1
ATOM 2585 C C . ASN B 1 110 ? -13.992 23.531 -4.289 1 86.94 110 ASN B C 1
ATOM 2587 O O . ASN B 1 110 ? -13.586 22.391 -4.047 1 86.94 110 ASN B O 1
ATOM 2591 N N . SER B 1 111 ? -15.039 23.781 -5.051 1 85.5 111 SER B N 1
ATOM 2592 C CA . SER B 1 111 ? -15.898 22.719 -5.551 1 85.5 111 SER B CA 1
ATOM 2593 C C . SER B 1 111 ? -15.117 21.75 -6.43 1 85.5 111 SER B C 1
ATOM 2595 O O . SER B 1 111 ? -15.312 20.531 -6.355 1 85.5 111 SER B O 1
ATOM 2597 N N . GLU B 1 112 ? -14.242 22.297 -7.219 1 87.81 112 GLU B N 1
ATOM 2598 C CA . GLU B 1 112 ? -13.453 21.453 -8.117 1 87.81 112 GLU B CA 1
ATOM 2599 C C . GLU B 1 112 ? -12.531 20.531 -7.328 1 87.81 112 GLU B C 1
ATOM 2601 O O . GLU B 1 112 ? -12.375 19.359 -7.672 1 87.81 112 GLU B O 1
ATOM 2606 N N . LEU B 1 113 ? -11.984 21 -6.246 1 91.19 113 LEU B N 1
ATOM 2607 C CA . LEU B 1 113 ? -11.094 20.203 -5.406 1 91.19 113 LEU B CA 1
ATOM 2608 C C . LEU B 1 113 ? -11.867 19.094 -4.703 1 91.19 113 LEU B C 1
ATOM 2610 O O . LEU B 1 113 ? -11.375 17.969 -4.59 1 91.19 113 LEU B O 1
ATOM 2614 N N . LEU B 1 114 ? -13.031 19.469 -4.277 1 91.69 114 LEU B N 1
ATOM 2615 C CA . LEU B 1 114 ? -13.859 18.469 -3.609 1 91.69 114 LEU B CA 1
ATOM 2616 C C . LEU B 1 114 ? -14.281 17.359 -4.578 1 91.69 114 LEU B C 1
ATOM 2618 O O . LEU B 1 114 ? -14.219 16.188 -4.242 1 91.69 114 LEU B O 1
ATOM 2622 N N . VAL B 1 115 ? -14.633 17.734 -5.781 1 90.44 115 VAL B N 1
ATOM 2623 C CA . VAL B 1 115 ? -15.047 16.781 -6.805 1 90.44 115 VAL B CA 1
ATOM 2624 C C . VAL B 1 115 ? -13.891 15.836 -7.133 1 90.44 115 VAL B C 1
ATOM 2626 O O . VAL B 1 115 ? -14.078 14.625 -7.219 1 90.44 115 VAL B O 1
ATOM 2629 N N . ASN B 1 116 ? -12.75 16.406 -7.281 1 93.5 116 ASN B N 1
ATOM 2630 C CA . ASN B 1 116 ? -11.578 15.586 -7.555 1 93.5 116 ASN B CA 1
ATOM 2631 C C . ASN B 1 116 ? -11.297 14.609 -6.418 1 93.5 116 ASN B C 1
ATOM 2633 O O . ASN B 1 116 ? -10.984 13.445 -6.66 1 93.5 116 ASN B O 1
ATOM 2637 N N . ALA B 1 117 ? -11.453 15.078 -5.203 1 95.38 117 ALA B N 1
ATOM 2638 C CA . ALA B 1 117 ? -11.234 14.219 -4.047 1 95.38 117 ALA B CA 1
ATOM 2639 C C . ALA B 1 117 ? -12.258 13.086 -4.004 1 95.38 117 ALA B C 1
ATOM 2641 O O . ALA B 1 117 ? -11.922 11.953 -3.631 1 95.38 117 ALA B O 1
ATOM 2642 N N . ILE B 1 118 ? -13.445 13.367 -4.395 1 94.25 118 ILE B N 1
ATOM 2643 C CA . ILE B 1 118 ? -14.492 12.352 -4.422 1 94.25 118 ILE B CA 1
ATOM 2644 C C . ILE B 1 118 ? -14.172 11.297 -5.48 1 94.25 118 ILE B C 1
ATOM 2646 O O . ILE B 1 118 ? -14.32 10.102 -5.234 1 94.25 118 ILE B O 1
ATOM 2650 N N . HIS B 1 119 ? -13.719 11.75 -6.594 1 93.69 119 HIS B N 1
ATOM 2651 C CA . HIS B 1 119 ? -13.32 10.812 -7.633 1 93.69 119 HIS B CA 1
ATOM 2652 C C . HIS B 1 119 ? -12.164 9.93 -7.168 1 93.69 119 HIS B C 1
ATOM 2654 O O . HIS B 1 119 ? -12.172 8.719 -7.391 1 93.69 119 HIS B O 1
ATOM 2660 N N . ASP B 1 120 ? -11.203 10.547 -6.543 1 96.62 120 ASP B N 1
ATOM 2661 C CA . ASP B 1 120 ? -10.094 9.773 -5.98 1 96.62 120 ASP B CA 1
ATOM 2662 C C . ASP B 1 120 ? -10.602 8.742 -4.98 1 96.62 120 ASP B C 1
ATOM 2664 O O . ASP B 1 120 ? -10.133 7.598 -4.969 1 96.62 120 ASP B O 1
ATOM 2668 N N . ALA B 1 121 ? -11.547 9.117 -4.188 1 96.81 121 ALA B N 1
ATOM 2669 C CA . ALA B 1 121 ? -12.133 8.234 -3.184 1 96.81 121 ALA B CA 1
ATOM 2670 C C . ALA B 1 121 ? -12.844 7.051 -3.842 1 96.81 121 ALA B C 1
ATOM 2672 O O . ALA B 1 121 ? -12.672 5.906 -3.424 1 96.81 121 ALA B O 1
ATOM 2673 N N . PHE B 1 122 ? -13.562 7.344 -4.863 1 94.75 122 PHE B N 1
ATOM 2674 C CA . PHE B 1 122 ? -14.281 6.297 -5.582 1 94.75 122 PHE B CA 1
ATOM 2675 C C . PHE B 1 122 ? -13.305 5.309 -6.207 1 94.75 122 PHE B C 1
ATOM 2677 O O . PHE B 1 122 ? -13.5 4.094 -6.121 1 94.75 122 PHE B O 1
ATOM 2684 N N . ASN B 1 123 ? -12.297 5.852 -6.801 1 95.94 123 ASN B N 1
ATOM 2685 C CA . ASN B 1 123 ? -11.289 4.988 -7.402 1 95.94 123 ASN B CA 1
ATOM 2686 C C . ASN B 1 123 ? -10.609 4.102 -6.359 1 95.94 123 ASN B C 1
ATOM 2688 O O . ASN B 1 123 ? -10.43 2.904 -6.586 1 95.94 123 ASN B O 1
ATOM 2692 N N . GLN B 1 124 ? -10.273 4.695 -5.262 1 96.81 124 GLN B N 1
ATOM 2693 C CA . GLN B 1 124 ? -9.664 3.932 -4.18 1 96.81 124 GLN B CA 1
ATOM 2694 C C . GLN B 1 124 ? -10.602 2.842 -3.672 1 96.81 124 GLN B C 1
ATOM 2696 O O . GLN B 1 124 ? -10.18 1.705 -3.451 1 96.81 124 GLN B O 1
ATOM 2701 N N . TYR B 1 125 ? -11.781 3.186 -3.496 1 96.12 125 TYR B N 1
ATOM 2702 C CA . TYR B 1 125 ? -12.773 2.223 -3.023 1 96.12 125 TYR B CA 1
ATOM 2703 C C . TYR B 1 125 ? -12.914 1.062 -4 1 96.12 125 TYR B C 1
ATOM 2705 O O . TYR B 1 125 ? -12.875 -0.103 -3.6 1 96.12 125 TYR B O 1
ATOM 2713 N N . GLU B 1 126 ? -13.086 1.352 -5.277 1 95 126 GLU B N 1
ATOM 2714 C CA . GLU B 1 126 ? -13.281 0.332 -6.301 1 95 126 GLU B CA 1
ATOM 2715 C C . GLU B 1 126 ? -12.109 -0.643 -6.34 1 95 126 GLU B C 1
ATOM 2717 O O . GLU B 1 126 ? -12.305 -1.856 -6.441 1 95 126 GLU B O 1
ATOM 2722 N N . ASN B 1 127 ? -10.977 -0.116 -6.27 1 94.31 127 ASN B N 1
ATOM 2723 C CA . ASN B 1 127 ? -9.781 -0.959 -6.27 1 94.31 127 ASN B CA 1
ATOM 2724 C C . ASN B 1 127 ? -9.75 -1.876 -5.047 1 94.31 127 ASN B C 1
ATOM 2726 O O . ASN B 1 127 ? -9.461 -3.068 -5.172 1 94.31 127 ASN B O 1
ATOM 2730 N N . SER B 1 128 ? -10.039 -1.312 -3.934 1 94.75 128 SER B N 1
ATOM 2731 C CA . SER B 1 128 ? -10.047 -2.092 -2.701 1 94.75 128 SER B CA 1
ATOM 2732 C C . SER B 1 128 ? -11.156 -3.143 -2.723 1 94.75 128 SER B C 1
ATOM 2734 O O . SER B 1 128 ? -10.945 -4.277 -2.293 1 94.75 128 SER B O 1
ATOM 2736 N N . LEU B 1 129 ? -12.273 -2.738 -3.205 1 94.31 129 LEU B N 1
ATOM 2737 C CA . LEU B 1 129 ? -13.422 -3.643 -3.268 1 94.31 129 LEU B CA 1
ATOM 2738 C C . LEU B 1 129 ? -13.133 -4.82 -4.188 1 94.31 129 LEU B C 1
ATOM 2740 O O . LEU B 1 129 ? -13.453 -5.965 -3.861 1 94.31 129 LEU B O 1
ATOM 2744 N N . THR B 1 130 ? -12.578 -4.504 -5.32 1 94.31 130 THR B N 1
ATOM 2745 C CA . THR B 1 130 ? -12.227 -5.547 -6.281 1 94.31 130 THR B CA 1
ATOM 2746 C C . THR B 1 130 ? -11.297 -6.578 -5.641 1 94.31 130 THR B C 1
ATOM 2748 O O . THR B 1 130 ? -11.523 -7.785 -5.766 1 94.31 130 THR B O 1
ATOM 2751 N N . LYS B 1 131 ? -10.312 -6.137 -4.969 1 93.94 131 LYS B N 1
ATOM 2752 C CA . LYS B 1 131 ? -9.383 -7.035 -4.293 1 93.94 131 LYS B CA 1
ATOM 2753 C C . LYS B 1 131 ? -10.086 -7.812 -3.182 1 93.94 131 LYS B C 1
ATOM 2755 O O . LYS B 1 131 ? -9.836 -9.008 -3.006 1 93.94 131 LYS B O 1
ATOM 2760 N N . TYR B 1 132 ? -10.898 -7.133 -2.498 1 93.56 132 TYR B N 1
ATOM 2761 C CA . TYR B 1 132 ? -11.625 -7.766 -1.406 1 93.56 132 TYR B CA 1
ATOM 2762 C C . TYR B 1 132 ? -12.531 -8.875 -1.928 1 93.56 132 TYR B C 1
ATOM 2764 O O . TYR B 1 132 ? -12.562 -9.977 -1.366 1 93.56 132 TYR B O 1
ATOM 2772 N N . HIS B 1 133 ? -13.258 -8.617 -2.975 1 94.31 133 HIS B N 1
ATOM 2773 C CA . HIS B 1 133 ? -14.148 -9.617 -3.555 1 94.31 133 HIS B CA 1
ATOM 2774 C C . HIS B 1 133 ? -13.359 -10.82 -4.074 1 94.31 133 HIS B C 1
ATOM 2776 O O . HIS B 1 133 ? -13.789 -11.961 -3.906 1 94.31 133 HIS B O 1
ATOM 2782 N N . ARG B 1 134 ? -12.273 -10.508 -4.711 1 94.75 134 ARG B N 1
ATOM 2783 C CA . ARG B 1 134 ? -11.414 -11.586 -5.191 1 94.75 134 ARG B CA 1
ATOM 2784 C C . ARG B 1 134 ? -10.914 -12.445 -4.035 1 94.75 134 ARG B C 1
ATOM 2786 O O . ARG B 1 134 ? -10.961 -13.68 -4.105 1 94.75 134 ARG B O 1
ATOM 2793 N N . TYR B 1 135 ? -10.477 -11.789 -2.988 1 96 135 TYR B N 1
ATOM 2794 C CA . TYR B 1 135 ? -10.023 -12.484 -1.789 1 96 135 TYR B CA 1
ATOM 2795 C C . TYR B 1 135 ? -11.133 -13.352 -1.21 1 96 135 TYR B C 1
ATOM 2797 O O . TYR B 1 135 ? -10.906 -14.523 -0.889 1 96 135 TYR B O 1
ATOM 2805 N N . GLN B 1 136 ? -12.312 -12.812 -1.101 1 94.62 136 GLN B N 1
ATOM 2806 C CA . GLN B 1 136 ? -13.438 -13.539 -0.523 1 94.62 136 GLN B CA 1
ATOM 2807 C C . GLN B 1 136 ? -13.789 -14.766 -1.362 1 94.62 136 GLN B C 1
ATOM 2809 O O . GLN B 1 136 ? -14.094 -15.828 -0.818 1 94.62 136 GLN B O 1
ATOM 2814 N N . ARG B 1 137 ? -13.781 -14.594 -2.645 1 95.81 137 ARG B N 1
ATOM 2815 C CA . ARG B 1 137 ? -14.055 -15.703 -3.549 1 95.81 137 ARG B CA 1
ATOM 2816 C C . ARG B 1 137 ? -13.055 -16.844 -3.332 1 95.81 137 ARG B C 1
ATOM 2818 O O . ARG B 1 137 ? -13.445 -18 -3.244 1 95.81 137 ARG B O 1
ATOM 2825 N N . PHE B 1 138 ? -11.781 -16.484 -3.23 1 96.44 138 PHE B N 1
ATOM 2826 C CA . PHE B 1 138 ? -10.758 -17.484 -3.029 1 96.44 138 PHE B CA 1
ATOM 2827 C C . PHE B 1 138 ? -10.867 -18.109 -1.642 1 96.44 138 PHE B C 1
ATOM 2829 O O . PHE B 1 138 ? -10.68 -19.312 -1.477 1 96.44 138 PHE B O 1
ATOM 2836 N N . LYS B 1 139 ? -11.117 -17.328 -0.678 1 95.88 139 LYS B N 1
ATOM 2837 C CA . LYS B 1 139 ? -11.32 -17.812 0.679 1 95.88 139 LYS B CA 1
ATOM 2838 C C . LYS B 1 139 ? -12.414 -18.875 0.718 1 95.88 139 LYS B C 1
ATOM 2840 O O . LYS B 1 139 ? -12.242 -19.938 1.326 1 95.88 139 LYS B O 1
ATOM 2845 N N . ASP B 1 140 ? -13.492 -18.594 0.058 1 96.19 140 ASP B N 1
ATOM 2846 C CA . ASP B 1 140 ? -14.609 -19.531 -0.03 1 96.19 140 ASP B CA 1
ATOM 2847 C C . ASP B 1 140 ? -14.188 -20.812 -0.743 1 96.19 140 ASP B C 1
ATOM 2849 O O . ASP B 1 140 ? -14.531 -21.906 -0.303 1 96.19 140 ASP B O 1
ATOM 2853 N N . LYS B 1 141 ? -13.484 -20.641 -1.824 1 95.75 141 LYS B N 1
ATOM 2854 C CA . LYS B 1 141 ? -12.992 -21.781 -2.584 1 95.75 141 LYS B CA 1
ATOM 2855 C C . LYS B 1 141 ? -12.109 -22.672 -1.719 1 95.75 141 LYS B C 1
ATOM 2857 O O . LYS B 1 141 ? -12.328 -23.891 -1.646 1 95.75 141 LYS B O 1
ATOM 2862 N N . PHE B 1 142 ? -11.203 -22.078 -1.042 1 96.81 142 PHE B N 1
ATOM 2863 C CA . PHE B 1 142 ? -10.211 -22.844 -0.288 1 96.81 142 PHE B CA 1
ATOM 2864 C C . PHE B 1 142 ? -10.836 -23.453 0.957 1 96.81 142 PHE B C 1
ATOM 2866 O O . PHE B 1 142 ? -10.359 -24.469 1.46 1 96.81 142 PHE B O 1
ATOM 2873 N N . SER B 1 143 ? -11.898 -22.875 1.457 1 96.56 143 SER B N 1
ATOM 2874 C CA . SER B 1 143 ? -12.578 -23.375 2.645 1 96.56 143 SER B CA 1
ATOM 2875 C C . SER B 1 143 ? -13.281 -24.703 2.359 1 96.56 143 SER B C 1
ATOM 2877 O O . SER B 1 143 ? -13.617 -25.453 3.283 1 96.56 143 SER B O 1
ATOM 2879 N N . LYS B 1 144 ? -13.484 -25.047 1.159 1 96.62 144 LYS B N 1
ATOM 2880 C CA . LYS B 1 144 ? -14.195 -26.266 0.764 1 96.62 144 LYS B CA 1
ATOM 2881 C C . LYS B 1 144 ? -13.281 -27.484 0.808 1 96.62 144 LYS B C 1
ATOM 2883 O O . LYS B 1 144 ? -13.742 -28.625 0.728 1 96.62 144 LYS B O 1
ATOM 2888 N N . LEU B 1 145 ? -12.008 -27.234 0.912 1 97.81 145 LEU B N 1
ATOM 2889 C CA . LEU B 1 145 ? -11.055 -28.344 0.891 1 97.81 145 LEU B CA 1
ATOM 2890 C C . LEU B 1 145 ? -11.086 -29.109 2.205 1 97.81 145 LEU B C 1
ATOM 2892 O O . LEU B 1 145 ? -11.211 -28.516 3.277 1 97.81 145 LEU B O 1
ATOM 2896 N N . SER B 1 146 ? -10.984 -30.438 2.148 1 96.81 146 SER B N 1
ATOM 2897 C CA . SER B 1 146 ? -10.812 -31.266 3.338 1 96.81 146 SER B CA 1
ATOM 2898 C C . SER B 1 146 ? -9.43 -31.078 3.957 1 96.81 146 SER B C 1
ATOM 2900 O O . SER B 1 146 ? -8.539 -30.5 3.328 1 96.81 146 SER B O 1
ATOM 2902 N N . ALA B 1 147 ? -9.266 -31.578 5.148 1 96.38 147 ALA B N 1
ATOM 2903 C CA . ALA B 1 147 ? -7.98 -31.469 5.836 1 96.38 147 ALA B CA 1
ATOM 2904 C C . ALA B 1 147 ? -6.863 -32.125 5.027 1 96.38 147 ALA B C 1
ATOM 2906 O O . ALA B 1 147 ? -5.773 -31.562 4.891 1 96.38 147 ALA B O 1
ATOM 2907 N N . ARG B 1 148 ? -7.18 -33.188 4.516 1 95.69 148 ARG B N 1
ATOM 2908 C CA . ARG B 1 148 ? -6.168 -33.906 3.762 1 95.69 148 ARG B CA 1
ATOM 2909 C C . ARG B 1 148 ? -5.836 -33.219 2.453 1 95.69 148 ARG B C 1
ATOM 2911 O O . ARG B 1 148 ? -4.672 -33.156 2.045 1 95.69 148 ARG B O 1
ATOM 2918 N N . GLU B 1 149 ? -6.836 -32.688 1.778 1 96.75 149 GLU B N 1
ATOM 2919 C CA . GLU B 1 149 ? -6.613 -31.953 0.539 1 96.75 149 GLU B CA 1
ATOM 2920 C C . GLU B 1 149 ? -5.77 -30.719 0.784 1 96.75 149 GLU B C 1
ATOM 2922 O O . GLU B 1 149 ? -4.914 -30.359 -0.033 1 96.75 149 GLU B O 1
ATOM 2927 N N . LYS B 1 150 ? -6.027 -30.094 1.888 1 97 150 LYS B N 1
ATOM 2928 C CA . LYS B 1 150 ? -5.227 -28.938 2.258 1 97 150 LYS B CA 1
ATOM 2929 C C . LYS B 1 150 ? -3.768 -29.328 2.486 1 97 150 LYS B C 1
ATOM 2931 O O . LYS B 1 150 ? -2.859 -28.594 2.08 1 97 150 LYS B O 1
ATOM 2936 N N . GLU B 1 151 ? -3.574 -30.344 3.096 1 97 151 GLU B N 1
ATOM 2937 C CA . GLU B 1 151 ? -2.217 -30.844 3.314 1 97 151 GLU B CA 1
ATOM 2938 C C . GLU B 1 151 ? -1.5 -31.078 1.989 1 97 151 GLU B C 1
ATOM 2940 O O . GLU B 1 151 ? -0.342 -30.703 1.823 1 97 151 GLU B O 1
ATOM 2945 N N . VAL B 1 152 ? -2.17 -31.75 1.143 1 96.44 152 VAL B N 1
ATOM 2946 C CA . VAL B 1 152 ? -1.596 -32.031 -0.169 1 96.44 152 VAL B CA 1
ATOM 2947 C C . VAL B 1 152 ? -1.297 -30.734 -0.896 1 96.44 152 VAL B C 1
ATOM 2949 O O . VAL B 1 152 ? -0.234 -30.578 -1.502 1 96.44 152 VAL B O 1
ATOM 2952 N N . MET B 1 153 ? -2.242 -29.797 -0.84 1 96 153 MET B N 1
ATOM 2953 C CA . MET B 1 153 ? -2.047 -28.484 -1.451 1 96 153 MET B CA 1
ATOM 2954 C C . MET B 1 153 ? -0.779 -27.828 -0.923 1 96 153 MET B C 1
ATOM 2956 O O . MET B 1 153 ? 0.031 -27.312 -1.701 1 96 153 MET B O 1
ATOM 2960 N N . ASP B 1 154 ? -0.644 -27.875 0.373 1 95.81 154 ASP B N 1
ATOM 2961 C CA . ASP B 1 154 ? 0.522 -27.266 1.005 1 95.81 154 ASP B CA 1
ATOM 2962 C C . ASP B 1 154 ? 1.816 -27.906 0.5 1 95.81 154 ASP B C 1
ATOM 2964 O O . ASP B 1 154 ? 2.789 -27.203 0.219 1 95.81 154 ASP B O 1
ATOM 2968 N N . MET B 1 155 ? 1.838 -29.156 0.371 1 94.31 155 MET B N 1
ATOM 2969 C CA . MET B 1 155 ? 3.01 -29.875 -0.115 1 94.31 155 MET B CA 1
ATOM 2970 C C . MET B 1 155 ? 3.35 -29.469 -1.543 1 94.31 155 MET B C 1
ATOM 2972 O O . MET B 1 155 ? 4.516 -29.234 -1.868 1 94.31 155 MET B O 1
ATOM 2976 N N . ILE B 1 156 ? 2.35 -29.328 -2.307 1 91.75 156 ILE B N 1
ATOM 2977 C CA . ILE B 1 156 ? 2.531 -28.969 -3.705 1 91.75 156 ILE B CA 1
ATOM 2978 C C . ILE B 1 156 ? 3.053 -27.531 -3.799 1 91.75 156 ILE B C 1
ATOM 2980 O O . ILE B 1 156 ? 3.984 -27.25 -4.559 1 91.75 156 ILE B O 1
ATOM 2984 N N . LEU B 1 157 ? 2.484 -26.672 -3.025 1 93.25 157 LEU B N 1
ATOM 2985 C CA . LEU B 1 157 ? 2.859 -25.266 -3.053 1 93.25 157 LEU B CA 1
ATOM 2986 C C . LEU B 1 157 ? 4.266 -25.062 -2.496 1 93.25 157 LEU B C 1
ATOM 2988 O O . LEU B 1 157 ? 4.887 -24.031 -2.732 1 93.25 157 LEU B O 1
ATOM 2992 N N . GLU B 1 158 ? 4.695 -26.031 -1.753 1 91.75 158 GLU B N 1
ATOM 2993 C CA . GLU B 1 158 ? 6.066 -26 -1.247 1 91.75 158 GLU B CA 1
ATOM 2994 C C . GLU B 1 158 ? 7.043 -26.562 -2.281 1 91.75 158 GLU B C 1
ATOM 2996 O O . GLU B 1 158 ? 8.258 -26.547 -2.062 1 91.75 158 GLU B O 1
ATOM 3001 N N . GLY B 1 159 ? 6.539 -27.078 -3.379 1 89.25 159 GLY B N 1
ATOM 3002 C CA . GLY B 1 159 ? 7.383 -27.531 -4.477 1 89.25 159 GLY B CA 1
ATOM 3003 C C . GLY B 1 159 ? 7.59 -29.031 -4.504 1 89.25 159 GLY B C 1
ATOM 3004 O O . GLY B 1 159 ? 8.375 -29.531 -5.309 1 89.25 159 GLY B O 1
ATOM 3005 N N . ASN B 1 160 ? 6.91 -29.766 -3.68 1 91.19 160 ASN B N 1
ATOM 3006 C CA . ASN B 1 160 ? 7.055 -31.219 -3.637 1 91.19 160 ASN B CA 1
ATOM 3007 C C . ASN B 1 160 ? 6.332 -31.891 -4.801 1 91.19 160 ASN B C 1
ATOM 3009 O O . ASN B 1 160 ? 5.246 -31.453 -5.195 1 91.19 160 ASN B O 1
ATOM 3013 N N . THR B 1 161 ? 6.969 -32.969 -5.355 1 88.19 161 THR B N 1
ATOM 3014 C CA . THR B 1 161 ? 6.289 -33.844 -6.312 1 88.19 161 THR B CA 1
ATOM 3015 C C . THR B 1 161 ? 5.25 -34.719 -5.605 1 88.19 161 THR B C 1
ATOM 3017 O O . THR B 1 161 ? 5.227 -34.781 -4.375 1 88.19 161 THR B O 1
ATOM 3020 N N . SER B 1 162 ? 4.453 -35.312 -6.465 1 89.88 162 SER B N 1
ATOM 3021 C CA . SER B 1 162 ? 3.477 -36.25 -5.887 1 89.88 162 SER B CA 1
ATOM 3022 C C . SER B 1 162 ? 4.16 -37.344 -5.09 1 89.88 162 SER B C 1
ATOM 3024 O O . SER B 1 162 ? 3.672 -37.75 -4.035 1 89.88 162 SER B O 1
ATOM 3026 N N . LYS B 1 163 ? 5.266 -37.781 -5.594 1 93.56 163 LYS B N 1
ATOM 3027 C CA . LYS B 1 163 ? 6.027 -38.812 -4.918 1 93.56 163 LYS B CA 1
ATOM 3028 C C . LYS B 1 163 ? 6.574 -38.344 -3.584 1 93.56 163 LYS B C 1
ATOM 3030 O O . LYS B 1 163 ? 6.461 -39.031 -2.568 1 93.56 163 LYS B O 1
ATOM 3035 N N . GLU B 1 164 ? 7.129 -37.219 -3.59 1 94.75 164 GLU B N 1
ATOM 3036 C CA . GLU B 1 164 ? 7.672 -36.625 -2.371 1 94.75 164 GLU B CA 1
ATOM 3037 C C . GLU B 1 164 ? 6.574 -36.344 -1.348 1 94.75 164 GLU B C 1
ATOM 3039 O O . GLU B 1 164 ? 6.75 -36.594 -0.156 1 94.75 164 GLU B O 1
ATOM 3044 N N . ALA B 1 165 ? 5.492 -35.812 -1.825 1 95.44 165 ALA B N 1
ATOM 3045 C CA . ALA B 1 165 ? 4.355 -35.562 -0.949 1 95.44 165 ALA B CA 1
ATOM 3046 C C . ALA B 1 165 ? 3.842 -36.844 -0.312 1 95.44 165 ALA B C 1
ATOM 3048 O O . ALA B 1 165 ? 3.484 -36.875 0.868 1 95.44 165 ALA B O 1
ATOM 3049 N N . ALA B 1 166 ? 3.822 -37.875 -1.091 1 96.75 166 ALA B N 1
ATOM 3050 C CA . ALA B 1 166 ? 3.379 -39.188 -0.593 1 96.75 166 ALA B CA 1
ATOM 3051 C C . ALA B 1 166 ? 4.242 -39.656 0.574 1 96.75 166 ALA B C 1
ATOM 3053 O O . ALA B 1 166 ? 3.727 -40.094 1.605 1 96.75 166 ALA B O 1
ATOM 3054 N N . GLN B 1 167 ? 5.504 -39.531 0.454 1 96.75 167 GLN B N 1
ATOM 3055 C CA . GLN B 1 167 ? 6.449 -39.938 1.491 1 96.75 167 GLN B CA 1
ATOM 3056 C C . GLN B 1 167 ? 6.258 -39.094 2.758 1 96.75 167 GLN B C 1
ATOM 3058 O O . GLN B 1 167 ? 6.168 -39.656 3.857 1 96.75 167 GLN B O 1
ATOM 3063 N N . LYS B 1 168 ? 6.113 -37.812 2.59 1 95.69 168 LYS B N 1
ATOM 3064 C CA . LYS B 1 168 ? 6.031 -36.906 3.729 1 95.69 168 LYS B CA 1
ATOM 3065 C C . LYS B 1 168 ? 4.707 -37.062 4.473 1 95.69 168 LYS B C 1
ATOM 3067 O O . LYS B 1 168 ? 4.645 -36.875 5.688 1 95.69 168 LYS B O 1
ATOM 3072 N N . LEU B 1 169 ? 3.68 -37.406 3.758 1 96.25 169 LEU B N 1
ATOM 3073 C CA . LEU B 1 169 ? 2.354 -37.531 4.359 1 96.25 169 LEU B CA 1
ATOM 3074 C C . LEU B 1 169 ? 2.023 -38.969 4.695 1 96.25 169 LEU B C 1
ATOM 3076 O O . LEU B 1 169 ? 0.922 -39.281 5.16 1 96.25 169 LEU B O 1
ATOM 3080 N N . SER B 1 170 ? 2.953 -39.875 4.445 1 96.5 170 SER B N 1
ATOM 3081 C CA . SER B 1 170 ? 2.76 -41.281 4.684 1 96.5 170 SER B CA 1
ATOM 3082 C C . SER B 1 170 ? 1.543 -41.812 3.93 1 96.5 170 SER B C 1
ATOM 3084 O O . SER B 1 170 ? 0.69 -42.5 4.512 1 96.5 170 SER B O 1
ATOM 3086 N N . LEU B 1 171 ? 1.458 -41.469 2.693 1 96.44 171 LEU B N 1
ATOM 3087 C CA . LEU B 1 171 ? 0.443 -41.906 1.749 1 96.44 171 LEU B CA 1
ATOM 3088 C C . LEU B 1 171 ? 1.086 -42.562 0.523 1 96.44 171 LEU B C 1
ATOM 3090 O O . LEU B 1 171 ? 2.305 -42.5 0.35 1 96.44 171 LEU B O 1
ATOM 3094 N N . SER B 1 172 ? 0.255 -43.219 -0.305 1 95.44 172 SER B N 1
ATOM 3095 C CA . SER B 1 172 ? 0.748 -43.688 -1.604 1 95.44 172 SER B CA 1
ATOM 3096 C C . SER B 1 172 ? 0.676 -42.562 -2.637 1 95.44 172 SER B C 1
ATOM 3098 O O . SER B 1 172 ? -0.179 -41.688 -2.547 1 95.44 172 SER B O 1
ATOM 3100 N N . PRO B 1 173 ? 1.545 -42.625 -3.594 1 95.5 173 PRO B N 1
ATOM 3101 C CA . PRO B 1 173 ? 1.459 -41.625 -4.672 1 95.5 173 PRO B CA 1
ATOM 3102 C C . PRO B 1 173 ? 0.088 -41.594 -5.344 1 95.5 173 PRO B C 1
ATOM 3104 O O . PRO B 1 173 ? -0.391 -40.531 -5.742 1 95.5 173 PRO B O 1
ATOM 3107 N N . ARG B 1 174 ? -0.479 -42.75 -5.473 1 96.06 174 ARG B N 1
ATOM 3108 C CA . ARG B 1 174 ? -1.807 -42.812 -6.074 1 96.06 174 ARG B CA 1
ATOM 3109 C C . ARG B 1 174 ? -2.83 -42.062 -5.242 1 96.06 174 ARG B C 1
ATOM 3111 O O . ARG B 1 174 ? -3.662 -41.344 -5.785 1 96.06 174 ARG B O 1
ATOM 3118 N N . THR B 1 175 ? -2.82 -42.156 -3.951 1 96.25 175 THR B N 1
ATOM 3119 C CA . THR B 1 175 ? -3.74 -41.469 -3.055 1 96.25 175 THR B CA 1
ATOM 3120 C C . THR B 1 175 ? -3.541 -39.938 -3.139 1 96.25 175 THR B C 1
ATOM 3122 O O . THR B 1 175 ? -4.512 -39.188 -3.139 1 96.25 175 THR B O 1
ATOM 3125 N N . VAL B 1 176 ? -2.273 -39.562 -3.145 1 96.5 176 VAL B N 1
ATOM 3126 C CA . VAL B 1 176 ? -1.968 -38.125 -3.279 1 96.5 176 VAL B CA 1
ATOM 3127 C C . VAL B 1 176 ? -2.588 -37.594 -4.566 1 96.5 176 VAL B C 1
ATOM 3129 O O . VAL B 1 176 ? -3.168 -36.5 -4.57 1 96.5 176 VAL B O 1
ATOM 3132 N N . GLU B 1 177 ? -2.488 -38.375 -5.578 1 95.69 177 GLU B N 1
ATOM 3133 C CA . GLU B 1 177 ? -3.035 -37.938 -6.863 1 95.69 177 GLU B CA 1
ATOM 3134 C C . GLU B 1 177 ? -4.555 -37.812 -6.805 1 95.69 177 GLU B C 1
ATOM 3136 O O . GLU B 1 177 ? -5.137 -36.938 -7.426 1 95.69 177 GLU B O 1
ATOM 3141 N N . VAL B 1 178 ? -5.156 -38.719 -6.152 1 96.62 178 VAL B N 1
ATOM 3142 C CA . VAL B 1 178 ? -6.605 -38.656 -5.98 1 96.62 178 VAL B CA 1
ATOM 3143 C C . VAL B 1 178 ? -6.98 -37.375 -5.238 1 96.62 178 VAL B C 1
ATOM 3145 O O . VAL B 1 178 ? -7.887 -36.625 -5.66 1 96.62 178 VAL B O 1
ATOM 3148 N N . HIS B 1 179 ? -6.305 -37.062 -4.152 1 96.62 179 HIS B N 1
ATOM 3149 C CA . HIS B 1 179 ? -6.562 -35.844 -3.406 1 96.62 179 HIS B CA 1
ATOM 3150 C C . HIS B 1 179 ? -6.297 -34.594 -4.262 1 96.62 179 HIS B C 1
ATOM 3152 O O . HIS B 1 179 ? -7.031 -33.594 -4.176 1 96.62 179 HIS B O 1
ATOM 3158 N N . ARG B 1 180 ? -5.277 -34.656 -4.977 1 95 180 ARG B N 1
ATOM 3159 C CA . ARG B 1 180 ? -4.961 -33.562 -5.887 1 95 180 ARG B CA 1
ATOM 3160 C C . ARG B 1 180 ? -6.094 -33.344 -6.879 1 95 180 ARG B C 1
ATOM 3162 O O . ARG B 1 180 ? -6.508 -32.188 -7.098 1 95 180 ARG B O 1
A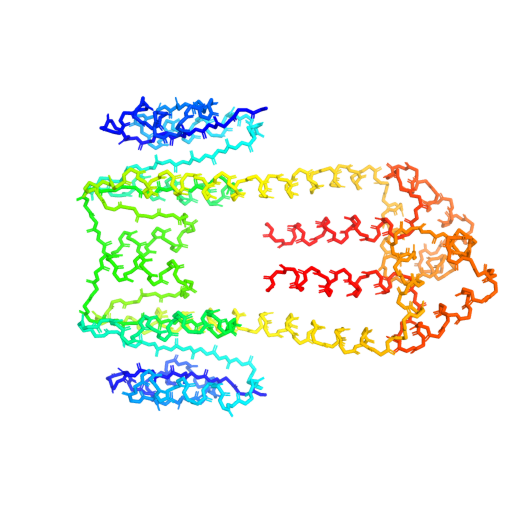TOM 3169 N N . SER B 1 181 ? -6.512 -34.406 -7.465 1 95.75 181 SER B N 1
ATOM 3170 C CA . SER B 1 181 ? -7.598 -34.312 -8.43 1 95.75 181 SER B CA 1
ATOM 3171 C C . SER B 1 181 ? -8.867 -33.75 -7.793 1 95.75 181 SER B C 1
ATOM 3173 O O . SER B 1 181 ? -9.531 -32.906 -8.367 1 95.75 181 SER B O 1
ATOM 3175 N N . ASN B 1 182 ? -9.211 -34.219 -6.648 1 96.75 182 ASN B N 1
ATOM 3176 C CA . ASN B 1 182 ? -10.367 -33.75 -5.906 1 96.75 182 ASN B CA 1
ATOM 3177 C C . ASN B 1 182 ? -10.234 -32.25 -5.59 1 96.75 182 ASN B C 1
ATOM 3179 O O . ASN B 1 182 ? -11.203 -31.5 -5.711 1 96.75 182 ASN B O 1
ATOM 3183 N N . MET B 1 183 ? -9.055 -31.922 -5.129 1 96.56 183 MET B N 1
ATOM 3184 C CA . MET B 1 183 ? -8.773 -30.531 -4.816 1 96.56 183 MET B CA 1
ATOM 3185 C C . MET B 1 183 ? -8.992 -29.641 -6.039 1 96.56 183 MET B C 1
ATOM 3187 O O . MET B 1 183 ? -9.656 -28.609 -5.953 1 96.56 183 MET B O 1
ATOM 3191 N N . TYR B 1 184 ? -8.453 -30.031 -7.16 1 95.31 184 TYR B N 1
ATOM 3192 C CA . TYR B 1 184 ? -8.602 -29.25 -8.391 1 95.31 184 TYR B CA 1
ATOM 3193 C C . TYR B 1 184 ? -10.07 -29.109 -8.773 1 95.31 184 TYR B C 1
ATOM 3195 O O . TYR B 1 184 ? -10.5 -28.031 -9.172 1 95.31 184 TYR B O 1
ATOM 3203 N N . THR B 1 185 ? -10.773 -30.172 -8.656 1 96 185 THR B N 1
ATOM 3204 C CA . THR B 1 185 ? -12.195 -30.172 -8.977 1 96 185 THR B CA 1
ATOM 3205 C C . THR B 1 185 ? -12.953 -29.219 -8.062 1 96 185 THR B C 1
ATOM 3207 O O . THR B 1 185 ? -13.711 -28.375 -8.539 1 96 185 THR B O 1
ATOM 3210 N N . LYS B 1 186 ? -12.711 -29.25 -6.793 1 95.88 186 LYS B N 1
ATOM 3211 C CA . LYS B 1 186 ? -13.398 -28.406 -5.82 1 95.88 186 LYS B CA 1
ATOM 3212 C C . LYS B 1 186 ? -13.055 -26.938 -6.039 1 95.88 186 LYS B C 1
ATOM 3214 O O . LYS B 1 186 ? -13.906 -26.062 -5.871 1 95.88 186 LYS B O 1
ATOM 3219 N N . LEU B 1 187 ? -11.828 -26.766 -6.41 1 96.5 187 LEU B N 1
ATOM 3220 C CA . LEU B 1 187 ? -11.352 -25.406 -6.602 1 96.5 187 LEU B CA 1
ATOM 3221 C C . LEU B 1 187 ? -11.672 -24.906 -8.008 1 96.5 187 LEU B C 1
ATOM 3223 O O . LEU B 1 187 ? -11.477 -23.734 -8.312 1 96.5 187 LEU B O 1
ATOM 3227 N N . ARG B 1 188 ? -12.109 -25.766 -8.852 1 94.69 188 ARG B N 1
ATOM 3228 C CA . ARG B 1 188 ? -12.414 -25.438 -10.242 1 94.69 188 ARG B CA 1
ATOM 3229 C C . ARG B 1 188 ? -11.203 -24.844 -10.945 1 94.69 188 ARG B C 1
ATOM 3231 O O . ARG B 1 188 ? -11.297 -23.797 -11.586 1 94.69 188 ARG B O 1
ATOM 3238 N N . ILE B 1 189 ? -10.086 -25.453 -10.695 1 93.12 189 ILE B N 1
ATOM 3239 C CA . ILE B 1 189 ? -8.867 -25.031 -11.383 1 93.12 189 ILE B CA 1
ATOM 3240 C C . ILE B 1 189 ? -8.406 -26.156 -12.32 1 93.12 189 ILE B C 1
ATOM 3242 O O . ILE B 1 189 ? -8.766 -27.312 -12.125 1 93.12 189 ILE B O 1
ATOM 3246 N N . LYS B 1 190 ? -7.562 -25.781 -13.336 1 88.25 190 LYS B N 1
ATOM 3247 C CA . LYS B 1 190 ? -7.184 -26.734 -14.367 1 88.25 190 LYS B CA 1
ATOM 3248 C C . LYS B 1 190 ? -5.676 -26.953 -14.383 1 88.25 190 LYS B C 1
ATOM 3250 O O . LYS B 1 190 ? -5.172 -27.766 -15.164 1 88.25 190 LYS B O 1
ATOM 3255 N N . SER B 1 191 ? -4.984 -26.219 -13.547 1 87.94 191 SER B N 1
ATOM 3256 C CA . SER B 1 191 ? -3.527 -26.297 -13.617 1 87.94 191 SER B CA 1
ATOM 3257 C C . SER B 1 191 ? -2.885 -25.844 -12.312 1 87.94 191 SER B C 1
ATOM 3259 O O . SER B 1 191 ? -3.512 -25.141 -11.516 1 87.94 191 SER B O 1
ATOM 3261 N N . LEU B 1 192 ? -1.702 -26.281 -12.195 1 88.19 192 LEU B N 1
ATOM 3262 C CA . LEU B 1 192 ? -0.905 -25.828 -11.062 1 88.19 192 LEU B CA 1
ATOM 3263 C C . LEU B 1 192 ? -0.708 -24.312 -11.102 1 88.19 192 LEU B C 1
ATOM 3265 O O . LEU B 1 192 ? -0.713 -23.656 -10.062 1 88.19 192 LEU B O 1
ATOM 3269 N N . LEU B 1 193 ? -0.555 -23.828 -12.266 1 89.69 193 LEU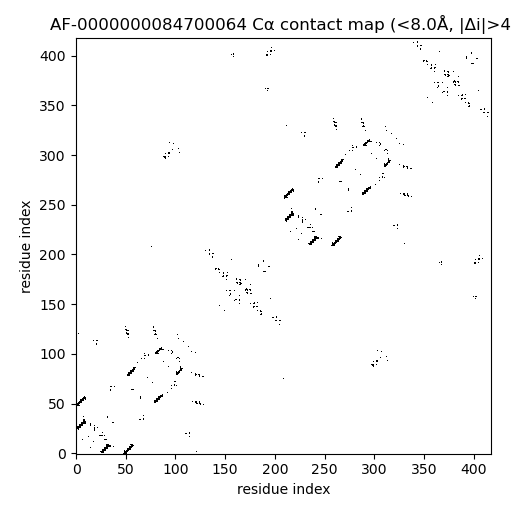 B N 1
ATOM 3270 C CA . LEU B 1 193 ? -0.393 -22.375 -12.453 1 89.69 193 LEU B CA 1
ATOM 3271 C C . LEU B 1 193 ? -1.539 -21.625 -11.797 1 89.69 193 LEU B C 1
ATOM 3273 O O . LEU B 1 193 ? -1.309 -20.672 -11.039 1 89.69 193 LEU B O 1
ATOM 3277 N N . GLN B 1 194 ? -2.703 -22.016 -12.078 1 91.5 194 GLN B N 1
ATOM 3278 C CA . GLN B 1 194 ? -3.885 -21.359 -11.531 1 91.5 194 GLN B CA 1
ATOM 3279 C C . GLN B 1 194 ? -3.932 -21.484 -10.008 1 91.5 194 GLN B C 1
ATOM 3281 O O . GLN B 1 194 ? -4.293 -20.531 -9.312 1 91.5 194 GLN B O 1
ATOM 3286 N N . LEU B 1 195 ? -3.574 -22.656 -9.531 1 93.56 195 LEU B N 1
ATOM 3287 C CA . LEU B 1 195 ? -3.543 -22.859 -8.086 1 93.56 195 LEU B CA 1
ATOM 3288 C C . LEU B 1 195 ? -2.598 -21.859 -7.418 1 93.56 195 LEU B C 1
ATOM 3290 O O . LEU B 1 195 ? -2.973 -21.203 -6.445 1 93.56 195 LEU B O 1
ATOM 3294 N N . VAL B 1 196 ? -1.432 -21.734 -7.969 1 93.06 196 VAL B N 1
ATOM 3295 C CA . VAL B 1 196 ? -0.399 -20.891 -7.391 1 93.06 196 VAL B CA 1
ATOM 3296 C C . VAL B 1 196 ? -0.853 -19.438 -7.422 1 93.06 196 VAL B C 1
ATOM 3298 O O . VAL B 1 196 ? -0.76 -18.719 -6.418 1 93.06 196 VAL B O 1
ATOM 3301 N N . GLN B 1 197 ? -1.326 -18.969 -8.5 1 91.75 197 GLN B N 1
ATOM 3302 C CA . GLN B 1 197 ? -1.75 -17.594 -8.656 1 91.75 197 GLN B CA 1
ATOM 3303 C C . GLN B 1 197 ? -2.885 -17.25 -7.695 1 91.75 197 GLN B C 1
ATOM 3305 O O . GLN B 1 197 ? -2.855 -16.203 -7.035 1 91.75 197 GLN B O 1
ATOM 3310 N N . GLU B 1 198 ? -3.873 -18.188 -7.629 1 94 198 GLU B N 1
ATOM 3311 C CA . GLU B 1 198 ? -5.02 -17.922 -6.762 1 94 198 GLU B CA 1
ATOM 3312 C C . GLU B 1 198 ? -4.617 -17.953 -5.293 1 94 198 GLU B C 1
ATOM 3314 O O . GLU B 1 198 ? -5.031 -17.094 -4.512 1 94 198 GLU B O 1
ATOM 3319 N N . TYR B 1 199 ? -3.787 -18.844 -4.977 1 94.12 199 TYR B N 1
ATOM 3320 C CA . TYR B 1 199 ? -3.393 -18.984 -3.578 1 94.12 199 TYR B CA 1
ATOM 3321 C C . TYR B 1 199 ? -2.486 -17.828 -3.146 1 94.12 199 TYR B C 1
ATOM 3323 O O . TYR B 1 199 ? -2.604 -17.328 -2.029 1 94.12 199 TYR B O 1
ATOM 3331 N N . ASP B 1 200 ? -1.553 -17.469 -4.016 1 90.94 200 ASP B N 1
ATOM 3332 C CA . ASP B 1 200 ? -0.655 -16.359 -3.703 1 90.94 200 ASP B CA 1
ATOM 3333 C C . ASP B 1 200 ? -1.438 -15.07 -3.459 1 90.94 200 ASP B C 1
ATOM 3335 O O . ASP B 1 200 ? -1.137 -14.32 -2.527 1 90.94 200 ASP B O 1
ATOM 3339 N N . PHE B 1 201 ? -2.385 -14.836 -4.324 1 92.62 201 PHE B N 1
ATOM 3340 C CA . PHE B 1 201 ? -3.217 -13.656 -4.113 1 92.62 201 PHE B CA 1
ATOM 3341 C C . PHE B 1 201 ? -3.941 -13.742 -2.773 1 92.62 201 PHE B C 1
ATOM 3343 O O . PHE B 1 201 ? -3.91 -12.797 -1.987 1 92.62 201 PHE B O 1
ATOM 3350 N N . TYR B 1 202 ? -4.547 -14.883 -2.527 1 95.19 202 TYR B N 1
ATOM 3351 C CA . TYR B 1 202 ? -5.305 -15.109 -1.304 1 95.19 202 TYR B CA 1
ATOM 3352 C C . TYR B 1 202 ? -4.438 -14.883 -0.073 1 95.19 202 TYR B C 1
ATOM 3354 O O . TYR B 1 202 ? -4.812 -14.133 0.828 1 95.19 202 TYR B O 1
ATOM 3362 N N . LYS B 1 203 ? -3.297 -15.445 -0.083 1 92.69 203 LYS B N 1
ATOM 3363 C CA . LYS B 1 203 ? -2.408 -15.367 1.072 1 92.69 203 LYS B CA 1
ATOM 3364 C C . LYS B 1 203 ? -1.874 -13.953 1.26 1 92.69 203 LYS B C 1
ATOM 3366 O O . LYS B 1 203 ? -1.844 -13.438 2.379 1 92.69 203 LYS B O 1
ATOM 3371 N N . ASN B 1 204 ? -1.45 -13.359 0.173 1 89.81 204 ASN B N 1
ATOM 3372 C CA . ASN B 1 204 ? -0.897 -12.016 0.245 1 89.81 204 ASN B CA 1
ATOM 3373 C C . ASN B 1 204 ? -1.935 -11.008 0.734 1 89.81 204 ASN B C 1
ATOM 3375 O O . ASN B 1 204 ? -1.621 -10.125 1.536 1 89.81 204 ASN B O 1
ATOM 3379 N N . TYR B 1 205 ? -3.111 -11.156 0.233 1 93 205 TYR B N 1
ATOM 3380 C CA . TYR B 1 205 ? -4.172 -10.258 0.677 1 93 205 TYR B CA 1
ATOM 3381 C C . TYR B 1 205 ? -4.488 -10.477 2.152 1 93 205 TYR B C 1
ATOM 3383 O O . TYR B 1 205 ? -4.633 -9.508 2.91 1 93 205 TYR B O 1
ATOM 3391 N N . SER B 1 206 ? -4.582 -11.711 2.529 1 92.81 206 SER B N 1
ATOM 3392 C CA . SER B 1 206 ? -4.859 -12.055 3.92 1 92.81 206 SER B CA 1
ATOM 3393 C C . SER B 1 206 ? -3.82 -11.453 4.859 1 92.81 206 SER B C 1
ATOM 3395 O O . SER B 1 206 ? -4.164 -10.93 5.922 1 92.81 206 SER B O 1
ATOM 3397 N N . ASP B 1 207 ? -2.596 -11.5 4.434 1 89.06 207 ASP B N 1
ATOM 3398 C CA . ASP B 1 207 ? -1.501 -10.977 5.246 1 89.06 207 ASP B CA 1
ATOM 3399 C C . ASP B 1 207 ? -1.553 -9.453 5.324 1 89.06 207 ASP B C 1
ATOM 3401 O O . ASP B 1 207 ? -0.991 -8.859 6.242 1 89.06 207 ASP B O 1
ATOM 3405 N N . SER B 1 208 ? -2.18 -8.875 4.316 1 86.88 208 SER B N 1
ATOM 3406 C CA . SER B 1 208 ? -2.189 -7.418 4.227 1 86.88 208 SER B CA 1
ATOM 3407 C C . SER B 1 208 ? -3.311 -6.82 5.066 1 86.88 208 SER B C 1
ATOM 3409 O O . SER B 1 208 ? -3.334 -5.609 5.305 1 86.88 208 SER B O 1
ATOM 3411 N N . ILE B 1 209 ? -4.324 -7.602 5.496 1 81.19 209 ILE B N 1
ATOM 3412 C CA . ILE B 1 209 ? -5.457 -7.07 6.246 1 81.19 209 ILE B CA 1
ATOM 3413 C C . ILE B 1 209 ? -5.418 -7.59 7.68 1 81.19 209 ILE B C 1
ATOM 3415 O O . ILE B 1 209 ? -4.852 -8.656 7.945 1 81.19 209 ILE B O 1
#

Nearest PDB structures (foldseek):
  1zn2-assembly1_A  TM=8.617E-01  e=2.932E-13  Pseudomonas fluorescens
  5xt2-assembly5_E  TM=5.559E-01  e=4.444E-13  Bradyrhizobium japonicum
  1l5y-assembly1_B  TM=8.125E-01  e=1.707E-05  Sinorhizobium meliloti
  6eo3-assembly1_A  TM=4.492E-01  e=9.163E-08  Salmonella enterica subsp. enterica serovar Typhimurium
  6oaq-assembly1_A  TM=6.125E-01  e=9.424E-06  [Leptolyngbya] sp. JSC-1